Protein AF-A0A943N402-F1 (afdb_monomer_lite)

Foldseek 3Di:
DPQQFKEWEWFQQEQKIKIWIWGADPVVLATHTQFIDIHGARVHCLPCVLVVSVVRCVSSVHDLLSHLAYEYALDDHHLLRNLLGLLLRLLQCQQSVFFYYYFHFQQLLQQVCLVVVDFAKEWEWEPPPPQKTFIWIWGQDPVGTDTDDDTAIDRLQVVQVVLQPDPDAYEYAAPCCVPCVVVCVVSHHYDPPVSRGGMNNSRSVRLSVCSVVVCHDSNDCVSRPSLPDHHDDNDDDPLVVVLLVVLLDDPPCPVVVVVPPDDPPDPDPDDDDDDDDDDDDDPDPDPLDAPPQKDKAKAFDGLVCLQLQLVQLVVFVPPPRDHSVVVSVQSSDPQKTKMWIKIANDPPALDDDPPHIHTFWMWMWGADDQAIETDDTTGHPSNPPVCPSVVRLQVNLLVNVVVRHFKYKYWAFPPPPVVVVVVVVLVWDFPDKAALPDPVRTIITMTMDTRSHDDCDQSNFHKDWDCQLVPDDDQDDLQAKEWEFEFFFFKTKIFIAGPVRHTLTIMITGCPSVCSNSVDTDLSVSLSSNSSRNSVNRVVNQVSNCVSNVNPPDGLLSHAAYEYEQDDGRPSRRSSRSSSRVSNCSSNVHYYHYDHPQVVVVCVVCVVPVPDFDQDWDQDDDDQFTFIFGQHHPVDRPGPTDDDRPPPPDPDDDDDD

Structure (mmCIF, N/CA/C/O backbone):
data_AF-A0A943N402-F1
#
_entry.id   AF-A0A943N402-F1
#
loop_
_atom_site.group_PDB
_atom_site.id
_atom_site.type_symbol
_atom_site.label_atom_id
_atom_site.label_alt_id
_atom_site.label_comp_id
_atom_site.label_asym_id
_atom_site.label_entity_id
_atom_site.label_seq_id
_atom_site.pdbx_PDB_ins_code
_atom_site.Cartn_x
_atom_site.Cartn_y
_atom_site.Cartn_z
_atom_site.occupancy
_atom_site.B_iso_or_equiv
_atom_site.auth_seq_id
_atom_site.auth_comp_id
_atom_site.auth_asym_id
_atom_site.auth_atom_id
_atom_site.pdbx_PDB_model_num
ATOM 1 N N . MET A 1 1 ? -13.115 -27.835 8.163 1.00 51.44 1 MET A N 1
ATOM 2 C CA . MET A 1 1 ? -12.461 -26.798 8.991 1.00 51.44 1 MET A CA 1
ATOM 3 C C . MET A 1 1 ? -13.547 -26.002 9.694 1.00 51.44 1 MET A C 1
ATOM 5 O O . MET A 1 1 ? -14.605 -25.834 9.102 1.00 51.44 1 MET A O 1
ATOM 9 N N . SER A 1 2 ? -13.328 -25.581 10.943 1.00 60.47 2 SER A N 1
ATOM 10 C CA . SER A 1 2 ? -14.241 -24.649 11.623 1.00 60.47 2 SER A CA 1
ATOM 11 C C . SER A 1 2 ? -14.330 -23.351 10.818 1.00 60.47 2 SER A C 1
ATOM 13 O O . SER A 1 2 ? -13.309 -22.891 10.308 1.00 60.47 2 SER A O 1
ATOM 15 N N . GLN A 1 3 ? -15.528 -22.785 10.674 1.00 79.31 3 GLN A N 1
ATOM 16 C CA . GLN A 1 3 ? -15.713 -21.509 9.985 1.00 79.31 3 GLN A CA 1
ATOM 17 C C . GLN A 1 3 ? -15.002 -20.405 10.775 1.00 79.31 3 GLN A C 1
ATOM 19 O O . GLN A 1 3 ? -15.226 -20.259 11.979 1.00 79.31 3 GLN A O 1
ATOM 24 N N . LYS A 1 4 ? -14.113 -19.667 10.105 1.00 90.69 4 LYS A N 1
ATOM 25 C CA . LYS A 1 4 ? -13.430 -18.510 10.685 1.00 90.69 4 LYS A CA 1
ATOM 26 C C . LYS A 1 4 ? -14.413 -17.340 10.754 1.00 90.69 4 LYS A C 1
ATOM 28 O O . LYS A 1 4 ? -15.130 -17.078 9.784 1.00 90.69 4 LYS A O 1
ATOM 33 N N . ASN A 1 5 ? -14.455 -16.661 11.898 1.00 94.00 5 ASN A N 1
ATOM 34 C CA . ASN A 1 5 ? -15.543 -15.738 12.243 1.00 94.00 5 ASN A CA 1
ATOM 35 C C . ASN A 1 5 ? -15.063 -14.363 12.711 1.00 94.00 5 ASN A C 1
ATOM 37 O O . ASN A 1 5 ? -15.883 -13.578 13.180 1.00 94.00 5 ASN A O 1
ATOM 41 N N . TYR A 1 6 ? -13.769 -14.060 12.616 1.00 98.44 6 TYR A N 1
ATOM 42 C CA . TYR A 1 6 ? -13.235 -12.804 13.135 1.00 98.44 6 TYR A CA 1
ATOM 43 C C . TYR A 1 6 ? -12.547 -11.975 12.059 1.00 98.44 6 TYR A C 1
ATOM 45 O O . TYR A 1 6 ? -11.973 -12.510 11.115 1.00 98.44 6 TYR A O 1
ATOM 53 N N . ILE A 1 7 ? -12.605 -10.661 12.216 1.00 98.62 7 ILE A N 1
ATOM 54 C CA . ILE A 1 7 ? -11.929 -9.679 11.374 1.00 98.62 7 ILE A CA 1
ATOM 55 C C . ILE A 1 7 ? -10.929 -8.907 12.228 1.00 98.62 7 ILE A C 1
ATOM 57 O O . ILE A 1 7 ? -11.250 -8.483 13.340 1.00 98.62 7 ILE A O 1
ATOM 61 N N . LEU A 1 8 ? -9.730 -8.711 11.686 1.00 98.81 8 LEU A N 1
ATOM 62 C CA . LEU A 1 8 ? -8.736 -7.782 12.213 1.00 98.81 8 LEU A CA 1
ATOM 63 C C . LEU A 1 8 ? -8.776 -6.507 11.369 1.00 98.81 8 LEU A C 1
ATOM 65 O O . LEU A 1 8 ? -8.662 -6.588 10.150 1.00 98.81 8 LEU A O 1
ATOM 69 N N . ALA A 1 9 ? -8.915 -5.347 12.003 1.00 98.75 9 ALA A N 1
ATOM 70 C CA . ALA A 1 9 ? -8.856 -4.045 11.352 1.00 98.75 9 ALA A CA 1
ATOM 71 C C . ALA A 1 9 ? -7.760 -3.182 11.980 1.00 98.75 9 ALA A C 1
ATOM 73 O O . ALA A 1 9 ? -7.645 -3.154 13.202 1.00 98.75 9 ALA A O 1
ATOM 74 N N . PHE A 1 10 ? -6.965 -2.460 11.192 1.00 98.69 10 PHE A N 1
ATOM 75 C CA . PHE A 1 10 ? -6.022 -1.485 11.751 1.00 98.69 10 PHE A CA 1
ATOM 76 C C . PHE A 1 10 ? -5.705 -0.331 10.803 1.00 98.69 10 PHE A C 1
ATOM 78 O O . PHE A 1 10 ? -5.869 -0.441 9.591 1.00 98.69 10 PHE A O 1
ATOM 85 N N . ASP A 1 11 ? -5.254 0.785 11.365 1.00 98.19 11 ASP A N 1
ATOM 86 C CA . ASP A 1 11 ? -4.895 2.006 10.647 1.00 98.19 11 ASP A CA 1
ATOM 87 C C . ASP A 1 11 ? -3.647 2.624 11.288 1.00 98.19 11 ASP A C 1
ATOM 89 O O . ASP A 1 11 ? -3.502 2.646 12.514 1.00 98.19 11 ASP A O 1
ATOM 93 N N . THR A 1 12 ? -2.722 3.090 10.447 1.00 96.69 12 THR A N 1
ATOM 94 C CA . THR A 1 12 ? -1.535 3.845 10.874 1.00 96.69 12 THR A CA 1
ATOM 95 C C . THR A 1 12 ? -1.319 5.115 10.054 1.00 96.69 12 THR A C 1
ATOM 97 O O . THR A 1 12 ? -0.191 5.592 9.954 1.00 96.69 12 THR A O 1
ATOM 100 N N . ALA A 1 13 ? -2.366 5.636 9.416 1.00 91.62 13 ALA A N 1
ATOM 101 C CA . ALA A 1 13 ? -2.340 6.779 8.511 1.00 91.62 13 ALA A CA 1
ATOM 102 C C . ALA A 1 13 ? -2.017 8.104 9.220 1.00 91.62 13 ALA A C 1
ATOM 104 O O . ALA A 1 13 ? -1.597 9.051 8.562 1.00 91.62 13 ALA A O 1
ATOM 105 N N . ASN A 1 14 ? -2.137 8.176 10.545 1.00 88.94 14 ASN A N 1
ATOM 106 C CA . ASN A 1 14 ? -1.812 9.359 11.342 1.00 88.94 14 ASN A CA 1
ATOM 107 C C . ASN A 1 14 ? -0.911 9.014 12.542 1.00 88.94 14 ASN A C 1
ATOM 109 O O . ASN A 1 14 ? -0.197 8.010 12.548 1.00 88.94 14 ASN A O 1
ATOM 113 N N . GLU A 1 15 ? -0.869 9.898 13.539 1.00 89.75 15 GLU A N 1
ATOM 114 C CA . GLU A 1 15 ? -0.011 9.763 14.719 1.00 89.75 15 GLU A CA 1
ATOM 115 C C . GLU A 1 15 ? -0.527 8.732 15.736 1.00 89.75 15 GLU A C 1
ATOM 117 O O . GLU A 1 15 ? 0.168 8.441 16.713 1.00 89.75 15 GLU A O 1
ATOM 122 N N . ILE A 1 16 ? -1.699 8.140 15.495 1.00 94.12 16 ILE A N 1
ATOM 123 C CA . ILE A 1 16 ? -2.304 7.070 16.282 1.00 94.12 16 ILE A CA 1
ATOM 124 C C . ILE A 1 16 ? -2.301 5.769 15.469 1.00 94.12 16 ILE A C 1
ATOM 126 O O . ILE A 1 16 ? -2.651 5.736 14.293 1.00 94.12 16 ILE A O 1
ATOM 130 N N . ILE A 1 17 ? -1.914 4.670 16.118 1.00 97.75 17 ILE A N 1
ATOM 131 C CA . ILE A 1 17 ? -2.224 3.318 15.650 1.00 97.75 17 ILE A CA 1
ATOM 132 C C . ILE A 1 17 ? -3.600 2.968 16.192 1.00 97.75 17 ILE A C 1
ATOM 134 O O . ILE A 1 17 ? -3.762 2.893 17.412 1.00 97.75 17 ILE A O 1
ATOM 138 N N . ALA A 1 18 ? -4.549 2.715 15.304 1.00 98.25 18 ALA A N 1
ATOM 139 C CA . ALA A 1 18 ? -5.852 2.172 15.651 1.00 98.25 18 ALA A CA 1
ATOM 140 C C . ALA A 1 18 ? -5.881 0.681 15.307 1.00 98.25 18 ALA A C 1
ATOM 142 O O . ALA A 1 18 ? -5.490 0.306 14.204 1.00 98.25 18 ALA A O 1
ATOM 143 N N . VAL A 1 19 ? -6.334 -0.170 16.227 1.00 98.81 19 VAL A N 1
ATOM 144 C CA . VAL A 1 19 ? -6.535 -1.608 15.986 1.00 98.81 19 VAL A CA 1
ATOM 145 C C . VAL A 1 19 ? -7.896 -2.016 16.522 1.00 98.81 19 VAL A C 1
ATOM 147 O O . VAL A 1 19 ? -8.239 -1.683 17.652 1.00 98.81 19 VAL A O 1
ATOM 150 N N . GLY A 1 20 ? -8.667 -2.745 15.724 1.00 98.69 20 GLY A N 1
ATOM 151 C CA . GLY A 1 20 ? -9.954 -3.313 16.087 1.00 98.69 20 GLY A CA 1
ATOM 152 C C . GLY A 1 20 ? -10.014 -4.805 15.780 1.00 98.69 20 GLY A C 1
ATOM 153 O O . GLY A 1 20 ? -9.506 -5.263 14.758 1.00 98.69 20 GLY A O 1
ATOM 154 N N . VAL A 1 21 ? -10.684 -5.559 16.646 1.00 98.88 21 VAL A N 1
ATOM 155 C CA . VAL A 1 21 ? -11.035 -6.965 16.407 1.00 98.88 21 VAL A CA 1
ATOM 156 C C . VAL A 1 21 ? -12.549 -7.091 16.463 1.00 98.88 21 VAL A C 1
ATOM 158 O O . VAL A 1 21 ? -13.184 -6.636 17.418 1.00 98.88 21 VAL A O 1
ATOM 161 N N . GLY A 1 22 ? -13.141 -7.680 15.428 1.00 98.50 22 GLY A N 1
ATOM 162 C CA . GLY A 1 22 ? -14.587 -7.837 15.302 1.00 98.50 22 GLY A CA 1
ATOM 163 C C . GLY A 1 22 ? -15.003 -9.282 15.061 1.00 98.50 22 GLY A C 1
ATOM 164 O O . GLY A 1 22 ? -14.245 -10.069 14.503 1.00 98.50 22 GLY A O 1
ATOM 165 N N . LYS A 1 23 ? -16.230 -9.627 15.454 1.00 98.31 23 LYS A N 1
ATOM 166 C CA . LYS A 1 23 ? -16.899 -10.882 15.105 1.00 98.31 23 LYS A CA 1
ATOM 167 C C . LYS A 1 23 ? -17.835 -10.656 13.923 1.00 98.31 23 LYS A C 1
ATOM 169 O O . LYS A 1 23 ? -18.680 -9.766 13.972 1.00 98.31 23 LYS A O 1
ATOM 174 N N . LEU A 1 24 ? -17.691 -11.485 12.901 1.00 97.62 24 LEU A N 1
ATOM 175 C CA . LEU A 1 24 ? -18.540 -11.533 11.721 1.00 97.62 24 LEU A CA 1
ATOM 176 C C . LEU A 1 24 ? -19.806 -12.343 12.031 1.00 97.62 24 LEU A C 1
ATOM 178 O O . LEU A 1 24 ? -19.726 -13.475 12.511 1.00 97.62 24 LEU A O 1
ATOM 182 N N . GLU A 1 25 ? -20.967 -11.775 11.730 1.00 95.19 25 GLU A N 1
ATOM 183 C CA . GLU A 1 25 ? -22.276 -12.428 11.804 1.00 95.19 25 GLU A CA 1
ATOM 184 C C . GLU A 1 25 ? -22.859 -12.464 10.388 1.00 95.19 25 GLU A C 1
ATOM 186 O O . GLU A 1 25 ? -23.272 -11.449 9.830 1.00 95.19 25 GLU A O 1
ATOM 191 N N . ARG A 1 26 ? -22.806 -13.638 9.755 1.00 92.19 26 ARG A N 1
ATOM 192 C CA . ARG A 1 26 ? -22.991 -13.785 8.302 1.00 92.19 26 ARG A CA 1
ATOM 193 C C . ARG A 1 26 ? -24.449 -13.768 7.891 1.00 92.19 26 ARG A C 1
ATOM 195 O O . ARG A 1 26 ? -24.772 -13.288 6.814 1.00 92.19 26 ARG A O 1
ATOM 202 N N . GLU A 1 27 ? -25.314 -14.266 8.762 1.00 91.06 27 GLU A N 1
ATOM 203 C CA . GLU A 1 27 ? -26.760 -14.297 8.569 1.00 91.06 27 GLU A CA 1
ATOM 204 C C . GLU A 1 27 ? -27.341 -12.884 8.447 1.00 91.06 27 GLU A C 1
ATOM 206 O O . GLU A 1 27 ? -28.330 -12.675 7.749 1.00 91.06 27 GLU A O 1
ATOM 211 N N . THR A 1 28 ? -26.715 -11.921 9.120 1.00 92.62 28 THR A N 1
ATOM 212 C CA . THR A 1 28 ? -27.141 -10.520 9.189 1.00 92.62 28 THR A CA 1
ATOM 213 C C . THR A 1 28 ? -26.195 -9.565 8.466 1.00 92.62 28 THR A C 1
ATOM 215 O O . THR A 1 28 ? -26.512 -8.382 8.372 1.00 92.62 28 THR A O 1
ATOM 218 N N . ALA A 1 29 ? -25.059 -10.058 7.957 1.00 92.75 29 ALA A N 1
ATOM 219 C CA . ALA A 1 29 ? -23.968 -9.257 7.397 1.00 92.75 29 ALA A CA 1
ATOM 220 C C . ALA A 1 29 ? -23.503 -8.132 8.348 1.00 92.75 29 ALA A C 1
ATOM 222 O O . ALA A 1 29 ? -23.257 -6.999 7.934 1.00 92.75 29 ALA A O 1
ATOM 223 N N . THR A 1 30 ? -23.405 -8.446 9.644 1.00 95.12 30 THR A N 1
ATOM 224 C CA . THR A 1 30 ? -23.026 -7.498 10.702 1.00 95.12 30 THR A CA 1
ATOM 225 C C . THR A 1 30 ? -21.637 -7.800 11.257 1.00 95.12 30 THR A C 1
ATOM 227 O O . THR A 1 30 ? -21.177 -8.943 11.280 1.00 95.12 30 THR A O 1
ATOM 230 N N . ILE A 1 31 ? -20.958 -6.758 11.746 1.00 97.81 31 ILE A N 1
ATOM 231 C CA . ILE A 1 31 ? -19.688 -6.890 12.471 1.00 97.81 31 ILE A CA 1
ATOM 232 C C . ILE A 1 31 ? -19.872 -6.373 13.895 1.00 97.81 31 ILE A C 1
ATOM 234 O O . ILE A 1 31 ? -20.129 -5.186 14.116 1.00 97.81 31 ILE A O 1
ATOM 238 N N . LYS A 1 32 ? -19.715 -7.261 14.878 1.00 97.56 32 LYS A N 1
ATOM 239 C CA . LYS A 1 32 ? -19.715 -6.907 16.299 1.00 97.56 32 LYS A CA 1
ATOM 240 C C . LYS A 1 32 ? -18.293 -6.588 16.749 1.00 97.56 32 LYS A C 1
ATOM 242 O O . LYS A 1 32 ? -17.436 -7.464 16.724 1.00 97.56 32 LYS A O 1
ATOM 247 N N . VAL A 1 33 ? -18.051 -5.369 17.223 1.00 98.19 33 VAL A N 1
ATOM 248 C CA . VAL A 1 33 ? -16.757 -4.979 17.809 1.00 98.19 33 VAL A CA 1
ATOM 249 C C . VAL A 1 33 ? -16.512 -5.766 19.103 1.00 98.19 33 VAL A C 1
ATOM 251 O O . VAL A 1 33 ? -17.373 -5.782 19.984 1.00 98.19 33 VAL A O 1
ATOM 254 N N . LEU A 1 34 ? -15.357 -6.425 19.203 1.00 98.38 34 LEU A N 1
ATOM 255 C CA . LEU A 1 34 ? -14.908 -7.156 20.394 1.00 98.38 34 LEU A CA 1
ATOM 256 C C . LEU A 1 34 ? -13.841 -6.375 21.161 1.00 98.38 34 LEU A C 1
ATOM 258 O O . LEU A 1 34 ? -13.932 -6.265 22.378 1.00 98.38 34 LEU A O 1
ATOM 262 N N . ALA A 1 35 ? -12.877 -5.804 20.438 1.00 98.19 35 ALA A N 1
ATOM 263 C CA . ALA A 1 35 ? -11.823 -4.961 20.987 1.00 98.19 35 ALA A CA 1
ATOM 264 C C . ALA A 1 35 ? -11.546 -3.775 20.054 1.00 98.19 35 ALA A C 1
ATOM 266 O O . ALA A 1 35 ? -11.700 -3.884 18.835 1.00 98.19 35 ALA A O 1
ATOM 267 N N . SER A 1 36 ? -11.140 -2.649 20.639 1.00 97.81 36 SER A N 1
ATOM 268 C CA . SER A 1 36 ? -10.624 -1.463 19.950 1.00 97.81 36 SER A CA 1
ATOM 269 C C . SER A 1 36 ? -9.533 -0.860 20.820 1.00 97.81 36 SER A C 1
ATOM 271 O O . SER A 1 36 ? -9.733 -0.725 22.028 1.00 97.81 36 SER A O 1
ATOM 273 N N . CYS A 1 37 ? -8.395 -0.515 20.230 1.00 96.25 37 CYS A N 1
ATOM 274 C CA . CYS A 1 37 ? -7.327 0.168 20.938 1.00 96.25 37 CYS A CA 1
ATOM 275 C C . CYS A 1 37 ? -6.658 1.222 20.058 1.00 96.25 37 CYS A C 1
ATOM 277 O O . CYS A 1 37 ? -6.401 1.010 18.871 1.00 96.25 37 CYS A O 1
ATOM 279 N N . GLU A 1 38 ? -6.335 2.348 20.684 1.00 96.81 38 GLU A N 1
ATOM 280 C CA . GLU A 1 38 ? -5.731 3.506 20.045 1.00 96.81 38 GLU A CA 1
ATOM 281 C C . GLU A 1 38 ? -4.430 3.839 20.781 1.00 96.81 38 GLU A C 1
ATOM 283 O O . GLU A 1 38 ? -4.410 4.093 21.986 1.00 96.81 38 GLU A O 1
ATOM 288 N N . THR A 1 39 ? -3.304 3.785 20.070 1.00 96.12 39 THR A N 1
ATOM 289 C CA . THR A 1 39 ? -1.971 3.987 20.652 1.00 96.12 39 THR A CA 1
ATOM 290 C C . THR A 1 39 ? -1.228 5.118 19.947 1.00 96.12 39 THR A C 1
ATOM 292 O O . THR A 1 39 ? -0.946 4.996 18.756 1.00 96.12 39 THR A O 1
ATOM 295 N N . PRO A 1 40 ? -0.761 6.149 20.673 1.00 94.50 40 PRO A N 1
ATOM 296 C CA . PRO A 1 40 ? 0.132 7.155 20.109 1.00 94.50 40 PRO A CA 1
ATOM 297 C C . PRO A 1 40 ? 1.457 6.576 19.586 1.00 94.50 40 PRO A C 1
ATOM 299 O O . PRO A 1 40 ? 2.194 5.852 20.279 1.00 94.50 40 PRO A O 1
ATOM 302 N N . ALA A 1 41 ? 1.791 6.925 18.348 1.00 89.94 41 ALA A N 1
ATOM 303 C CA . ALA A 1 41 ? 2.869 6.327 17.572 1.00 89.94 41 ALA A CA 1
ATOM 304 C C . ALA A 1 41 ? 3.593 7.324 16.651 1.00 89.94 41 ALA A C 1
ATOM 306 O O . ALA A 1 41 ? 3.935 7.000 15.514 1.00 89.94 41 ALA A O 1
ATOM 307 N N . PHE A 1 42 ? 3.925 8.507 17.172 1.00 86.00 42 PHE A N 1
ATOM 308 C CA . PHE A 1 42 ? 4.759 9.513 16.501 1.00 86.00 42 PHE A CA 1
ATOM 309 C C . PHE A 1 42 ? 6.050 8.906 15.925 1.00 86.00 42 PHE A C 1
ATOM 311 O O . PHE A 1 42 ? 7.000 8.627 16.657 1.00 86.00 42 PHE A O 1
ATOM 318 N N . ARG A 1 43 ? 6.079 8.680 14.603 1.00 82.44 43 ARG A N 1
ATOM 319 C CA . ARG A 1 43 ? 7.198 8.037 13.879 1.00 82.44 43 ARG A CA 1
ATOM 320 C C . ARG A 1 43 ? 7.588 6.653 14.423 1.00 82.44 43 ARG A C 1
ATOM 322 O O . ARG A 1 43 ? 8.720 6.213 14.244 1.00 82.44 43 ARG A O 1
ATOM 329 N N . ALA A 1 44 ? 6.653 5.965 15.074 1.00 90.88 44 ALA A N 1
ATOM 330 C CA . ALA A 1 44 ? 6.880 4.680 15.732 1.00 90.88 44 ALA A CA 1
ATOM 331 C C . ALA A 1 44 ? 5.881 3.596 15.296 1.00 90.88 44 ALA A C 1
ATOM 333 O O . ALA A 1 44 ? 5.876 2.504 15.862 1.00 90.88 44 ALA A O 1
ATOM 334 N N . SER A 1 45 ? 5.044 3.855 14.287 1.00 92.75 45 SER A N 1
ATOM 335 C CA . SER A 1 45 ? 4.034 2.889 13.836 1.00 92.75 45 SER A CA 1
ATOM 336 C C . SER A 1 45 ? 4.658 1.557 13.416 1.00 92.75 45 SER A C 1
ATOM 338 O O . SER A 1 45 ? 4.245 0.508 13.899 1.00 92.75 45 SER A O 1
ATOM 340 N N . ASN A 1 46 ? 5.748 1.592 12.640 1.00 91.75 46 ASN A N 1
ATOM 341 C CA . ASN A 1 46 ? 6.435 0.380 12.183 1.00 91.75 46 ASN A CA 1
ATOM 342 C C . ASN A 1 46 ? 7.080 -0.433 13.330 1.00 91.75 46 ASN A C 1
ATOM 344 O O . ASN A 1 46 ? 7.386 -1.608 13.157 1.00 91.75 46 ASN A O 1
ATOM 348 N N . THR A 1 47 ? 7.338 0.160 14.500 1.00 92.75 47 THR A N 1
ATOM 349 C CA . THR A 1 47 ? 7.923 -0.564 15.647 1.00 92.75 47 THR A CA 1
ATOM 350 C C . THR A 1 47 ? 6.874 -1.056 16.636 1.00 92.75 47 THR A C 1
ATOM 352 O O . THR A 1 47 ? 7.130 -2.023 17.345 1.00 92.75 47 THR A O 1
ATOM 355 N N . LYS A 1 48 ? 5.698 -0.419 16.683 1.00 96.81 48 LYS A N 1
ATOM 356 C CA . LYS A 1 48 ? 4.646 -0.729 17.660 1.00 96.81 48 LYS A CA 1
ATOM 357 C C . LYS A 1 48 ? 3.489 -1.560 17.100 1.00 96.81 48 LYS A C 1
ATOM 359 O O . LYS A 1 48 ? 2.861 -2.262 17.884 1.00 96.81 48 LYS A O 1
ATOM 364 N N . LEU A 1 49 ? 3.193 -1.484 15.797 1.00 98.00 49 LEU A N 1
ATOM 365 C CA . LEU A 1 49 ? 1.954 -2.018 15.210 1.00 98.00 49 LEU A CA 1
ATOM 366 C C . LEU A 1 49 ? 1.709 -3.500 15.530 1.00 98.00 49 LEU A C 1
ATOM 368 O O . LEU A 1 49 ? 0.662 -3.819 16.079 1.00 98.00 49 LEU A O 1
ATOM 372 N N . ILE A 1 50 ? 2.674 -4.383 15.258 1.00 97.94 50 ILE A N 1
ATOM 373 C CA . ILE A 1 50 ? 2.517 -5.832 15.486 1.00 97.94 50 ILE A CA 1
ATOM 374 C C . ILE A 1 50 ? 2.184 -6.145 16.951 1.00 97.94 50 ILE A C 1
ATOM 376 O O . ILE A 1 50 ? 1.212 -6.838 17.227 1.00 97.94 50 ILE A O 1
ATOM 380 N N . ALA A 1 51 ? 2.905 -5.542 17.900 1.00 97.31 51 ALA A N 1
ATOM 381 C CA . ALA A 1 51 ? 2.635 -5.735 19.325 1.00 97.31 51 ALA A CA 1
ATOM 382 C C . ALA A 1 51 ? 1.243 -5.226 19.746 1.00 97.31 51 ALA A C 1
ATOM 384 O O . ALA A 1 51 ? 0.670 -5.711 20.719 1.00 97.31 51 ALA A O 1
ATOM 385 N N . LYS A 1 52 ? 0.693 -4.231 19.037 1.00 98.12 52 LYS A N 1
ATOM 386 C CA . LYS A 1 52 ? -0.673 -3.740 19.268 1.00 98.12 52 LYS A CA 1
ATOM 387 C C . LYS A 1 52 ? -1.740 -4.613 18.626 1.00 98.12 52 LYS A C 1
ATOM 389 O O . LYS A 1 52 ? -2.816 -4.731 19.199 1.00 98.12 52 LYS A O 1
ATOM 394 N N . ILE A 1 53 ? -1.428 -5.264 17.509 1.00 98.56 53 ILE A N 1
ATOM 395 C CA . ILE A 1 53 ? -2.276 -6.310 16.933 1.00 98.56 53 ILE A CA 1
ATOM 396 C C . ILE A 1 53 ? -2.386 -7.493 17.900 1.00 98.56 53 ILE A C 1
ATOM 398 O O . ILE A 1 53 ? -3.502 -7.906 18.202 1.00 98.56 53 ILE A O 1
ATOM 402 N N . ASP A 1 54 ? -1.264 -7.974 18.445 1.00 97.12 54 ASP A N 1
ATOM 403 C CA . ASP A 1 54 ? -1.267 -9.065 19.431 1.00 97.12 54 ASP A CA 1
ATOM 404 C C . ASP A 1 54 ? -2.099 -8.724 20.667 1.00 97.12 54 ASP A C 1
ATOM 406 O O . ASP A 1 54 ? -2.984 -9.490 21.042 1.00 97.12 54 ASP A O 1
ATOM 410 N N . ALA A 1 55 ? -1.876 -7.544 21.252 1.00 97.75 55 ALA A N 1
ATOM 411 C CA . ALA A 1 55 ? -2.632 -7.103 22.421 1.00 97.75 55 ALA A CA 1
ATOM 412 C C . ALA A 1 55 ? -4.144 -7.025 22.140 1.00 97.75 55 ALA A C 1
ATOM 414 O O . ALA A 1 55 ? -4.943 -7.472 22.955 1.00 97.75 55 ALA A O 1
ATOM 415 N N . ALA A 1 56 ? -4.552 -6.513 20.973 1.00 98.38 56 ALA A N 1
ATOM 416 C CA . ALA A 1 56 ? -5.968 -6.423 20.615 1.00 98.38 56 ALA A CA 1
ATOM 417 C C . ALA A 1 56 ? -6.618 -7.803 20.392 1.00 98.38 56 ALA A C 1
ATOM 419 O O . ALA A 1 56 ? -7.794 -7.988 20.711 1.00 98.38 56 ALA A O 1
ATOM 420 N N . LEU A 1 57 ? -5.873 -8.772 19.848 1.00 98.62 57 LEU A N 1
ATOM 421 C CA . LEU A 1 57 ? -6.329 -10.157 19.699 1.00 98.62 57 LEU A CA 1
ATOM 422 C C . LEU A 1 57 ? -6.456 -10.861 21.055 1.00 98.62 57 LEU A C 1
ATOM 424 O O . LEU A 1 57 ? -7.451 -11.551 21.287 1.00 98.62 57 LEU A O 1
ATOM 428 N N . GLU A 1 58 ? -5.495 -10.647 21.956 1.00 97.94 58 GLU A N 1
ATOM 429 C CA . GLU A 1 58 ? -5.529 -11.157 23.330 1.00 97.94 58 GLU A CA 1
ATOM 430 C C . GLU A 1 58 ? -6.723 -10.588 24.108 1.00 97.94 58 GLU A C 1
ATOM 432 O O . GLU A 1 58 ? -7.507 -11.357 24.667 1.00 97.94 58 GLU A O 1
ATOM 437 N N . ASP A 1 59 ? -6.934 -9.268 24.054 1.00 97.75 59 ASP A N 1
ATOM 438 C CA . ASP A 1 59 ? -8.072 -8.589 24.686 1.00 97.75 59 ASP A CA 1
ATOM 439 C C . ASP A 1 59 ? -9.423 -9.100 24.153 1.00 97.75 59 ASP A C 1
ATOM 441 O O . ASP A 1 59 ? -10.403 -9.199 24.897 1.00 97.75 59 ASP A O 1
ATOM 445 N N . ALA A 1 60 ? -9.487 -9.457 22.866 1.00 98.25 60 ALA A N 1
ATOM 446 C CA . ALA A 1 60 ? -10.673 -10.042 22.244 1.00 98.25 60 ALA A CA 1
ATOM 447 C C . ALA A 1 60 ? -10.841 -11.549 22.522 1.00 98.25 60 ALA A C 1
ATOM 449 O O . ALA A 1 60 ? -11.909 -12.098 22.234 1.00 98.25 60 ALA A O 1
ATOM 450 N N . GLY A 1 61 ? -9.814 -12.226 23.048 1.00 97.81 61 GLY A N 1
ATOM 451 C CA . GLY A 1 61 ? -9.786 -13.680 23.212 1.00 97.81 61 GLY A CA 1
ATOM 452 C C . GLY A 1 61 ? -9.832 -14.442 21.883 1.00 97.81 61 GLY A C 1
ATOM 453 O O . GLY A 1 61 ? -10.444 -15.507 21.819 1.00 97.81 61 GLY A O 1
ATOM 454 N N . VAL A 1 62 ? -9.237 -13.884 20.824 1.00 98.06 62 VAL A N 1
ATOM 455 C CA . VAL A 1 62 ? -9.265 -14.428 19.457 1.00 98.06 62 VAL A CA 1
ATOM 456 C C . VAL A 1 62 ? -7.866 -14.873 19.051 1.00 98.06 62 VAL A C 1
ATOM 458 O O . VAL A 1 62 ? -6.928 -14.080 19.057 1.00 98.06 62 VAL A O 1
ATOM 461 N N . ALA A 1 63 ? -7.713 -16.126 18.625 1.00 96.81 63 ALA A N 1
ATOM 462 C CA . ALA A 1 63 ? -6.460 -16.568 18.028 1.00 96.81 63 ALA A CA 1
ATOM 463 C C . ALA A 1 63 ? -6.348 -16.069 16.578 1.00 96.81 63 ALA A C 1
ATOM 465 O O . ALA A 1 63 ? -7.314 -16.100 15.815 1.00 96.81 63 ALA A O 1
ATOM 466 N N . LYS A 1 64 ? -5.138 -15.696 16.135 1.00 95.50 64 LYS A N 1
ATOM 467 C CA . LYS A 1 64 ? -4.899 -15.265 14.742 1.00 95.50 64 LYS A CA 1
ATOM 468 C C . LYS A 1 64 ? -5.327 -16.304 13.689 1.00 95.50 64 LYS A C 1
ATOM 470 O O . LYS A 1 64 ? -5.681 -15.944 12.572 1.00 95.50 64 LYS A O 1
ATOM 475 N N . SER A 1 65 ? -5.351 -17.594 14.039 1.00 94.75 65 SER A N 1
ATOM 476 C CA . SER A 1 65 ? -5.832 -18.679 13.170 1.00 94.75 65 SER A CA 1
ATOM 477 C C . SER A 1 65 ? -7.349 -18.660 12.927 1.00 94.75 65 SER A C 1
ATOM 479 O O . SER A 1 65 ? -7.812 -19.268 11.959 1.00 94.75 65 SER A O 1
ATOM 481 N N . GLU A 1 66 ? -8.114 -17.951 13.761 1.00 96.75 66 GLU A N 1
ATOM 482 C CA . GLU A 1 66 ? -9.571 -17.801 13.666 1.00 96.75 66 GLU A CA 1
ATOM 483 C C . GLU A 1 66 ? -10.003 -16.574 12.842 1.00 96.75 66 GLU A C 1
ATOM 485 O O . GLU A 1 66 ? -11.200 -16.379 12.600 1.00 96.75 66 GLU A O 1
ATOM 490 N N . LEU A 1 67 ? -9.042 -15.759 12.390 1.00 97.94 67 LEU A N 1
ATOM 491 C CA . LEU A 1 67 ? -9.281 -14.613 11.515 1.00 97.94 67 LEU A CA 1
ATOM 492 C C . LEU A 1 67 ? -9.728 -15.074 10.125 1.00 97.94 67 LEU A C 1
ATOM 494 O O . LEU A 1 67 ? -9.047 -15.866 9.477 1.00 97.94 67 LEU A O 1
ATOM 498 N N . ALA A 1 68 ? -10.866 -14.564 9.666 1.00 97.56 68 ALA A N 1
ATOM 499 C CA . ALA A 1 68 ? -11.434 -14.814 8.346 1.00 97.56 68 ALA A CA 1
ATOM 500 C C . ALA A 1 68 ? -10.911 -13.836 7.289 1.00 97.56 68 ALA A C 1
ATOM 502 O O . ALA A 1 68 ? -10.737 -14.228 6.144 1.00 97.56 68 ALA A O 1
ATOM 503 N N . CYS A 1 69 ? -10.646 -12.587 7.674 1.00 98.00 69 CYS A N 1
ATOM 504 C CA . CYS A 1 69 ? -10.185 -11.530 6.779 1.00 98.00 69 CYS A CA 1
ATOM 505 C C . CYS A 1 69 ? -9.469 -10.418 7.558 1.00 98.00 69 CYS A C 1
ATOM 507 O O . CYS A 1 69 ? -9.605 -10.301 8.783 1.00 98.00 69 CYS A O 1
ATOM 509 N N . VAL A 1 70 ? -8.749 -9.568 6.830 1.00 98.50 70 VAL A N 1
ATOM 510 C CA . VAL A 1 70 ? -8.108 -8.357 7.355 1.00 98.50 70 VAL A CA 1
ATOM 511 C C . VAL A 1 70 ? -8.709 -7.134 6.664 1.00 98.50 70 VAL A C 1
ATOM 513 O O . VAL A 1 70 ? -8.958 -7.154 5.462 1.00 98.50 70 VAL A O 1
ATOM 516 N N . ALA A 1 71 ? -8.933 -6.060 7.411 1.00 98.19 71 ALA A N 1
ATOM 517 C CA . ALA A 1 71 ? -9.216 -4.738 6.869 1.00 98.19 71 ALA A CA 1
ATOM 518 C C . ALA A 1 71 ? -8.108 -3.768 7.285 1.00 98.19 71 ALA A C 1
ATOM 520 O O . ALA A 1 71 ? -7.574 -3.858 8.390 1.00 98.19 71 ALA A O 1
ATOM 521 N N . CYS A 1 72 ? -7.758 -2.816 6.430 1.00 97.06 72 CYS A N 1
ATOM 522 C CA . CYS A 1 72 ? -6.801 -1.791 6.808 1.00 97.06 72 CYS A CA 1
ATOM 523 C C . CYS A 1 72 ? -7.197 -0.399 6.325 1.00 97.06 72 CYS A C 1
ATOM 525 O O . CYS A 1 72 ? -7.818 -0.235 5.273 1.00 97.06 72 CYS A O 1
ATOM 527 N N . GLY A 1 73 ? -6.798 0.607 7.094 1.00 96.19 73 GLY A N 1
ATOM 528 C CA . GLY A 1 73 ? -6.904 2.005 6.714 1.00 96.19 73 GLY A CA 1
ATOM 529 C C . GLY A 1 73 ? -6.042 2.306 5.496 1.00 96.19 73 GLY A C 1
ATOM 530 O O . GLY A 1 73 ? -4.815 2.358 5.591 1.00 96.19 73 GLY A O 1
ATOM 531 N N . ARG A 1 74 ? -6.677 2.502 4.337 1.00 91.31 74 ARG A N 1
ATOM 532 C CA . ARG A 1 74 ? -5.973 2.816 3.083 1.00 91.31 74 ARG A CA 1
ATOM 533 C C . ARG A 1 74 ? -5.717 4.314 2.897 1.00 91.31 74 ARG A C 1
ATOM 535 O O . ARG A 1 74 ? -5.232 4.712 1.843 1.00 91.31 74 ARG A O 1
ATOM 542 N N . GLY A 1 75 ? -6.010 5.137 3.904 1.00 90.44 75 GLY A N 1
ATOM 543 C CA . GLY A 1 75 ? -5.874 6.590 3.861 1.00 90.44 75 GLY A CA 1
ATOM 544 C C . GLY A 1 75 ? -7.179 7.320 3.509 1.00 90.44 75 GLY A C 1
ATOM 545 O O . GLY A 1 75 ? -8.251 6.704 3.527 1.00 90.44 75 GLY A O 1
ATOM 546 N N . PRO A 1 76 ? -7.094 8.627 3.195 1.00 89.19 76 PRO A N 1
ATOM 547 C CA . PRO A 1 76 ? -5.866 9.432 3.108 1.00 89.19 76 PRO A CA 1
ATOM 548 C C . PRO A 1 76 ? -5.198 9.697 4.474 1.00 89.19 76 PRO A C 1
ATOM 550 O O . PRO A 1 76 ? -5.793 9.489 5.527 1.00 89.19 76 PRO A O 1
ATOM 553 N N . GLY A 1 77 ? -3.935 10.136 4.453 1.00 88.69 77 GLY A N 1
ATOM 554 C CA . GLY A 1 77 ? -3.151 10.467 5.649 1.00 88.69 77 GLY A CA 1
ATOM 555 C C . GLY A 1 77 ? -1.658 10.639 5.347 1.00 88.69 77 GLY A C 1
ATOM 556 O O . GLY A 1 77 ? -1.259 10.885 4.205 1.00 88.69 77 GLY A O 1
ATOM 557 N N . SER A 1 78 ? -0.811 10.476 6.363 1.00 88.00 78 SER A N 1
ATOM 558 C CA . SER A 1 78 ? 0.647 10.423 6.227 1.00 88.00 78 SER A CA 1
ATOM 559 C C . SER A 1 78 ? 1.067 9.284 5.301 1.00 88.00 78 SER A C 1
ATOM 561 O O . SER A 1 78 ? 0.778 8.116 5.562 1.00 88.00 78 SER A O 1
ATOM 563 N N . PHE A 1 79 ? 1.827 9.597 4.250 1.00 86.38 79 PHE A N 1
ATOM 564 C CA . PHE A 1 79 ? 2.264 8.605 3.261 1.00 86.38 79 PHE A CA 1
ATOM 565 C C . PHE A 1 79 ? 3.047 7.448 3.876 1.00 86.38 79 PHE A C 1
ATOM 567 O O . PHE A 1 79 ? 2.805 6.291 3.540 1.00 86.38 79 PHE A O 1
ATOM 574 N N . THR A 1 80 ? 3.959 7.740 4.806 1.00 89.06 80 THR A N 1
ATOM 575 C CA . THR A 1 80 ? 4.692 6.699 5.538 1.00 89.06 80 THR A CA 1
ATOM 576 C C . THR A 1 80 ? 3.736 5.839 6.359 1.00 89.06 80 THR A C 1
ATOM 578 O O . THR A 1 80 ? 3.868 4.620 6.376 1.00 89.06 80 THR A O 1
ATOM 581 N N . GLY A 1 81 ? 2.753 6.470 7.002 1.00 92.38 81 GLY A N 1
ATOM 582 C CA . GLY A 1 81 ? 1.745 5.800 7.811 1.00 92.38 81 GLY A CA 1
ATOM 583 C C . GLY A 1 81 ? 0.880 4.832 7.008 1.00 92.38 81 GLY A C 1
ATOM 584 O O . GLY A 1 81 ? 0.803 3.653 7.340 1.00 92.38 81 GLY A O 1
ATOM 585 N N . VAL A 1 82 ? 0.294 5.290 5.902 1.00 92.56 82 VAL A N 1
ATOM 586 C CA . VAL A 1 82 ? -0.567 4.452 5.050 1.00 92.56 82 VAL A CA 1
ATOM 587 C C . VAL A 1 82 ? 0.221 3.299 4.409 1.00 92.56 82 VAL A C 1
ATOM 589 O O . VAL A 1 82 ? -0.293 2.185 4.289 1.00 92.56 82 VAL A O 1
ATOM 592 N N . ARG A 1 83 ? 1.496 3.520 4.052 1.00 93.94 83 ARG A N 1
ATOM 593 C CA . ARG A 1 83 ? 2.382 2.463 3.529 1.00 93.94 83 ARG A CA 1
ATOM 594 C C . ARG A 1 83 ? 2.690 1.396 4.574 1.00 93.94 83 ARG A C 1
ATOM 596 O O . ARG A 1 83 ? 2.590 0.220 4.248 1.00 93.94 83 ARG A O 1
ATOM 603 N N . ILE A 1 84 ? 3.006 1.784 5.815 1.00 96.56 84 ILE A N 1
ATOM 604 C CA . ILE A 1 84 ? 3.197 0.829 6.923 1.00 96.56 84 ILE A CA 1
ATOM 605 C C . ILE A 1 84 ? 1.942 -0.025 7.093 1.00 96.56 84 ILE A C 1
ATOM 607 O O . ILE A 1 84 ? 2.047 -1.249 7.162 1.00 96.56 84 ILE A O 1
ATOM 611 N N . CYS A 1 85 ? 0.773 0.618 7.117 1.00 97.75 85 CYS A N 1
ATOM 612 C CA . CYS A 1 85 ? -0.510 -0.050 7.283 1.00 97.75 85 CYS A CA 1
ATOM 613 C C . CYS A 1 85 ? -0.735 -1.091 6.180 1.00 97.75 85 CYS A C 1
ATOM 615 O O . CYS A 1 85 ? -0.889 -2.280 6.454 1.00 97.75 85 CYS A O 1
ATOM 617 N N . THR A 1 86 ? -0.675 -0.648 4.925 1.00 97.00 86 THR A N 1
ATOM 618 C CA . THR A 1 86 ? -0.988 -1.486 3.763 1.00 97.00 86 THR A CA 1
ATOM 619 C C . THR A 1 86 ? 0.045 -2.600 3.579 1.00 97.00 86 THR A C 1
ATOM 621 O O . THR A 1 86 ? -0.333 -3.748 3.367 1.00 97.00 86 THR A O 1
ATOM 624 N N . ALA A 1 87 ? 1.345 -2.310 3.722 1.00 98.12 87 ALA A N 1
ATOM 625 C CA . ALA A 1 87 ? 2.406 -3.313 3.601 1.00 98.12 87 ALA A CA 1
ATOM 626 C C . ALA A 1 87 ? 2.281 -4.400 4.676 1.00 98.12 87 ALA A C 1
ATOM 628 O O . ALA A 1 87 ? 2.312 -5.587 4.356 1.00 98.12 87 ALA A O 1
ATOM 629 N N . THR A 1 88 ? 2.071 -4.003 5.939 1.00 98.69 88 THR A N 1
ATOM 630 C CA . THR A 1 88 ? 1.861 -4.956 7.040 1.00 98.69 88 THR A CA 1
ATOM 631 C C . THR A 1 88 ? 0.622 -5.809 6.786 1.00 98.69 88 THR A C 1
ATOM 633 O O . THR A 1 88 ? 0.672 -7.024 6.958 1.00 98.69 88 THR A O 1
ATOM 636 N N . ALA A 1 89 ? -0.478 -5.198 6.331 1.00 98.62 89 ALA A N 1
ATOM 637 C CA . ALA A 1 89 ? -1.716 -5.911 6.037 1.00 98.62 89 ALA A CA 1
ATOM 638 C C . ALA A 1 89 ? -1.546 -6.926 4.901 1.00 98.62 89 ALA A C 1
ATOM 640 O O . ALA A 1 89 ? -2.002 -8.058 5.043 1.00 98.62 89 ALA A O 1
ATOM 641 N N . LYS A 1 90 ? -0.824 -6.566 3.828 1.00 98.25 90 LYS A N 1
ATOM 642 C CA . LYS A 1 90 ? -0.453 -7.491 2.745 1.00 98.25 90 LYS A CA 1
ATOM 643 C C . LYS A 1 90 ? 0.365 -8.672 3.275 1.00 98.25 90 LYS A C 1
ATOM 645 O O . LYS A 1 90 ? 0.029 -9.813 2.976 1.00 98.25 90 LYS A O 1
ATOM 650 N N . GLY A 1 91 ? 1.372 -8.422 4.116 1.00 98.38 91 GLY A N 1
ATOM 651 C CA . GLY A 1 91 ? 2.175 -9.485 4.733 1.00 98.38 91 GLY A CA 1
ATOM 652 C C . GLY A 1 91 ? 1.347 -10.440 5.603 1.00 98.38 91 GLY A C 1
ATOM 653 O O . GLY A 1 91 ? 1.472 -11.656 5.475 1.00 98.38 91 GLY A O 1
ATOM 654 N N . ILE A 1 92 ? 0.453 -9.905 6.445 1.00 98.69 92 ILE A N 1
ATOM 655 C CA . ILE A 1 92 ? -0.455 -10.713 7.282 1.00 98.69 92 ILE A CA 1
ATOM 656 C C . ILE A 1 92 ? -1.418 -11.533 6.416 1.00 98.69 92 ILE A C 1
ATOM 658 O O . ILE A 1 92 ? -1.617 -12.721 6.673 1.00 98.69 92 ILE A O 1
ATOM 662 N N . ALA A 1 93 ? -2.023 -10.901 5.407 1.00 97.19 93 ALA A N 1
ATOM 663 C CA . ALA A 1 93 ? -2.989 -11.533 4.520 1.00 97.19 93 ALA A CA 1
ATOM 664 C C . ALA A 1 93 ? -2.367 -12.699 3.744 1.00 97.19 93 ALA A C 1
ATOM 666 O O . ALA A 1 93 ? -2.956 -13.774 3.703 1.00 97.19 93 ALA A O 1
ATOM 667 N N . LEU A 1 94 ? -1.155 -12.529 3.206 1.00 95.88 94 LEU A N 1
ATOM 668 C CA . LEU A 1 94 ? -0.441 -13.601 2.509 1.00 95.88 94 LEU A CA 1
ATOM 669 C C . LEU A 1 94 ? -0.082 -14.755 3.456 1.00 95.88 94 LEU A C 1
ATOM 671 O O . LEU A 1 94 ? -0.389 -15.905 3.149 1.00 95.88 94 LEU A O 1
ATOM 675 N N . GLY A 1 95 ? 0.504 -14.475 4.624 1.00 96.38 95 GLY A N 1
ATOM 676 C CA . GLY A 1 95 ? 0.948 -15.535 5.539 1.00 96.38 95 GLY A CA 1
ATOM 677 C C . GLY A 1 95 ? -0.184 -16.317 6.217 1.00 96.38 95 GLY A C 1
ATOM 678 O O . GLY A 1 95 ? -0.053 -17.516 6.469 1.00 96.38 95 GLY A O 1
ATOM 679 N N . 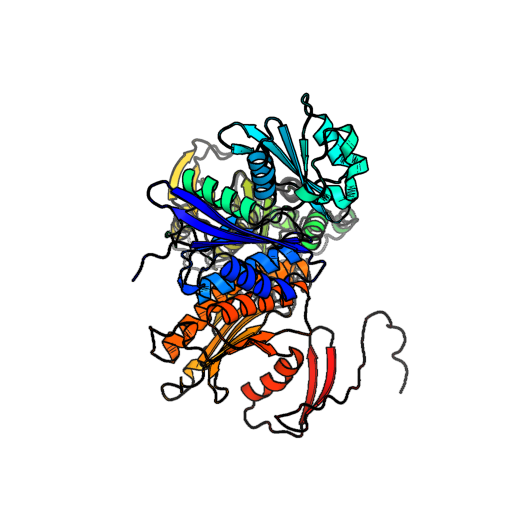LEU A 1 96 ? -1.327 -15.673 6.483 1.00 96.19 96 LEU A N 1
ATOM 680 C CA . LEU A 1 96 ? -2.533 -16.349 6.989 1.00 96.19 96 LEU A CA 1
ATOM 681 C C . LEU A 1 96 ? -3.459 -16.870 5.878 1.00 96.19 96 LEU A C 1
ATOM 683 O O . LEU A 1 96 ? -4.455 -17.527 6.201 1.00 96.19 96 LEU A O 1
ATOM 687 N N . ASP A 1 97 ? -3.135 -16.582 4.614 1.00 92.25 97 ASP A N 1
ATOM 688 C CA . ASP A 1 97 ? -3.956 -16.853 3.434 1.00 92.25 97 ASP A CA 1
ATOM 689 C C . ASP A 1 97 ? -5.389 -16.294 3.579 1.00 92.25 97 ASP A C 1
ATOM 691 O O . ASP A 1 97 ? -6.385 -17.018 3.498 1.00 92.25 97 ASP A O 1
ATOM 695 N N . LEU A 1 98 ? -5.509 -14.987 3.826 1.00 95.31 98 LEU A N 1
ATOM 696 C CA . LEU A 1 98 ? -6.774 -14.285 4.079 1.00 95.31 98 LEU A CA 1
ATOM 697 C C . LEU A 1 98 ? -7.083 -13.221 3.013 1.00 95.31 98 LEU A C 1
ATOM 699 O O . LEU A 1 98 ? -6.163 -12.553 2.544 1.00 95.31 98 LEU A O 1
ATOM 703 N N . PRO A 1 99 ? -8.372 -12.980 2.703 1.00 93.62 99 PRO A N 1
ATOM 704 C CA . PRO A 1 99 ? -8.807 -11.770 2.016 1.00 93.62 99 PRO A CA 1
ATOM 705 C C . PRO A 1 99 ? -8.410 -10.496 2.780 1.00 93.62 99 PRO A C 1
ATOM 707 O O . PRO A 1 99 ? -8.456 -10.452 4.018 1.00 93.62 99 PRO A O 1
ATOM 710 N N . LEU A 1 100 ? -8.069 -9.449 2.031 1.00 95.00 100 LEU A N 1
ATOM 711 C CA . LEU A 1 100 ? -7.646 -8.143 2.522 1.00 95.00 100 LEU A CA 1
ATOM 712 C C . LEU A 1 100 ? -8.488 -7.020 1.905 1.00 95.00 100 LEU A C 1
ATOM 714 O O . LEU A 1 100 ? -8.593 -6.911 0.687 1.00 95.00 100 LEU A O 1
ATOM 718 N N . PHE A 1 101 ? -9.021 -6.143 2.752 1.00 94.44 101 PHE A N 1
ATOM 719 C CA . PHE A 1 101 ? -9.885 -5.036 2.345 1.00 94.44 101 PHE A CA 1
ATOM 720 C C . PHE A 1 101 ? -9.343 -3.681 2.798 1.00 94.44 101 PHE A C 1
ATOM 722 O O . PHE A 1 101 ? -8.759 -3.551 3.872 1.00 94.44 101 PHE A O 1
ATOM 729 N N . GLY A 1 102 ? -9.580 -2.648 1.993 1.00 91.56 102 GLY A N 1
ATOM 730 C CA . GLY A 1 102 ? -9.262 -1.267 2.344 1.00 91.56 102 GLY A CA 1
ATOM 731 C C . GLY A 1 102 ? -10.486 -0.513 2.845 1.00 91.56 102 GLY A C 1
ATOM 732 O O . GLY A 1 102 ? -11.530 -0.541 2.200 1.00 91.56 102 GLY A O 1
ATOM 733 N N . VAL A 1 103 ? -10.347 0.225 3.943 1.00 94.31 103 VAL A N 1
ATOM 734 C CA . VAL A 1 103 ? -11.360 1.178 4.425 1.00 94.31 103 VAL A CA 1
ATOM 735 C C . VAL A 1 103 ? -10.785 2.593 4.466 1.00 94.31 103 VAL A C 1
ATOM 737 O O . VAL A 1 103 ? -9.582 2.774 4.653 1.00 94.31 103 VAL A O 1
ATOM 740 N N . SER A 1 104 ? -11.636 3.598 4.256 1.00 94.25 104 SER A N 1
ATOM 741 C CA . SER A 1 104 ? -11.238 5.008 4.351 1.00 94.25 104 SER A CA 1
ATOM 742 C C . SER A 1 104 ? -10.960 5.383 5.807 1.00 94.25 104 SER A C 1
ATOM 744 O O . SER A 1 104 ? -11.781 5.131 6.696 1.00 94.25 104 SER A O 1
ATOM 746 N N . THR A 1 105 ? -9.805 6.009 6.037 1.00 95.06 105 THR A N 1
ATOM 747 C CA . THR A 1 105 ? -9.409 6.535 7.351 1.00 95.06 105 THR A CA 1
ATOM 748 C C . THR A 1 105 ? -10.381 7.624 7.812 1.00 95.06 105 THR A C 1
ATOM 750 O O . THR A 1 105 ? -10.773 7.655 8.977 1.00 95.06 105 THR A O 1
ATOM 753 N N . LEU A 1 106 ? -10.827 8.489 6.894 1.00 95.44 106 LEU A N 1
ATOM 754 C CA . LEU A 1 106 ? -11.737 9.594 7.211 1.00 95.44 106 LEU A CA 1
ATOM 755 C C . LEU A 1 106 ? -13.166 9.100 7.467 1.00 95.44 106 LEU A C 1
ATOM 757 O O . LEU A 1 106 ? -13.849 9.618 8.353 1.00 95.44 106 LEU A O 1
ATOM 761 N N . ASP A 1 107 ? -13.607 8.071 6.741 1.00 96.38 107 ASP A N 1
ATOM 762 C CA . ASP A 1 107 ? -14.932 7.474 6.931 1.00 96.38 107 ASP A CA 1
ATOM 763 C C . ASP A 1 107 ? -15.018 6.817 8.316 1.00 96.38 107 ASP A C 1
ATOM 765 O O . ASP A 1 107 ? -16.050 6.911 8.980 1.00 96.38 107 ASP A O 1
ATOM 769 N N . ALA A 1 108 ? -13.922 6.210 8.795 1.00 97.12 108 ALA A N 1
ATOM 770 C CA . ALA A 1 108 ? -13.866 5.595 10.122 1.00 97.12 108 ALA A CA 1
ATOM 771 C C . ALA A 1 108 ? -14.156 6.620 11.227 1.00 97.12 108 ALA A C 1
ATOM 773 O O . ALA A 1 108 ? -14.919 6.345 12.153 1.00 97.12 108 ALA A O 1
ATOM 774 N N . GLN A 1 109 ? -13.629 7.837 11.083 1.00 96.81 109 GLN A N 1
ATOM 775 C CA . GLN A 1 109 ? -13.892 8.933 12.016 1.00 96.81 109 GLN A CA 1
ATOM 776 C C . GLN A 1 109 ? -15.341 9.424 11.943 1.00 96.81 109 GLN A C 1
ATOM 778 O O . GLN A 1 109 ? -15.941 9.729 12.976 1.00 96.81 109 GLN A O 1
ATOM 783 N N . ALA A 1 110 ? -15.933 9.472 10.746 1.00 97.94 110 ALA A N 1
ATOM 784 C CA . ALA A 1 110 ? -17.346 9.809 10.588 1.00 97.94 110 ALA A CA 1
ATOM 785 C C . ALA A 1 110 ? -18.255 8.756 11.250 1.00 97.94 110 ALA A C 1
ATOM 787 O O . ALA A 1 110 ? -19.211 9.108 11.948 1.00 97.94 110 ALA A O 1
ATOM 788 N N . TRP A 1 111 ? -17.929 7.469 11.107 1.00 97.56 111 TRP A N 1
ATOM 789 C CA . TRP A 1 111 ? -18.631 6.377 11.786 1.00 97.56 111 TRP A CA 1
ATOM 790 C C . TRP A 1 111 ? -18.498 6.431 13.310 1.00 97.56 111 TRP A C 1
ATOM 792 O O . TRP A 1 111 ? -19.456 6.100 14.015 1.00 97.56 111 TRP A O 1
ATOM 802 N N . ASP A 1 112 ? -17.364 6.898 13.833 1.00 95.75 112 ASP A N 1
ATOM 803 C CA . ASP A 1 112 ? -17.187 7.117 15.270 1.00 95.75 112 ASP A CA 1
ATOM 804 C C . ASP A 1 112 ? -18.065 8.253 15.799 1.00 95.75 112 ASP A C 1
ATOM 806 O O . ASP A 1 112 ? -18.690 8.107 16.853 1.00 95.75 112 ASP A O 1
ATOM 810 N N . GLN A 1 113 ? -18.185 9.358 15.056 1.00 97.44 113 GLN A N 1
ATOM 811 C CA . GLN A 1 113 ? -19.132 10.429 15.393 1.00 97.44 113 GLN A CA 1
ATOM 812 C C . GLN A 1 113 ? -20.577 9.912 15.377 1.00 97.44 113 GLN A C 1
ATOM 814 O O . GLN A 1 113 ? -21.346 10.154 16.312 1.00 97.44 113 GLN A O 1
ATOM 819 N N . TRP A 1 114 ? -20.940 9.129 14.358 1.00 97.81 114 TRP A N 1
ATOM 820 C CA . TRP A 1 114 ? -22.269 8.526 14.252 1.00 97.81 114 TRP A CA 1
ATOM 821 C C . TRP A 1 114 ? -22.591 7.607 15.437 1.00 97.81 114 TRP A C 1
ATOM 823 O O . TRP A 1 114 ? -23.689 7.686 15.998 1.00 97.81 114 TRP A O 1
ATOM 833 N N . ALA A 1 115 ? -21.624 6.787 15.862 1.00 96.19 115 ALA A N 1
ATOM 834 C CA . ALA A 1 115 ? -21.760 5.881 17.001 1.00 96.19 115 ALA A CA 1
ATOM 835 C C . ALA A 1 115 ? -21.922 6.619 18.341 1.00 96.19 115 ALA A C 1
ATOM 837 O O . ALA A 1 115 ? -22.531 6.084 19.266 1.00 96.19 115 ALA A O 1
ATOM 838 N N . LYS A 1 116 ? -21.423 7.857 18.433 1.00 95.62 116 LYS A N 1
ATOM 839 C CA . LYS A 1 116 ? -21.599 8.759 19.584 1.00 95.62 116 LYS A CA 1
ATOM 840 C C . LYS A 1 116 ? -22.924 9.531 19.554 1.00 95.62 116 LYS A C 1
ATOM 842 O O . LYS A 1 116 ? -23.187 10.327 20.449 1.00 95.62 116 LYS A O 1
ATOM 847 N N . GLY A 1 117 ? -23.770 9.283 18.553 1.00 96.44 117 GLY A N 1
ATOM 848 C CA . GLY A 1 117 ? -25.085 9.908 18.414 1.00 96.44 117 GLY A CA 1
ATOM 849 C C . GLY A 1 117 ? -25.074 11.246 17.674 1.00 96.44 117 GLY A C 1
ATOM 850 O O . GLY A 1 117 ? -26.101 11.920 17.648 1.00 96.44 117 GLY A O 1
ATOM 851 N N . VAL A 1 118 ? -23.953 11.636 17.054 1.00 96.25 118 VAL A N 1
ATOM 852 C CA . VAL A 1 118 ? -23.901 12.840 16.211 1.00 96.25 118 VAL A CA 1
ATOM 853 C C . VAL A 1 118 ? -24.742 12.616 14.952 1.00 96.25 118 VAL A C 1
ATOM 855 O O . VAL A 1 118 ? -24.705 11.542 14.346 1.00 96.25 118 VAL A O 1
ATOM 858 N N . ARG A 1 119 ? -25.527 13.627 14.576 1.00 95.75 119 ARG A N 1
ATOM 859 C CA . ARG A 1 119 ? -26.401 13.654 13.394 1.00 95.75 119 ARG A CA 1
ATOM 860 C C . ARG A 1 119 ? -26.326 15.028 12.727 1.00 95.75 119 ARG A C 1
ATOM 862 O O . ARG A 1 119 ? -25.993 16.007 13.393 1.00 95.75 119 ARG A O 1
ATOM 869 N N . GLY A 1 120 ? -26.672 15.096 11.444 1.00 95.31 120 GLY A N 1
ATOM 870 C CA . GLY A 1 120 ? -26.562 16.308 10.625 1.00 95.31 120 GLY A CA 1
ATOM 871 C C . GLY A 1 120 ? -25.200 16.436 9.940 1.00 95.31 120 GLY A C 1
ATOM 872 O O . GLY A 1 120 ? -24.514 15.432 9.734 1.00 95.31 120 GLY A O 1
ATOM 873 N N . GLU A 1 121 ? -24.817 17.656 9.558 1.00 96.00 121 GLU A N 1
ATOM 874 C CA . GLU A 1 121 ? -23.550 17.892 8.861 1.00 96.00 121 GLU A CA 1
ATOM 875 C C . GLU A 1 121 ? -22.324 17.695 9.766 1.00 96.00 121 GLU A C 1
ATOM 877 O O . GLU A 1 121 ? -22.166 18.342 10.809 1.00 96.00 121 GLU A O 1
ATOM 882 N N . VAL A 1 122 ? -21.409 16.838 9.311 1.00 97.44 122 VAL A N 1
ATOM 883 C CA . VAL A 1 122 ? -20.094 16.619 9.918 1.00 97.44 122 VAL A CA 1
ATOM 884 C C . VAL A 1 122 ? -19.009 16.803 8.872 1.00 97.44 122 VAL A C 1
ATOM 886 O O . VAL A 1 122 ? -19.124 16.314 7.752 1.00 97.44 122 VAL A O 1
ATOM 889 N N . VAL A 1 123 ? -17.926 17.471 9.248 1.00 97.88 123 VAL A N 1
ATOM 890 C CA . VAL A 1 123 ? -16.701 17.529 8.455 1.00 97.88 123 VAL A CA 1
ATOM 891 C C . VAL A 1 123 ? -15.589 16.807 9.197 1.00 97.88 123 VAL A C 1
ATOM 893 O O . VAL A 1 123 ? -15.324 17.091 10.365 1.00 97.88 123 VAL A O 1
ATOM 896 N N . VAL A 1 124 ? -14.925 15.888 8.502 1.00 98.06 124 VAL A N 1
ATOM 897 C CA . VAL A 1 124 ? -13.670 15.284 8.951 1.00 98.06 124 VAL A CA 1
ATOM 898 C C . VAL A 1 124 ? -12.529 15.992 8.226 1.00 98.06 124 VAL A C 1
ATOM 900 O O . VAL A 1 124 ? -12.532 16.074 6.998 1.00 98.06 124 VAL A O 1
ATOM 903 N N . LEU A 1 125 ? -11.575 16.526 8.984 1.00 97.31 125 LEU A N 1
ATOM 904 C CA . LEU A 1 125 ? -10.377 17.198 8.491 1.00 97.31 125 LEU A CA 1
ATOM 905 C C . LEU A 1 125 ? -9.150 16.328 8.781 1.00 97.31 125 LEU A C 1
ATOM 907 O O . LEU A 1 125 ? -8.619 16.354 9.890 1.00 97.31 125 LEU A O 1
ATOM 911 N N . GLY A 1 126 ? -8.701 15.572 7.781 1.00 95.06 126 GLY A N 1
ATOM 912 C CA . GLY A 1 126 ? -7.457 14.806 7.862 1.00 95.06 126 GLY A CA 1
ATOM 913 C C . GLY A 1 126 ? -6.220 15.701 7.738 1.00 95.06 126 GLY A C 1
ATOM 914 O O . GLY A 1 126 ? -6.230 16.645 6.948 1.00 95.06 126 GLY A O 1
ATOM 915 N N . ASP A 1 127 ? -5.139 15.433 8.467 1.00 92.50 127 ASP A N 1
ATOM 916 C CA . ASP A 1 127 ? -3.870 16.152 8.299 1.00 92.50 127 ASP A CA 1
ATOM 917 C C . ASP A 1 127 ? -3.136 15.696 7.027 1.00 92.50 127 ASP A C 1
ATOM 919 O O . ASP A 1 127 ? -2.661 14.562 6.919 1.00 92.50 127 ASP A O 1
ATOM 923 N N . ALA A 1 128 ? -3.000 16.605 6.059 1.00 88.06 128 ALA A N 1
ATOM 924 C CA . ALA A 1 128 ? -2.285 16.347 4.809 1.00 88.06 128 ALA A CA 1
ATOM 925 C C . ALA A 1 128 ? -0.810 16.779 4.856 1.00 88.06 128 ALA A C 1
ATOM 927 O O . ALA A 1 128 ? -0.096 16.680 3.855 1.00 88.06 128 ALA A O 1
ATOM 928 N N . MET A 1 129 ? -0.321 17.222 6.021 1.00 86.00 129 MET A N 1
ATOM 929 C CA . MET A 1 129 ? 0.985 17.861 6.198 1.00 86.00 129 MET A CA 1
ATOM 930 C C . MET A 1 129 ? 1.083 19.166 5.390 1.00 86.00 129 MET A C 1
ATOM 932 O O . MET A 1 129 ? 0.095 19.679 4.893 1.00 86.00 129 MET A O 1
ATOM 936 N N . ARG A 1 130 ? 2.260 19.809 5.325 1.00 85.50 130 ARG A N 1
ATOM 937 C CA . ARG A 1 130 ? 2.517 20.997 4.463 1.00 85.50 130 ARG A CA 1
ATOM 938 C C . ARG A 1 130 ? 1.495 22.152 4.567 1.00 85.50 130 ARG A C 1
ATOM 940 O O . ARG A 1 130 ? 1.340 22.935 3.626 1.00 85.50 130 ARG A O 1
ATOM 947 N N . LYS A 1 131 ? 0.878 22.313 5.746 1.00 91.62 13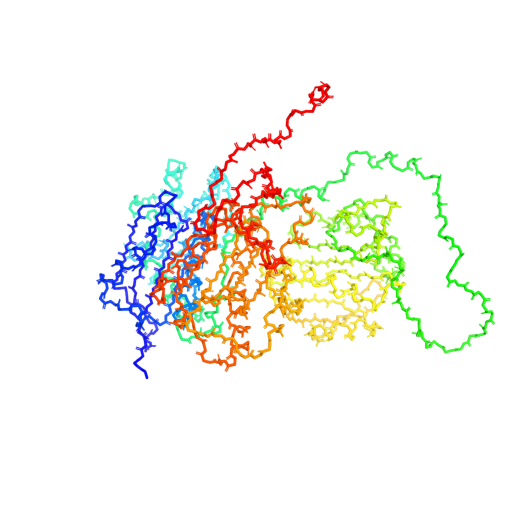1 LYS A N 1
ATOM 948 C CA . LYS A 1 131 ? -0.207 23.278 6.011 1.00 91.62 131 LYS A CA 1
ATOM 949 C C . LYS A 1 131 ? -1.457 23.037 5.152 1.00 91.62 131 LYS A C 1
ATOM 951 O O . LYS A 1 131 ? -2.128 23.984 4.745 1.00 91.62 131 LYS A O 1
ATOM 956 N N . GLU A 1 132 ? -1.739 21.779 4.860 1.00 91.88 132 GLU A N 1
ATOM 957 C CA . GLU A 1 132 ? -2.874 21.294 4.083 1.00 91.88 132 GLU A CA 1
ATOM 958 C C . GLU A 1 132 ? -3.729 20.351 4.923 1.00 91.88 132 GLU A C 1
ATOM 960 O O . GLU A 1 132 ? -3.284 19.817 5.941 1.00 91.88 132 GLU A O 1
ATOM 965 N N . VAL A 1 133 ? -4.962 20.153 4.473 1.00 95.12 133 VAL A N 1
ATOM 966 C CA . VAL A 1 133 ? -5.924 19.225 5.061 1.00 95.12 133 VAL A CA 1
ATOM 967 C C . VAL A 1 133 ? -6.588 18.385 3.972 1.00 95.12 133 VAL A C 1
ATOM 969 O O . VAL A 1 133 ? -6.664 18.813 2.817 1.00 95.12 133 VAL A O 1
ATOM 972 N N . TYR A 1 134 ? -7.086 17.213 4.363 1.00 91.62 134 TYR A N 1
ATOM 973 C CA . TYR A 1 134 ? -7.998 16.363 3.600 1.00 91.62 134 TYR A CA 1
ATOM 974 C C . TYR A 1 134 ? -9.424 16.547 4.142 1.00 91.62 134 TYR A C 1
ATOM 976 O O . TYR A 1 134 ? -9.799 15.875 5.107 1.00 91.62 134 TYR A O 1
ATOM 984 N N . PRO A 1 135 ? -10.216 17.493 3.610 1.00 95.25 135 PRO A N 1
ATOM 985 C CA . PRO A 1 135 ? -11.555 17.742 4.112 1.00 95.25 135 PRO A CA 1
ATOM 986 C C . PRO A 1 135 ? -12.581 16.835 3.425 1.00 95.25 135 PRO A C 1
ATOM 988 O O . PRO A 1 135 ? -12.687 16.783 2.197 1.00 95.25 135 PRO A O 1
ATOM 991 N N . VAL A 1 136 ? -13.408 16.164 4.222 1.00 94.75 136 VAL A N 1
ATOM 992 C CA . VAL A 1 136 ? -14.566 15.421 3.716 1.00 94.75 136 VAL A CA 1
ATOM 993 C C . VAL A 1 136 ? -15.806 15.794 4.506 1.00 94.75 136 VAL A C 1
ATOM 995 O O . VAL A 1 136 ? -15.810 15.768 5.737 1.00 94.75 136 VAL A O 1
ATOM 998 N N . ARG A 1 137 ? -16.866 16.148 3.780 1.00 96.12 137 ARG A N 1
ATOM 999 C CA . ARG A 1 137 ? -18.185 16.442 4.327 1.00 96.12 137 ARG A CA 1
ATOM 1000 C C . ARG A 1 137 ? -19.044 15.185 4.322 1.00 96.12 137 ARG A C 1
ATOM 1002 O O . ARG A 1 137 ? -19.082 14.434 3.347 1.00 96.12 137 ARG A O 1
ATOM 1009 N N . TYR A 1 138 ? -19.778 15.007 5.407 1.00 97.44 138 TYR A N 1
ATOM 1010 C CA . TYR A 1 138 ? -20.728 13.932 5.618 1.00 97.44 138 TYR A CA 1
ATOM 1011 C C . TYR A 1 138 ? -22.051 14.503 6.116 1.00 97.44 138 TYR A C 1
ATOM 1013 O O . TYR A 1 138 ? -22.083 15.499 6.840 1.00 97.44 138 TYR A O 1
ATOM 1021 N N . VAL A 1 139 ? -23.138 13.817 5.783 1.00 96.94 139 VAL A N 1
ATOM 1022 C CA . VAL A 1 139 ? -24.432 13.974 6.449 1.00 96.94 139 VAL A CA 1
ATOM 1023 C C . VAL A 1 139 ? -24.680 12.707 7.254 1.00 96.94 139 VAL A C 1
ATOM 1025 O O . VAL A 1 139 ? -24.812 11.628 6.684 1.00 96.94 139 VAL A O 1
ATOM 1028 N N . LEU A 1 140 ? -24.711 12.814 8.579 1.00 97.12 140 LEU A N 1
ATOM 1029 C CA . LEU A 1 140 ? -24.956 11.678 9.467 1.00 97.12 140 LEU A CA 1
ATOM 1030 C C . LEU A 1 140 ? -26.456 11.562 9.735 1.00 97.12 140 LEU A C 1
ATOM 1032 O O . LEU A 1 140 ? -27.040 12.424 10.395 1.00 97.12 140 LEU A O 1
ATOM 1036 N N . ASN A 1 141 ? -27.070 10.486 9.248 1.00 96.19 141 ASN A N 1
ATOM 1037 C CA . ASN A 1 141 ? -28.478 10.158 9.483 1.00 96.19 141 ASN A CA 1
ATOM 1038 C C . ASN A 1 141 ? -28.603 8.919 10.392 1.00 96.19 141 ASN A C 1
ATOM 1040 O O . ASN A 1 141 ? -27.615 8.456 10.956 1.00 96.19 141 ASN A O 1
ATOM 1044 N N . ASP A 1 142 ? -29.809 8.384 10.580 1.00 94.88 142 ASP A N 1
ATOM 1045 C CA . ASP A 1 142 ? -30.021 7.221 11.453 1.00 94.88 142 ASP A CA 1
ATOM 1046 C C . ASP A 1 142 ? -29.496 5.896 10.888 1.00 94.88 142 ASP A C 1
ATOM 1048 O O . ASP A 1 142 ? -29.293 4.955 11.651 1.00 94.88 142 ASP A O 1
ATOM 1052 N N . GLU A 1 143 ? -29.224 5.826 9.587 1.00 91.88 143 GLU A N 1
ATOM 1053 C CA . GLU A 1 143 ? -28.662 4.650 8.919 1.00 91.88 143 GLU A CA 1
ATOM 1054 C C . GLU A 1 143 ? -27.127 4.669 8.904 1.00 91.88 143 GLU A C 1
ATOM 1056 O O . GLU A 1 143 ? -26.506 3.607 8.967 1.00 91.88 143 GLU A O 1
ATOM 1061 N N . GLY A 1 144 ? -26.514 5.856 8.865 1.00 95.94 144 GLY A N 1
ATOM 1062 C CA . GLY A 1 144 ? -25.063 6.026 8.853 1.00 95.94 144 GLY A CA 1
ATOM 1063 C C . GLY A 1 144 ? -24.592 7.392 8.336 1.00 95.94 144 GLY A C 1
ATOM 1064 O O . GLY A 1 144 ? -25.402 8.272 8.029 1.00 95.94 144 GLY A O 1
ATOM 1065 N N . PRO A 1 145 ? -23.268 7.602 8.240 1.00 97.06 145 PRO A N 1
ATOM 1066 C CA . PRO A 1 145 ? -22.672 8.711 7.504 1.00 97.06 145 PRO A CA 1
ATOM 1067 C C . PRO A 1 145 ? -22.883 8.560 5.991 1.00 97.06 145 PRO A C 1
ATOM 1069 O O . PRO A 1 145 ? -22.525 7.541 5.407 1.00 97.06 145 PRO A O 1
ATOM 1072 N N . VAL A 1 146 ? -23.385 9.610 5.342 1.00 95.25 146 VAL A N 1
ATOM 1073 C CA . VAL A 1 146 ? -23.462 9.732 3.880 1.00 95.25 146 VAL A CA 1
ATOM 1074 C C . VAL A 1 146 ? -22.417 10.738 3.414 1.00 95.25 146 VAL A C 1
ATOM 1076 O O . VAL A 1 146 ? -22.533 11.940 3.674 1.00 95.25 146 VAL A O 1
ATOM 1079 N N . ARG A 1 147 ? -21.388 10.246 2.729 1.00 93.88 147 ARG A N 1
ATOM 1080 C CA . ARG A 1 147 ? -20.268 11.042 2.214 1.00 93.88 147 ARG A CA 1
ATOM 1081 C C . ARG A 1 147 ? -20.707 11.959 1.064 1.00 93.88 147 ARG A C 1
ATOM 1083 O O . ARG A 1 147 ? -21.450 11.524 0.193 1.00 93.88 147 ARG A O 1
ATOM 1090 N N . GLN A 1 148 ? -20.254 13.217 1.060 1.00 91.94 148 GLN A N 1
ATOM 1091 C CA . GLN A 1 148 ? -20.717 14.257 0.120 1.00 91.94 148 GLN A CA 1
ATOM 1092 C C . GLN A 1 148 ? -19.688 14.650 -0.950 1.00 91.94 148 GLN A C 1
ATOM 1094 O O . GLN A 1 148 ? -20.042 15.298 -1.931 1.00 91.94 148 GLN A O 1
ATOM 1099 N N . ASN A 1 149 ? -18.414 14.297 -0.775 1.00 84.94 149 ASN A N 1
ATOM 1100 C CA . ASN A 1 149 ? -17.357 14.614 -1.733 1.00 84.94 149 ASN A CA 1
ATOM 1101 C C . ASN A 1 149 ? -16.286 13.521 -1.779 1.00 84.94 149 ASN A C 1
ATOM 1103 O O . ASN A 1 149 ? -16.124 12.770 -0.819 1.00 84.94 149 ASN A O 1
ATOM 1107 N N . ALA A 1 150 ? -15.555 13.460 -2.895 1.00 81.44 150 ALA A N 1
ATOM 1108 C CA . ALA A 1 150 ? -14.361 12.631 -3.047 1.00 81.44 150 ALA A CA 1
ATOM 1109 C C . ALA A 1 150 ? -13.195 13.151 -2.188 1.00 81.44 150 ALA A C 1
ATOM 1111 O O . ALA A 1 150 ? -13.234 14.291 -1.715 1.00 81.44 150 ALA A O 1
ATOM 1112 N N . ASP A 1 151 ? -12.155 12.333 -2.000 1.00 81.38 151 ASP A N 1
ATOM 1113 C CA . ASP A 1 151 ? -10.945 12.774 -1.304 1.00 81.38 151 ASP A CA 1
ATOM 1114 C C . ASP A 1 151 ? -10.218 13.816 -2.151 1.00 81.38 151 ASP A C 1
ATOM 1116 O O . ASP A 1 151 ? -9.980 13.615 -3.340 1.00 81.38 151 ASP A O 1
ATOM 1120 N N . PHE A 1 152 ? -9.838 14.925 -1.530 1.00 81.25 152 PHE A N 1
ATOM 1121 C CA . PHE A 1 152 ? -8.979 15.930 -2.141 1.00 81.25 152 PHE A CA 1
ATOM 1122 C C . PHE A 1 152 ? -8.133 16.606 -1.065 1.00 81.25 152 PHE A C 1
ATOM 1124 O O . PHE A 1 152 ? -8.400 16.470 0.129 1.00 81.25 152 PHE A O 1
ATOM 1131 N N . VAL A 1 153 ? -7.103 17.333 -1.491 1.00 84.44 153 VAL A N 1
ATOM 1132 C CA . VAL A 1 153 ? -6.219 18.095 -0.607 1.00 84.44 153 VAL A CA 1
ATOM 1133 C C . VAL A 1 153 ? -6.373 19.588 -0.864 1.00 84.44 153 VAL A C 1
ATOM 1135 O O . VAL A 1 153 ? -6.497 20.023 -2.008 1.00 84.44 153 VAL A O 1
ATOM 1138 N N . ILE A 1 154 ? -6.367 20.385 0.201 1.00 87.25 154 ILE A N 1
ATOM 1139 C CA . ILE A 1 154 ? -6.442 21.846 0.114 1.00 87.25 154 ILE A CA 1
ATOM 1140 C C . ILE A 1 154 ? -5.585 22.492 1.202 1.00 87.25 154 ILE A C 1
ATOM 1142 O O . ILE A 1 154 ? -5.437 21.957 2.301 1.00 87.25 154 ILE A O 1
ATOM 1146 N N . LYS A 1 155 ? -5.029 23.678 0.926 1.00 93.00 155 LYS A N 1
ATOM 1147 C CA . LYS A 1 155 ? -4.364 24.499 1.951 1.00 93.00 155 LYS A CA 1
ATOM 1148 C C . LYS A 1 155 ? -5.336 24.785 3.094 1.00 93.00 155 LYS A C 1
ATOM 1150 O O . LYS A 1 155 ? -6.463 25.203 2.847 1.00 93.00 155 LYS A O 1
ATOM 1155 N N . ALA A 1 156 ? -4.878 24.645 4.337 1.00 95.75 156 ALA A N 1
ATOM 1156 C CA . ALA A 1 156 ? -5.707 24.857 5.525 1.00 95.75 156 ALA A CA 1
ATOM 1157 C C . ALA A 1 156 ? -6.359 26.254 5.536 1.00 95.75 156 ALA A C 1
ATOM 1159 O O . ALA A 1 156 ? -7.525 26.398 5.888 1.00 95.75 156 ALA A O 1
ATOM 1160 N N . GLU A 1 157 ? -5.644 27.278 5.061 1.00 95.44 157 GLU A N 1
ATOM 1161 C CA . GLU A 1 157 ? -6.191 28.633 4.914 1.00 95.44 157 GLU A CA 1
ATOM 1162 C C . GLU A 1 157 ? -7.328 28.716 3.885 1.00 95.44 157 GLU A C 1
ATOM 1164 O O . GLU A 1 157 ? -8.335 29.372 4.139 1.00 95.44 157 GLU A O 1
ATOM 1169 N N . ALA A 1 158 ? -7.209 28.029 2.747 1.00 93.00 158 ALA A N 1
ATOM 1170 C CA . ALA A 1 158 ? -8.259 28.002 1.728 1.00 93.00 158 ALA A CA 1
ATOM 1171 C C . ALA A 1 158 ? -9.450 27.117 2.149 1.00 93.00 158 ALA A C 1
ATOM 1173 O O . ALA A 1 158 ? -10.587 27.377 1.761 1.00 93.00 158 ALA A O 1
ATOM 1174 N N . ALA A 1 159 ? -9.226 26.124 3.018 1.00 94.62 159 ALA A N 1
ATOM 1175 C CA . ALA A 1 159 ? -10.290 25.288 3.574 1.00 94.62 159 ALA A CA 1
ATOM 1176 C C . ALA A 1 159 ? -11.335 26.090 4.375 1.00 94.62 159 ALA A C 1
ATOM 1178 O O . ALA A 1 159 ? -12.475 25.648 4.495 1.00 94.62 159 ALA A O 1
ATOM 1179 N N . LYS A 1 160 ? -10.992 27.288 4.876 1.00 92.94 160 LYS A N 1
ATOM 1180 C CA . LYS A 1 160 ? -11.950 28.203 5.524 1.00 92.94 160 LYS A CA 1
ATOM 1181 C C . LYS A 1 160 ? -13.112 28.570 4.605 1.00 92.94 160 LYS A C 1
ATOM 1183 O O . LYS A 1 160 ? -14.265 28.527 5.020 1.00 92.94 160 LYS A O 1
ATOM 1188 N N . GLU A 1 161 ? -12.802 28.924 3.360 1.00 91.69 161 GLU A N 1
ATOM 1189 C CA . GLU A 1 161 ? -13.807 29.312 2.366 1.00 91.69 161 GLU A CA 1
ATOM 1190 C C . GLU A 1 161 ? -14.685 28.116 1.997 1.00 91.69 161 GLU A C 1
ATOM 1192 O O . GLU A 1 161 ? -15.904 28.239 1.902 1.00 91.69 161 GLU A O 1
ATOM 1197 N N . TRP A 1 162 ? -14.077 26.933 1.895 1.00 92.62 162 TRP A N 1
ATOM 1198 C CA . TRP A 1 162 ? -14.794 25.685 1.653 1.00 92.62 162 TRP A CA 1
ATOM 1199 C C . TRP A 1 162 ? -15.742 25.305 2.806 1.00 92.62 162 TRP A C 1
ATOM 1201 O O . TRP A 1 162 ? -16.868 24.871 2.565 1.00 92.62 162 TRP A O 1
ATOM 1211 N N . LEU A 1 163 ? -15.332 25.505 4.065 1.00 91.75 163 LEU A N 1
ATOM 1212 C CA . LEU A 1 163 ? -16.190 25.281 5.237 1.00 91.75 163 LEU A CA 1
ATOM 1213 C C . LEU A 1 163 ? -17.348 26.285 5.303 1.00 91.75 163 LEU A C 1
ATOM 1215 O O . LEU A 1 163 ? -18.477 25.891 5.608 1.00 91.75 163 LEU A O 1
ATOM 1219 N N . ALA A 1 164 ? -17.070 27.554 4.986 1.00 88.69 164 ALA A N 1
ATOM 1220 C CA . ALA A 1 164 ? -18.039 28.649 4.984 1.00 88.69 164 ALA A CA 1
ATOM 1221 C C . ALA A 1 164 ? -19.118 28.523 3.897 1.00 88.69 164 ALA A C 1
ATOM 1223 O O . ALA A 1 164 ? -20.149 29.185 3.988 1.00 88.69 164 ALA A O 1
ATOM 1224 N N . ALA A 1 165 ? -18.892 27.695 2.874 1.00 84.81 165 ALA A N 1
ATOM 1225 C CA . ALA A 1 165 ? -19.835 27.495 1.777 1.00 84.81 165 ALA A CA 1
ATOM 1226 C C . ALA A 1 165 ? -21.119 26.746 2.186 1.00 84.81 165 ALA A C 1
ATOM 1228 O O . ALA A 1 165 ? -22.099 26.778 1.444 1.00 84.81 165 ALA A O 1
ATOM 1229 N N . SER A 1 166 ? -21.142 26.081 3.346 1.00 80.31 166 SER A N 1
ATOM 1230 C CA . SER A 1 166 ? -22.375 25.476 3.863 1.00 80.31 166 SER A CA 1
ATOM 1231 C C . SER A 1 166 ? -23.209 26.483 4.648 1.00 80.31 166 SER A C 1
ATOM 1233 O O . SER A 1 166 ? -22.688 27.294 5.413 1.00 80.31 166 SER A O 1
ATOM 1235 N N . ALA A 1 167 ? -24.527 26.374 4.499 1.00 69.00 167 ALA A N 1
ATOM 1236 C CA . ALA A 1 167 ? -25.492 27.156 5.260 1.00 69.00 167 ALA A CA 1
ATOM 1237 C C . ALA A 1 167 ? -25.763 26.585 6.667 1.00 69.00 167 ALA A C 1
ATOM 1239 O O . ALA A 1 167 ? -26.333 27.289 7.504 1.00 69.00 167 ALA A O 1
ATOM 1240 N N . GLU A 1 168 ? -25.378 25.333 6.941 1.00 77.38 168 GLU A N 1
ATOM 1241 C CA . GLU A 1 168 ? -25.645 24.656 8.213 1.00 77.38 168 GLU A CA 1
ATOM 1242 C C . GLU A 1 168 ? -24.449 24.709 9.173 1.00 77.38 168 GLU A C 1
ATOM 1244 O O . GLU A 1 168 ? -23.280 24.730 8.778 1.00 77.38 168 GLU A O 1
ATOM 1249 N N . ARG A 1 169 ? -24.744 24.711 10.480 1.00 79.75 169 ARG A N 1
ATOM 1250 C CA . ARG A 1 169 ? -23.710 24.625 11.516 1.00 79.75 169 ARG A CA 1
ATOM 1251 C C . ARG A 1 169 ? -23.206 23.185 11.601 1.00 79.75 169 ARG A C 1
ATOM 1253 O O . ARG A 1 169 ? -23.947 22.298 12.009 1.00 79.75 169 ARG A O 1
ATOM 1260 N N . GLN A 1 170 ? -21.936 22.986 11.273 1.00 91.62 170 GLN A N 1
ATOM 1261 C CA . GLN A 1 170 ? -21.309 21.666 11.186 1.00 91.62 170 GLN A CA 1
ATOM 1262 C C . GLN A 1 170 ? -20.678 21.243 12.509 1.00 91.62 170 GLN A C 1
ATOM 1264 O O . GLN A 1 170 ? -20.206 22.085 13.278 1.00 91.62 170 GLN A O 1
ATOM 1269 N N . THR A 1 171 ? -20.583 19.934 12.733 1.00 96.50 171 THR A N 1
ATOM 1270 C CA . THR A 1 171 ? -19.589 19.379 13.662 1.00 96.50 171 THR A CA 1
ATOM 1271 C C . THR A 1 171 ? -18.290 19.122 12.907 1.00 96.50 171 THR A C 1
ATOM 1273 O O . THR A 1 171 ? -18.317 18.584 11.806 1.00 96.50 171 THR A O 1
ATOM 1276 N N . ILE A 1 172 ? -17.151 19.505 13.473 1.00 97.75 172 ILE A N 1
ATOM 1277 C CA . ILE A 1 172 ? -15.841 19.368 12.830 1.00 97.75 172 ILE A CA 1
ATOM 1278 C C . ILE A 1 172 ? -14.980 18.441 13.685 1.00 97.75 172 ILE A C 1
ATOM 1280 O O . ILE A 1 172 ? -14.795 18.688 14.874 1.00 97.75 172 ILE A O 1
ATOM 1284 N N . THR A 1 173 ? -14.449 17.383 13.085 1.00 98.00 173 THR A N 1
ATOM 1285 C CA . THR A 1 173 ? -13.497 16.456 13.711 1.00 98.00 173 THR A CA 1
ATOM 1286 C C . THR A 1 173 ? -12.310 16.208 12.775 1.00 98.00 173 THR A C 1
ATOM 1288 O O . THR A 1 173 ? -12.260 16.773 11.684 1.00 98.00 173 THR A O 1
ATOM 1291 N N . GLY A 1 174 ? -11.362 15.367 13.178 1.00 96.81 174 GLY A N 1
ATOM 1292 C CA . GLY A 1 174 ? -10.187 15.005 12.385 1.00 96.81 174 GLY A CA 1
ATOM 1293 C C . GLY A 1 174 ? -8.871 15.446 13.018 1.00 96.81 174 GLY A C 1
ATOM 1294 O O . GLY A 1 174 ? -8.827 16.379 13.822 1.00 96.81 174 GLY A O 1
ATOM 1295 N N . ASP A 1 175 ? -7.790 14.766 12.655 1.00 95.06 175 ASP A N 1
ATOM 1296 C CA . ASP A 1 175 ? -6.474 14.893 13.289 1.00 95.06 175 ASP A CA 1
ATOM 1297 C C . ASP A 1 175 ? -5.783 16.212 12.917 1.00 95.06 175 ASP A C 1
ATOM 1299 O O . ASP A 1 175 ? -4.974 16.740 13.685 1.00 95.06 175 ASP A O 1
ATOM 1303 N N . ALA A 1 176 ? -6.196 16.842 11.811 1.00 96.00 176 ALA A N 1
ATOM 1304 C CA . ALA A 1 176 ? -5.772 18.191 11.449 1.00 96.00 176 ALA A CA 1
ATOM 1305 C C . ALA A 1 176 ? -6.108 19.238 12.524 1.00 96.00 176 ALA A C 1
ATOM 1307 O O . ALA A 1 176 ? -5.427 20.265 12.620 1.00 96.00 176 ALA A O 1
ATOM 1308 N N . LEU A 1 177 ? -7.131 19.002 13.356 1.00 96.75 177 LEU A N 1
ATOM 1309 C CA . LEU A 1 177 ? -7.497 19.916 14.441 1.00 96.75 177 LEU A CA 1
ATOM 1310 C C . LEU A 1 177 ? -6.380 20.065 15.479 1.00 96.75 177 LEU A C 1
ATOM 1312 O O . LEU A 1 177 ? -6.234 21.153 16.033 1.00 96.75 177 LEU A O 1
ATOM 1316 N N . GLY A 1 178 ? -5.502 19.067 15.635 1.00 94.31 178 GLY A N 1
ATOM 1317 C CA . GLY A 1 178 ? -4.301 19.185 16.469 1.00 94.31 178 GLY A CA 1
ATOM 1318 C C . GLY A 1 178 ? -3.392 20.357 16.077 1.00 94.31 178 GLY A C 1
ATOM 1319 O O . GLY A 1 178 ? -2.671 20.894 16.915 1.00 94.31 178 GLY A O 1
ATOM 1320 N N . LYS A 1 179 ? -3.449 20.797 14.812 1.00 94.88 179 LYS A N 1
ATOM 1321 C CA . LYS A 1 179 ? -2.673 21.931 14.278 1.00 94.88 179 LYS A CA 1
ATOM 1322 C C . LYS A 1 179 ? -3.530 23.155 13.965 1.00 94.88 179 LYS A C 1
ATOM 1324 O O . LYS A 1 179 ? -3.020 24.273 14.000 1.00 94.88 179 LYS A O 1
ATOM 1329 N N . PHE A 1 180 ? -4.802 22.953 13.623 1.00 97.00 180 PHE A N 1
ATOM 1330 C CA . PHE A 1 180 ? -5.656 23.980 13.020 1.00 97.00 180 PHE A CA 1
ATOM 1331 C C . PHE A 1 180 ? -6.984 24.213 13.759 1.00 97.00 180 PHE A C 1
ATOM 1333 O O . PHE A 1 180 ? -7.874 24.854 13.205 1.00 97.00 180 PHE A O 1
ATOM 1340 N N . ALA A 1 181 ? -7.142 23.745 15.003 1.00 97.12 181 ALA A N 1
ATOM 1341 C CA . ALA A 1 181 ? -8.373 23.949 15.775 1.00 97.12 181 ALA A CA 1
ATOM 1342 C C . ALA A 1 181 ? -8.807 25.424 15.836 1.00 97.12 181 ALA A C 1
ATOM 1344 O O . ALA A 1 181 ? -9.958 25.735 15.535 1.00 97.12 181 ALA A O 1
ATOM 1345 N N . GLU A 1 182 ? -7.892 26.347 16.152 1.00 96.88 182 GLU A N 1
ATOM 1346 C CA . GLU A 1 182 ? -8.203 27.785 16.210 1.00 96.88 182 GLU A CA 1
ATOM 1347 C C . GLU A 1 182 ? -8.657 28.347 14.856 1.00 96.88 182 GLU A C 1
ATOM 1349 O O . GLU A 1 182 ? -9.541 29.202 14.802 1.00 96.88 182 GLU A O 1
ATOM 1354 N N . LEU A 1 183 ? -8.086 27.836 13.761 1.00 96.12 183 LEU A N 1
ATOM 1355 C CA . LEU A 1 183 ? -8.414 28.255 12.401 1.00 96.12 183 LEU A CA 1
ATOM 1356 C C . LEU A 1 183 ? -9.844 27.858 12.017 1.00 96.12 183 LEU A C 1
ATOM 1358 O O . LEU A 1 183 ? -10.524 28.614 11.324 1.00 96.12 183 LEU A O 1
ATOM 1362 N N . PHE A 1 184 ? -10.296 26.682 12.464 1.00 95.81 184 PHE A N 1
ATOM 1363 C CA . PHE A 1 184 ? -11.569 26.091 12.048 1.00 95.81 184 PHE A CA 1
ATOM 1364 C C . PHE A 1 184 ? -12.715 26.259 13.053 1.00 95.81 184 PHE A C 1
ATOM 1366 O O . PHE A 1 184 ? -13.879 26.165 12.662 1.00 95.81 184 PHE A O 1
ATOM 1373 N N . ALA A 1 185 ? -12.421 26.592 14.313 1.00 94.69 185 ALA A N 1
ATOM 1374 C CA . ALA A 1 185 ? -13.422 26.860 15.349 1.00 94.69 185 ALA A CA 1
ATOM 1375 C C . ALA A 1 185 ? -14.534 27.860 14.945 1.00 94.69 185 ALA A C 1
ATOM 1377 O O . ALA A 1 185 ? -15.676 27.651 15.353 1.00 94.69 185 ALA A O 1
ATOM 1378 N N . PRO A 1 186 ? -14.283 28.916 14.139 1.00 94.19 186 PRO A N 1
ATOM 1379 C CA . PRO A 1 186 ? -15.345 29.835 13.720 1.00 94.19 186 PRO A CA 1
ATOM 1380 C C . PRO A 1 186 ? -16.414 29.229 12.795 1.00 94.19 186 PRO A C 1
ATOM 1382 O O . PRO A 1 186 ? -17.486 29.818 12.663 1.00 94.19 186 PRO A O 1
ATOM 1385 N N . PHE A 1 187 ? -16.149 28.085 12.153 1.00 92.50 187 PHE A N 1
ATOM 1386 C CA . PHE A 1 187 ? -17.006 27.518 11.099 1.00 92.50 187 PHE A CA 1
ATOM 1387 C C . PHE A 1 187 ? -17.904 26.366 11.574 1.00 92.50 187 PHE A C 1
ATOM 1389 O O . PHE A 1 187 ? -18.707 25.847 10.802 1.00 92.50 187 PHE A O 1
ATOM 1396 N N . GLY A 1 188 ? -17.805 25.961 12.841 1.00 92.62 188 GLY A N 1
ATOM 1397 C CA . GLY A 1 188 ? -18.584 24.846 13.367 1.00 92.62 188 GLY A CA 1
ATOM 1398 C C . GLY A 1 188 ? -18.350 24.591 14.850 1.00 92.62 188 GLY A C 1
ATOM 1399 O O . GLY A 1 188 ? -17.744 25.388 15.562 1.00 92.62 188 GLY A O 1
ATOM 1400 N N . THR A 1 189 ? -18.868 23.472 15.336 1.00 95.56 189 THR A N 1
ATOM 1401 C CA . THR A 1 189 ? -18.582 22.964 16.678 1.00 95.56 189 THR A CA 1
ATOM 1402 C C . THR A 1 189 ? -17.487 21.912 16.564 1.00 95.56 189 THR A C 1
ATOM 1404 O O . THR A 1 189 ? -17.690 20.886 15.920 1.00 95.56 189 THR A O 1
ATOM 1407 N N . LEU A 1 190 ? -16.326 22.152 17.174 1.00 97.44 190 LEU A N 1
ATOM 1408 C CA . LEU A 1 190 ? -15.256 21.156 17.193 1.00 97.44 190 LEU A CA 1
ATOM 1409 C C . LEU A 1 190 ? -15.655 19.973 18.086 1.00 97.44 190 LEU A C 1
ATOM 1411 O O . LEU A 1 190 ? -16.144 20.173 19.201 1.00 97.44 190 LEU A O 1
ATOM 1415 N N . ALA A 1 191 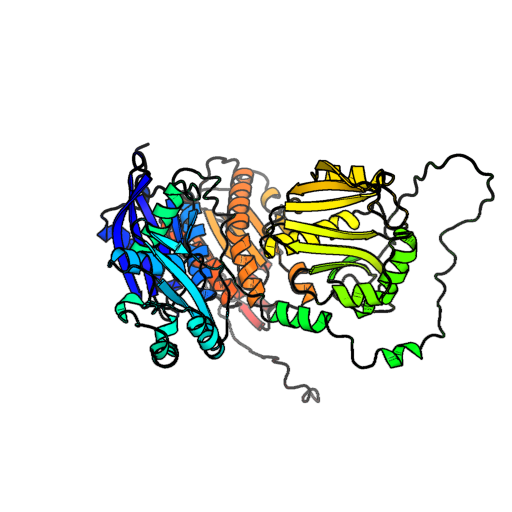? -15.431 18.754 17.604 1.00 96.81 191 ALA A N 1
ATOM 1416 C CA . ALA A 1 191 ? -15.545 17.546 18.407 1.00 96.81 191 ALA A CA 1
ATOM 1417 C C . ALA A 1 191 ? -14.502 17.557 19.546 1.00 96.81 191 ALA A C 1
ATOM 1419 O O . ALA A 1 191 ? -13.482 18.248 19.435 1.00 96.81 191 ALA A O 1
ATOM 1420 N N . PRO A 1 192 ? -14.718 16.798 20.636 1.00 95.62 192 PRO A N 1
ATOM 1421 C CA . PRO A 1 192 ? -13.716 16.634 21.687 1.00 95.62 192 PRO A CA 1
ATOM 1422 C C . PRO A 1 192 ? -12.385 16.113 21.130 1.00 95.62 192 PRO A C 1
ATOM 1424 O O . PRO A 1 192 ? -12.378 15.304 20.208 1.00 95.62 192 PRO A O 1
ATOM 1427 N N . GLU A 1 193 ? -11.260 16.513 21.722 1.00 94.44 193 GLU A N 1
ATOM 1428 C CA . GLU A 1 193 ? -9.918 16.104 21.268 1.00 94.44 193 GLU A CA 1
ATOM 1429 C C . GLU A 1 193 ? -9.717 14.577 21.245 1.00 94.44 193 GLU A C 1
ATOM 1431 O O . GLU A 1 193 ? -9.038 14.044 20.368 1.00 94.44 193 GLU A O 1
ATOM 1436 N N . SER A 1 194 ? -10.391 13.849 22.143 1.00 92.38 194 SER A N 1
ATOM 1437 C CA . SER A 1 194 ? -10.419 12.378 22.161 1.00 92.38 194 SER A CA 1
ATOM 1438 C C . SER A 1 194 ? -10.979 11.745 20.884 1.00 92.38 194 SER A C 1
ATOM 1440 O O . SER A 1 194 ? -10.835 10.543 20.683 1.00 92.38 194 SER A O 1
ATOM 1442 N N . ASP A 1 195 ? -11.635 12.536 20.038 1.00 94.12 195 ASP A N 1
ATOM 1443 C CA . ASP A 1 195 ? -12.396 12.079 18.883 1.00 94.12 195 ASP A CA 1
ATOM 1444 C C . ASP A 1 195 ? -11.749 12.478 17.553 1.00 94.12 195 ASP A C 1
ATOM 1446 O O . ASP A 1 195 ? -12.296 12.197 16.484 1.00 94.12 195 ASP A O 1
ATOM 1450 N N . TRP A 1 196 ? -10.599 13.151 17.613 1.00 95.62 196 TRP A N 1
ATOM 1451 C CA . TRP A 1 196 ? -9.897 13.673 16.443 1.00 95.62 196 TRP A CA 1
ATOM 1452 C C . TRP A 1 196 ? -9.148 12.602 15.655 1.00 95.62 196 TRP A C 1
ATOM 1454 O O . TRP A 1 196 ? -8.661 12.888 14.572 1.00 95.62 196 TRP A O 1
ATOM 1464 N N . HIS A 1 197 ? -9.078 11.366 16.140 1.00 95.06 197 HIS A N 1
ATOM 1465 C CA . HIS A 1 197 ? -8.331 10.285 15.500 1.00 95.06 197 HIS A CA 1
ATOM 1466 C C . HIS A 1 197 ? -9.259 9.111 15.157 1.00 95.06 197 HIS A C 1
ATOM 1468 O O . HIS A 1 197 ? -10.281 8.936 15.825 1.00 95.06 197 HIS A O 1
ATOM 1474 N N . PRO A 1 198 ? -8.948 8.314 14.119 1.00 94.56 198 PRO A N 1
ATOM 1475 C CA . PRO A 1 198 ? -9.681 7.090 13.817 1.00 94.56 198 PRO A CA 1
ATOM 1476 C C . PRO A 1 198 ? -9.504 6.066 14.937 1.00 94.56 198 PRO A C 1
ATOM 1478 O O . PRO A 1 198 ? -8.451 5.995 15.574 1.00 94.56 198 PRO A O 1
ATOM 1481 N N . THR A 1 199 ? -10.528 5.242 15.139 1.00 97.62 199 THR A N 1
ATOM 1482 C CA . THR A 1 199 ? -10.503 4.139 16.104 1.00 97.62 199 THR A CA 1
ATOM 1483 C C . THR A 1 199 ? -10.611 2.786 15.410 1.00 97.62 199 THR A C 1
ATOM 1485 O O . THR A 1 199 ? -11.098 2.675 14.279 1.00 97.62 199 THR A O 1
ATOM 1488 N N . GLY A 1 200 ? -10.195 1.725 16.105 1.00 98.06 200 GLY A N 1
ATOM 1489 C CA . GLY A 1 200 ? -10.390 0.352 15.632 1.00 98.06 200 GLY A CA 1
ATOM 1490 C C . GLY A 1 200 ? -11.869 0.026 15.400 1.00 98.06 200 GLY A C 1
ATOM 1491 O O . GLY A 1 200 ? -12.234 -0.603 14.406 1.00 98.06 200 GLY A O 1
ATOM 1492 N N . ALA A 1 201 ? -12.739 0.513 16.286 1.00 98.31 201 ALA A N 1
ATOM 1493 C CA . ALA A 1 201 ? -14.186 0.391 16.170 1.00 98.31 201 ALA A CA 1
ATOM 1494 C C . ALA A 1 201 ? -14.737 1.117 14.930 1.00 98.31 201 ALA A C 1
ATOM 1496 O O . ALA A 1 201 ? -15.591 0.558 14.239 1.00 98.31 201 ALA A O 1
ATOM 1497 N N . GLY A 1 202 ? -14.237 2.316 14.624 1.00 98.00 202 GLY A N 1
ATOM 1498 C CA . GLY A 1 202 ? -14.591 3.076 13.426 1.00 98.00 202 GLY A CA 1
ATOM 1499 C C . GLY A 1 202 ? -14.251 2.317 12.144 1.00 98.00 202 GLY A C 1
ATOM 1500 O O . GLY A 1 202 ? -15.101 2.180 11.264 1.00 98.00 202 GLY A O 1
ATOM 1501 N N . LEU A 1 203 ? -13.057 1.716 12.073 1.00 98.50 203 LEU A N 1
ATOM 1502 C CA . LEU A 1 203 ? -12.643 0.881 10.934 1.00 98.50 203 LEU A CA 1
ATOM 1503 C C . LEU A 1 203 ? -13.569 -0.330 10.741 1.00 98.50 203 LEU A C 1
ATOM 1505 O O . LEU A 1 203 ? -13.973 -0.638 9.619 1.00 98.50 203 LEU A O 1
ATOM 1509 N N . LEU A 1 204 ? -13.948 -1.002 11.833 1.00 98.62 204 LEU A N 1
ATOM 1510 C CA . LEU A 1 204 ? -14.878 -2.136 11.790 1.00 98.62 204 LEU A CA 1
ATOM 1511 C C . LEU A 1 204 ? -16.285 -1.714 11.340 1.00 98.62 204 LEU A C 1
ATOM 1513 O O . LEU A 1 204 ? -16.957 -2.478 10.647 1.00 98.62 204 LEU A O 1
ATOM 1517 N N . ARG A 1 205 ? -16.737 -0.503 11.692 1.00 98.00 205 ARG A N 1
ATOM 1518 C CA . ARG A 1 205 ? -18.012 0.052 11.206 1.00 98.00 205 ARG A CA 1
ATOM 1519 C C . ARG A 1 205 ? -17.961 0.387 9.719 1.00 98.00 205 ARG A C 1
ATOM 1521 O O . ARG A 1 205 ? -18.926 0.076 9.027 1.00 98.00 205 ARG A O 1
ATOM 1528 N N . CYS A 1 206 ? -16.843 0.916 9.218 1.00 96.44 206 CYS A N 1
ATOM 1529 C CA . CYS A 1 206 ? -16.632 1.071 7.776 1.00 96.44 206 CYS A CA 1
ATOM 1530 C C . CYS A 1 206 ? -16.735 -0.270 7.048 1.00 96.44 206 CYS A C 1
ATOM 1532 O O . CYS A 1 206 ? -17.467 -0.378 6.070 1.00 96.44 206 CYS A O 1
ATOM 1534 N N . ALA A 1 207 ? -16.043 -1.301 7.543 1.00 97.12 207 ALA A N 1
ATOM 1535 C CA . ALA A 1 207 ? -16.096 -2.634 6.946 1.00 97.12 207 ALA A CA 1
ATOM 1536 C C . ALA A 1 207 ? -17.517 -3.227 6.986 1.00 97.12 207 ALA A C 1
ATOM 1538 O O . ALA A 1 207 ? -17.967 -3.823 6.013 1.00 97.12 207 ALA A O 1
ATOM 1539 N N . HIS A 1 208 ? -18.256 -3.016 8.080 1.00 96.88 208 HIS A N 1
ATOM 1540 C CA . HIS A 1 208 ? -19.657 -3.427 8.192 1.00 96.88 208 HIS A CA 1
ATOM 1541 C C . HIS A 1 208 ? -20.540 -2.713 7.156 1.00 96.88 208 HIS A C 1
ATOM 1543 O O . HIS A 1 208 ? -21.312 -3.369 6.462 1.00 96.88 208 HIS A O 1
ATOM 1549 N N . ALA A 1 209 ? -20.413 -1.394 7.006 1.00 94.69 209 ALA A N 1
ATOM 1550 C CA . ALA A 1 209 ? -21.156 -0.649 5.991 1.00 94.69 209 ALA A CA 1
ATOM 1551 C C . ALA A 1 209 ? -20.839 -1.154 4.575 1.00 94.69 209 ALA A C 1
ATOM 1553 O O . ALA A 1 209 ? -21.749 -1.506 3.829 1.00 94.69 209 ALA A O 1
ATOM 1554 N N . ALA A 1 210 ? -19.552 -1.324 4.260 1.00 92.25 210 ALA A N 1
ATOM 1555 C CA . ALA A 1 210 ? -19.109 -1.884 2.987 1.00 92.25 210 ALA A CA 1
ATOM 1556 C C . ALA A 1 210 ? -19.655 -3.302 2.740 1.00 92.25 210 ALA A C 1
ATOM 1558 O O . ALA A 1 210 ? -19.904 -3.665 1.591 1.00 92.25 210 ALA A O 1
ATOM 1559 N N . TRP A 1 211 ? -19.873 -4.101 3.793 1.00 95.31 211 TRP A N 1
ATOM 1560 C CA . TRP A 1 211 ? -20.460 -5.435 3.654 1.00 95.31 211 TRP A CA 1
ATOM 1561 C C . TRP A 1 211 ? -21.920 -5.366 3.210 1.00 95.31 211 TRP A C 1
ATOM 1563 O O . TRP A 1 211 ? -22.339 -6.104 2.319 1.00 95.31 211 TRP A O 1
ATOM 1573 N N . ARG A 1 212 ? -22.688 -4.436 3.780 1.00 91.12 212 ARG A N 1
ATOM 1574 C CA . ARG A 1 212 ? -24.092 -4.226 3.403 1.00 91.12 212 ARG A CA 1
ATOM 1575 C C . ARG A 1 212 ? -24.242 -3.754 1.958 1.00 91.12 212 ARG A C 1
ATOM 1577 O O . ARG A 1 212 ? -25.190 -4.167 1.295 1.00 91.12 212 ARG A O 1
ATOM 1584 N N . ASP A 1 213 ? -23.292 -2.958 1.482 1.00 88.06 213 ASP A N 1
ATOM 1585 C CA . ASP A 1 213 ? -23.306 -2.388 0.132 1.00 88.06 213 ASP A CA 1
ATOM 1586 C C . ASP A 1 213 ? -22.631 -3.298 -0.915 1.00 88.06 213 ASP A C 1
ATOM 1588 O O . ASP A 1 213 ? -22.599 -2.971 -2.100 1.00 88.06 213 ASP A O 1
ATOM 1592 N N . GLY A 1 214 ? -22.092 -4.453 -0.499 1.00 85.44 214 GLY A N 1
ATOM 1593 C CA . GLY A 1 214 ? -21.443 -5.434 -1.378 1.00 85.44 214 GLY A CA 1
ATOM 1594 C C . GLY A 1 214 ? -19.995 -5.110 -1.767 1.00 85.44 214 GLY A C 1
ATOM 1595 O O . GLY A 1 214 ? -19.381 -5.878 -2.503 1.00 85.44 214 GLY A O 1
ATOM 1596 N N . ALA A 1 215 ? -19.423 -4.018 -1.254 1.00 77.06 215 ALA A N 1
ATOM 1597 C CA . ALA A 1 215 ? -18.021 -3.632 -1.462 1.00 77.06 215 ALA A CA 1
ATOM 1598 C C . ALA A 1 215 ? -17.035 -4.398 -0.555 1.00 77.06 215 ALA A C 1
ATOM 1600 O O . ALA A 1 215 ? -15.819 -4.303 -0.719 1.00 77.06 215 ALA A O 1
ATOM 1601 N N . PHE A 1 216 ? -17.551 -5.161 0.408 1.00 90.25 216 PHE A N 1
ATOM 1602 C CA . PHE A 1 216 ? -16.797 -6.056 1.276 1.00 90.25 216 PHE A CA 1
ATOM 1603 C C . PHE A 1 216 ? -17.530 -7.394 1.376 1.00 90.25 216 PHE A C 1
ATOM 1605 O O . PHE A 1 216 ? -18.742 -7.441 1.574 1.00 90.25 216 PHE A O 1
ATOM 1612 N N . ALA A 1 217 ? -16.793 -8.496 1.291 1.00 89.81 217 ALA A N 1
ATOM 1613 C CA . ALA A 1 217 ? -17.335 -9.826 1.522 1.00 89.81 217 ALA A CA 1
ATOM 1614 C C . ALA A 1 217 ? -16.240 -10.687 2.159 1.00 89.81 217 ALA A C 1
ATOM 1616 O O . ALA A 1 217 ? -15.272 -11.026 1.487 1.00 89.81 217 ALA A O 1
ATOM 1617 N N . PRO A 1 218 ? -16.356 -11.066 3.441 1.00 91.38 218 PRO A N 1
ATOM 1618 C CA . PRO A 1 218 ? -15.220 -11.578 4.212 1.00 91.38 218 PRO A CA 1
ATOM 1619 C C . PRO A 1 218 ? -14.655 -12.920 3.716 1.00 91.38 218 PRO A C 1
ATOM 1621 O O . PRO A 1 218 ? -13.543 -13.268 4.095 1.00 91.38 218 PRO A O 1
ATOM 1624 N N . ASP A 1 219 ? -15.392 -13.660 2.880 1.00 88.06 219 ASP A N 1
ATOM 1625 C CA . ASP A 1 219 ? -14.924 -14.909 2.254 1.00 88.06 219 ASP A CA 1
ATOM 1626 C C . ASP A 1 219 ? -14.519 -14.748 0.783 1.00 88.06 219 ASP A C 1
ATOM 1628 O O . ASP A 1 219 ? -14.017 -15.697 0.178 1.00 88.06 219 ASP A O 1
ATOM 1632 N N . ASP A 1 220 ? -14.767 -13.584 0.183 1.00 84.94 220 ASP A N 1
ATOM 1633 C CA . ASP A 1 220 ? -14.499 -13.356 -1.230 1.00 84.94 220 ASP A CA 1
ATOM 1634 C C . ASP A 1 220 ? -13.043 -12.924 -1.424 1.00 84.94 220 ASP A C 1
ATOM 1636 O O . ASP A 1 220 ? -12.657 -11.779 -1.179 1.00 84.94 220 ASP A O 1
ATOM 1640 N N . ARG A 1 221 ? -12.219 -13.873 -1.871 1.00 79.44 221 ARG A N 1
ATOM 1641 C CA . ARG A 1 221 ? -10.797 -13.649 -2.158 1.00 79.44 221 ARG A CA 1
ATOM 1642 C C . ARG A 1 221 ? -10.557 -12.799 -3.399 1.00 79.44 221 ARG A C 1
ATOM 1644 O O . ARG A 1 221 ? -9.515 -12.158 -3.480 1.00 79.44 221 ARG A O 1
ATOM 1651 N N . ALA A 1 222 ? -11.473 -12.823 -4.367 1.00 73.19 222 ALA A N 1
ATOM 1652 C CA . ALA A 1 222 ? -11.328 -12.020 -5.573 1.00 73.19 222 ALA A CA 1
ATOM 1653 C C . ALA A 1 222 ? -11.581 -10.546 -5.241 1.00 73.19 222 ALA A C 1
ATOM 1655 O O . ALA A 1 222 ? -10.795 -9.686 -5.633 1.00 73.19 222 ALA A O 1
ATOM 1656 N N . LEU A 1 223 ? -12.625 -10.277 -4.450 1.00 75.88 223 LEU A N 1
ATOM 1657 C CA . LEU A 1 223 ? -12.928 -8.934 -3.961 1.00 75.88 223 LEU A CA 1
ATOM 1658 C C . LEU A 1 223 ? -11.870 -8.437 -2.964 1.00 75.88 223 LEU A C 1
ATOM 1660 O O . LEU A 1 223 ? -11.421 -7.298 -3.050 1.00 75.88 223 LEU A O 1
ATOM 1664 N N . GLY A 1 224 ? -11.445 -9.294 -2.034 1.00 80.25 224 GLY A N 1
ATOM 1665 C CA . GLY A 1 224 ? -10.406 -8.996 -1.049 1.00 80.25 224 GLY A CA 1
ATOM 1666 C C . GLY A 1 224 ? -8.997 -9.360 -1.512 1.00 80.25 224 GLY A C 1
ATOM 1667 O O . GLY A 1 224 ? -8.237 -9.923 -0.725 1.00 80.25 224 GLY A O 1
ATOM 1668 N N . ASN A 1 225 ? -8.648 -9.119 -2.778 1.00 81.62 225 ASN A N 1
ATOM 1669 C CA . ASN A 1 225 ? -7.341 -9.496 -3.316 1.00 81.62 225 ASN A CA 1
ATOM 1670 C C . ASN A 1 225 ? -6.220 -8.588 -2.755 1.00 81.62 225 ASN A C 1
ATOM 1672 O O . ASN A 1 225 ? -6.190 -7.394 -3.076 1.00 81.62 225 ASN A O 1
ATOM 1676 N N . PRO A 1 226 ? -5.235 -9.123 -2.000 1.00 84.19 226 PRO A N 1
ATOM 1677 C CA . PRO A 1 226 ? -4.136 -8.323 -1.452 1.00 84.19 226 PRO A CA 1
ATOM 1678 C C . PRO A 1 226 ? -3.268 -7.626 -2.511 1.00 84.19 226 PRO A C 1
ATOM 1680 O O . PRO A 1 226 ? -2.641 -6.610 -2.206 1.00 84.19 226 PRO A O 1
ATOM 1683 N N . LEU A 1 227 ? -3.225 -8.145 -3.745 1.00 79.75 227 LEU A N 1
ATOM 1684 C CA . LEU A 1 227 ? -2.494 -7.532 -4.859 1.00 79.75 227 LEU A CA 1
ATOM 1685 C C . LEU A 1 227 ? -3.151 -6.235 -5.335 1.00 79.75 227 LEU A C 1
ATOM 1687 O O . LEU A 1 227 ? -2.453 -5.277 -5.652 1.00 79.75 227 LEU A O 1
ATOM 1691 N N . ALA A 1 228 ? -4.484 -6.192 -5.337 1.00 75.06 228 ALA A N 1
ATOM 1692 C CA . ALA A 1 228 ? -5.256 -5.067 -5.853 1.00 75.06 228 ALA A CA 1
ATOM 1693 C C . ALA A 1 228 ? -5.360 -3.900 -4.858 1.00 75.06 228 ALA A C 1
ATOM 1695 O O . ALA A 1 228 ? -5.646 -2.770 -5.252 1.00 75.06 228 ALA A O 1
ATOM 1696 N N . LEU A 1 229 ? -5.141 -4.147 -3.561 1.00 79.69 229 LEU A N 1
ATOM 1697 C CA . LEU A 1 229 ? -5.262 -3.098 -2.555 1.00 79.69 229 LEU A CA 1
ATOM 1698 C C . LEU A 1 229 ? -4.089 -2.111 -2.624 1.00 79.69 229 LEU A C 1
ATOM 1700 O O . LEU A 1 229 ? -2.939 -2.467 -2.343 1.00 79.69 229 LEU A O 1
ATOM 1704 N N . LEU A 1 230 ? -4.416 -0.844 -2.889 1.00 81.19 230 LEU A N 1
ATOM 1705 C CA . LEU A 1 230 ? -3.478 0.273 -2.916 1.00 81.19 230 LEU A CA 1
ATOM 1706 C C . LEU A 1 230 ? -3.859 1.382 -1.917 1.00 81.19 230 LEU A C 1
ATOM 1708 O O . LEU A 1 230 ? -5.048 1.600 -1.647 1.00 81.19 230 LEU A O 1
ATOM 1712 N N . PRO A 1 231 ? -2.863 2.108 -1.374 1.00 84.56 231 PRO A N 1
ATOM 1713 C CA . PRO A 1 231 ? -3.080 3.364 -0.661 1.00 84.56 231 PRO A CA 1
ATOM 1714 C C . PRO A 1 231 ? -3.831 4.408 -1.496 1.00 84.56 231 PRO A C 1
ATOM 1716 O O . PRO A 1 231 ? -3.615 4.526 -2.698 1.00 84.56 231 PRO A O 1
ATOM 1719 N N . VAL A 1 232 ? -4.636 5.242 -0.840 1.00 78.12 232 VAL A N 1
ATOM 1720 C CA . VAL A 1 232 ? -5.233 6.438 -1.444 1.00 78.12 232 VAL A CA 1
ATOM 1721 C C . VAL A 1 232 ? -4.232 7.589 -1.362 1.00 78.12 232 VAL A C 1
ATOM 1723 O O . VAL A 1 232 ? -3.999 8.157 -0.292 1.00 78.12 232 VAL A O 1
ATOM 1726 N N . TYR A 1 233 ? -3.652 7.948 -2.507 1.00 75.00 233 TYR A N 1
ATOM 1727 C CA . TYR A 1 233 ? -2.853 9.160 -2.674 1.00 75.00 233 TYR A CA 1
ATOM 1728 C C . TYR A 1 233 ? -3.678 10.211 -3.420 1.00 75.00 233 TYR A C 1
ATOM 1730 O O . TYR A 1 233 ? -4.010 10.027 -4.583 1.00 75.00 233 TYR A O 1
ATOM 1738 N N . THR A 1 234 ? -3.990 11.338 -2.781 1.00 68.38 234 THR A N 1
ATOM 1739 C CA . THR A 1 234 ? -4.785 12.416 -3.408 1.00 68.38 234 THR A CA 1
ATOM 1740 C C . THR A 1 234 ? -3.926 13.431 -4.172 1.00 68.38 234 THR A C 1
ATOM 1742 O O . THR A 1 234 ? -4.422 14.487 -4.561 1.00 68.38 234 THR A O 1
ATOM 1745 N N . ARG A 1 235 ? -2.618 13.173 -4.311 1.00 66.00 235 ARG A N 1
ATOM 1746 C CA . ARG A 1 235 ? -1.679 14.013 -5.061 1.00 66.00 235 ARG A CA 1
ATOM 1747 C C . ARG A 1 235 ? -0.616 13.174 -5.764 1.00 66.00 235 ARG A C 1
ATOM 1749 O O . ARG A 1 235 ? -0.135 12.167 -5.223 1.00 66.00 235 ARG A O 1
ATOM 1756 N N . LEU A 1 236 ? -0.212 13.648 -6.939 1.00 59.66 236 LEU A N 1
ATOM 1757 C CA . LEU A 1 236 ? 1.035 13.239 -7.579 1.00 59.66 236 LEU A CA 1
ATOM 1758 C C . LEU A 1 236 ? 2.214 13.524 -6.635 1.00 59.66 236 LEU A C 1
ATOM 1760 O O . LEU A 1 236 ? 2.114 14.350 -5.720 1.00 59.66 236 LEU A O 1
ATOM 1764 N N . SER A 1 237 ? 3.312 12.799 -6.807 1.00 64.69 237 SER A N 1
ATOM 1765 C CA . SER A 1 237 ? 4.562 13.142 -6.133 1.00 64.69 237 SER A CA 1
ATOM 1766 C C . SER A 1 237 ? 5.042 14.525 -6.568 1.00 64.69 237 SER A C 1
ATOM 1768 O O . SER A 1 237 ? 4.717 14.999 -7.657 1.00 64.69 237 SER A O 1
ATOM 1770 N N . ASP A 1 238 ? 5.868 15.167 -5.741 1.00 64.19 238 ASP A N 1
ATOM 1771 C CA . ASP A 1 238 ? 6.435 16.476 -6.100 1.00 64.19 238 ASP A CA 1
ATOM 1772 C C . ASP A 1 238 ? 7.237 16.406 -7.414 1.00 64.19 238 ASP A C 1
ATOM 1774 O O . ASP A 1 238 ? 7.319 17.388 -8.145 1.00 64.19 238 ASP A O 1
ATOM 1778 N N . ALA A 1 239 ? 7.841 15.249 -7.709 1.00 58.00 239 ALA A N 1
ATOM 1779 C CA . ALA A 1 239 ? 8.589 15.026 -8.940 1.00 58.00 239 ALA A CA 1
ATOM 1780 C C . ALA A 1 239 ? 7.668 14.912 -10.155 1.00 58.00 239 ALA A C 1
ATOM 1782 O O . ALA A 1 239 ? 7.940 15.558 -11.156 1.00 58.00 239 ALA A O 1
ATOM 1783 N N . GLU A 1 240 ? 6.572 14.160 -10.053 1.00 62.19 240 GLU A N 1
ATOM 1784 C CA . GLU A 1 240 ? 5.554 14.071 -11.109 1.00 62.19 240 GLU A CA 1
ATOM 1785 C C . GLU A 1 240 ? 4.881 15.430 -11.340 1.00 62.19 240 GLU A C 1
ATOM 1787 O O . GLU A 1 240 ? 4.659 15.829 -12.479 1.00 62.19 240 GLU A O 1
ATOM 1792 N N . GLU A 1 241 ? 4.609 16.194 -10.278 1.00 62.06 241 GLU A N 1
ATOM 1793 C CA . GLU A 1 241 ? 4.055 17.545 -10.396 1.00 62.06 241 GLU A CA 1
ATOM 1794 C C . GLU A 1 241 ? 5.061 18.516 -11.034 1.00 62.06 241 GLU A C 1
ATOM 1796 O O . GLU A 1 241 ? 4.708 19.270 -11.942 1.00 62.06 241 GLU A O 1
ATOM 1801 N N . HIS A 1 242 ? 6.332 18.475 -10.619 1.00 63.41 242 HIS A N 1
ATOM 1802 C CA . HIS A 1 242 ? 7.389 19.285 -11.223 1.00 63.41 242 HIS A CA 1
ATOM 1803 C C . HIS A 1 242 ? 7.613 18.908 -12.685 1.00 63.41 242 HIS A C 1
ATOM 1805 O O . HIS A 1 242 ? 7.705 19.796 -13.527 1.00 63.41 242 HIS A O 1
ATOM 1811 N N . GLU A 1 243 ? 7.714 17.617 -12.994 1.00 63.12 243 GLU A N 1
ATOM 1812 C CA . GLU A 1 243 ? 7.911 17.116 -14.350 1.00 63.12 243 GLU A CA 1
ATOM 1813 C C . GLU A 1 243 ? 6.741 17.532 -15.235 1.00 63.12 243 GLU A C 1
ATOM 1815 O O . GLU A 1 243 ? 6.962 18.116 -16.290 1.00 63.12 243 GLU A O 1
ATOM 1820 N N . ARG A 1 244 ? 5.504 17.393 -14.756 1.00 62.94 244 ARG A N 1
ATOM 1821 C CA . ARG A 1 244 ? 4.322 17.885 -15.461 1.00 62.94 244 ARG A CA 1
ATOM 1822 C C . ARG A 1 244 ? 4.366 19.397 -15.706 1.00 62.94 244 ARG A C 1
ATOM 1824 O O . ARG A 1 244 ? 4.077 19.844 -16.811 1.00 62.94 244 ARG A O 1
ATOM 1831 N N . ILE A 1 245 ? 4.769 20.198 -14.716 1.00 62.91 245 ILE A N 1
ATOM 1832 C CA . ILE A 1 245 ? 4.950 21.655 -14.877 1.00 62.91 245 ILE A CA 1
ATOM 1833 C C . ILE A 1 245 ? 6.093 21.977 -15.854 1.00 62.91 245 ILE A C 1
ATOM 1835 O O . ILE A 1 245 ? 6.010 22.960 -16.588 1.00 62.91 245 ILE A O 1
ATOM 1839 N N . LYS A 1 246 ? 7.171 21.189 -15.848 1.00 63.34 246 LYS A N 1
ATOM 1840 C CA . LYS A 1 246 ? 8.332 21.348 -16.730 1.00 63.34 246 LYS A CA 1
ATOM 1841 C C . LYS A 1 246 ? 7.955 21.025 -18.175 1.00 63.34 246 LYS A C 1
ATOM 1843 O O . LYS A 1 246 ? 8.217 21.853 -19.037 1.00 63.34 246 LYS A O 1
ATOM 1848 N N . LEU A 1 247 ? 7.299 19.890 -18.411 1.00 56.12 247 LEU A N 1
ATOM 1849 C CA . LEU A 1 247 ? 6.782 19.470 -19.718 1.00 56.12 247 LEU A CA 1
ATOM 1850 C C . LEU A 1 247 ? 5.748 20.469 -20.264 1.00 56.12 247 LEU A C 1
ATOM 1852 O O . LEU A 1 247 ? 5.680 20.700 -21.467 1.00 56.12 247 LEU A O 1
ATOM 1856 N N . ALA A 1 248 ? 4.989 21.121 -19.377 1.00 54.59 248 ALA A N 1
ATOM 1857 C CA . ALA A 1 248 ? 4.044 22.181 -19.725 1.00 54.59 248 ALA A CA 1
ATOM 1858 C C . ALA A 1 248 ? 4.699 23.529 -20.100 1.00 54.59 248 ALA A C 1
ATOM 1860 O O . ALA A 1 248 ? 4.001 24.432 -20.564 1.00 54.59 248 ALA A O 1
ATOM 1861 N N . LYS A 1 249 ? 6.009 23.719 -19.885 1.00 52.44 249 LYS A N 1
ATOM 1862 C CA . LYS A 1 249 ? 6.709 24.980 -20.179 1.00 52.44 249 LYS A CA 1
ATOM 1863 C C . LYS A 1 249 ? 7.553 24.856 -21.444 1.00 52.44 249 LYS A C 1
ATOM 1865 O O . LYS A 1 249 ? 8.507 24.089 -21.486 1.00 52.44 249 LYS A O 1
ATOM 1870 N N . MET A 1 250 ? 7.283 25.708 -22.435 1.00 41.81 250 MET A N 1
ATOM 1871 C CA . MET A 1 250 ? 8.249 25.959 -23.509 1.00 41.81 250 MET A CA 1
ATOM 1872 C C . MET A 1 250 ? 9.558 26.510 -22.916 1.00 41.81 250 MET A C 1
ATOM 1874 O O . MET A 1 250 ? 9.500 27.385 -22.044 1.00 41.81 250 MET A O 1
ATOM 1878 N N . PRO A 1 251 ? 10.739 26.069 -23.387 1.00 45.91 251 PRO A N 1
ATOM 1879 C CA . PRO A 1 251 ? 11.994 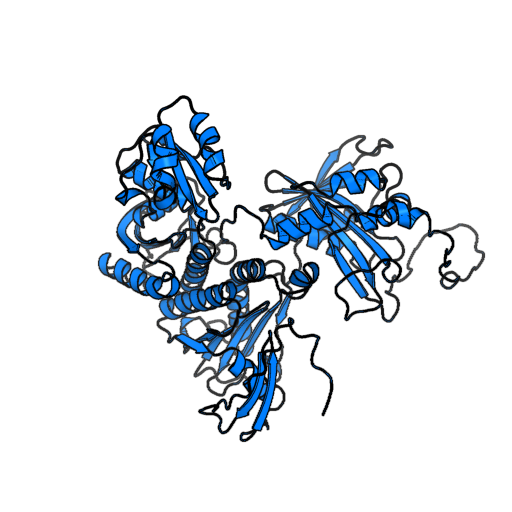26.702 -23.007 1.00 45.91 251 PRO A CA 1
ATOM 1880 C C . PRO A 1 251 ? 11.979 28.186 -23.395 1.00 45.91 251 PRO A C 1
ATOM 1882 O O . PRO A 1 251 ? 11.645 28.537 -24.532 1.00 45.91 251 PRO A O 1
ATOM 1885 N N . GLU A 1 252 ? 12.381 29.066 -22.476 1.00 38.50 252 GLU A N 1
ATOM 1886 C CA . GLU A 1 252 ? 12.659 30.463 -22.816 1.00 38.50 252 GLU A CA 1
ATOM 1887 C C . GLU A 1 252 ? 13.756 30.504 -23.894 1.00 38.50 252 GLU A C 1
ATOM 1889 O O . GLU A 1 252 ? 14.897 30.109 -23.653 1.00 38.50 252 GLU A O 1
ATOM 1894 N N . GLY A 1 253 ? 13.402 30.961 -25.100 1.00 43.53 253 GLY A N 1
ATOM 1895 C CA . GLY A 1 253 ? 14.328 31.070 -26.233 1.00 43.53 253 GLY A CA 1
ATOM 1896 C C . GLY A 1 253 ? 13.985 30.239 -27.474 1.00 43.53 253 GLY A C 1
ATOM 1897 O O . GLY A 1 253 ? 14.757 30.281 -28.430 1.00 43.53 253 GLY A O 1
ATOM 1898 N N . ALA A 1 254 ? 12.840 29.547 -27.522 1.00 41.44 254 ALA A N 1
ATOM 1899 C CA . ALA A 1 254 ? 12.396 28.824 -28.724 1.00 41.44 254 ALA A CA 1
ATOM 1900 C C . ALA A 1 254 ? 12.244 29.724 -29.977 1.00 41.44 254 ALA A C 1
ATOM 1902 O O . ALA A 1 254 ? 12.457 29.256 -31.094 1.00 41.44 254 ALA A O 1
ATOM 1903 N N . GLU A 1 255 ? 12.004 31.032 -29.812 1.00 35.78 255 GLU A N 1
ATOM 1904 C CA . GLU A 1 255 ? 12.021 32.005 -30.921 1.00 35.78 255 GLU A CA 1
ATOM 1905 C C . GLU A 1 255 ? 13.412 32.154 -31.572 1.00 35.78 255 GLU A C 1
ATOM 1907 O O . GLU A 1 255 ? 13.511 32.430 -32.765 1.00 35.78 255 GLU A O 1
ATOM 1912 N N . ARG A 1 256 ? 14.509 31.904 -30.838 1.00 31.98 256 ARG A N 1
ATOM 1913 C CA . ARG A 1 256 ? 15.881 31.973 -31.380 1.00 31.98 256 ARG A CA 1
ATOM 1914 C C . ARG A 1 256 ? 16.306 30.720 -32.145 1.00 31.98 256 ARG A C 1
ATOM 1916 O O . ARG A 1 256 ? 17.215 30.801 -32.966 1.00 31.98 256 ARG A O 1
ATOM 1923 N N . ALA A 1 257 ? 15.661 29.576 -31.915 1.00 34.22 257 ALA A N 1
ATOM 1924 C CA . ALA A 1 257 ? 15.937 28.349 -32.669 1.00 34.22 257 ALA A CA 1
ATOM 1925 C C . ALA A 1 257 ? 15.342 28.392 -34.090 1.00 34.22 257 ALA A C 1
ATOM 1927 O O . ALA A 1 257 ? 15.812 27.686 -34.981 1.00 34.22 257 ALA A O 1
ATOM 1928 N N . GLN A 1 258 ? 14.364 29.273 -34.331 1.00 33.47 258 GLN A N 1
ATOM 1929 C CA . GLN A 1 258 ? 13.784 29.494 -35.657 1.00 33.47 258 GLN A CA 1
ATOM 1930 C C . GLN A 1 258 ? 14.770 30.159 -36.639 1.00 33.47 258 GLN A C 1
ATOM 1932 O O . GLN A 1 258 ? 14.639 29.970 -37.847 1.00 33.47 258 GLN A O 1
ATOM 1937 N N . GLU A 1 259 ? 15.803 30.857 -36.145 1.00 30.00 259 GLU A N 1
ATOM 1938 C CA . GLU A 1 259 ? 16.855 31.474 -36.976 1.00 30.00 259 GLU A CA 1
ATOM 1939 C C . GLU A 1 259 ? 18.009 30.516 -37.342 1.00 30.00 259 GLU A C 1
ATOM 1941 O O . GLU A 1 259 ? 18.824 30.834 -38.206 1.00 30.00 259 GLU A O 1
ATOM 1946 N N . LEU A 1 260 ? 18.060 29.309 -36.765 1.00 31.39 260 LEU A N 1
ATOM 1947 C CA . LEU A 1 260 ? 19.056 28.272 -37.076 1.00 31.39 260 LEU A CA 1
ATOM 1948 C C . LEU A 1 260 ? 18.446 27.129 -37.907 1.00 31.39 260 LEU A C 1
ATOM 1950 O O . LEU A 1 260 ? 18.653 25.952 -37.636 1.00 31.39 260 LEU A O 1
ATOM 1954 N N . ARG A 1 261 ? 17.716 27.469 -38.976 1.00 35.84 261 ARG A N 1
ATOM 1955 C CA . ARG A 1 261 ? 17.407 26.536 -40.075 1.00 35.84 261 ARG A CA 1
ATOM 1956 C C . ARG A 1 261 ? 18.084 26.983 -41.366 1.00 35.84 261 ARG A C 1
ATOM 1958 O O . ARG A 1 261 ? 17.449 27.586 -42.220 1.00 35.84 261 ARG A O 1
ATOM 1965 N N . VAL A 1 262 ? 19.352 26.609 -41.539 1.00 30.23 262 VAL A N 1
ATOM 1966 C CA . VAL A 1 262 ? 19.917 26.297 -42.865 1.00 30.23 262 VAL A CA 1
ATOM 1967 C C . VAL A 1 262 ? 20.909 25.150 -42.687 1.00 30.23 262 VAL A C 1
ATOM 1969 O O . VAL A 1 262 ? 22.095 25.350 -42.451 1.00 30.23 262 VAL A O 1
ATOM 1972 N N . GLY A 1 263 ? 20.392 23.929 -42.736 1.00 25.67 263 GLY A N 1
ATOM 1973 C CA . GLY A 1 263 ? 21.185 22.717 -42.575 1.00 25.67 263 GLY A CA 1
ATOM 1974 C C . GLY A 1 263 ? 20.302 21.482 -42.601 1.00 25.67 263 GLY A C 1
ATOM 1975 O O . GLY A 1 263 ? 20.327 20.694 -41.668 1.00 25.67 263 GLY A O 1
ATOM 1976 N N . VAL A 1 264 ? 19.474 21.351 -43.640 1.00 27.77 264 VAL A N 1
ATOM 1977 C CA . VAL A 1 264 ? 18.818 20.078 -43.950 1.00 27.77 264 VAL A CA 1
ATOM 1978 C C . VAL A 1 264 ? 19.937 19.101 -44.301 1.00 27.77 264 VAL A C 1
ATOM 1980 O O . VAL A 1 264 ? 20.523 19.187 -45.378 1.00 27.77 264 VAL A O 1
ATOM 1983 N N . ALA A 1 265 ? 20.292 18.219 -43.371 1.00 26.03 265 ALA A N 1
ATOM 1984 C CA . ALA A 1 265 ? 20.939 16.978 -43.746 1.00 26.03 265 ALA A CA 1
ATOM 1985 C C . ALA A 1 265 ? 19.826 16.084 -44.293 1.00 26.03 265 ALA A C 1
ATOM 1987 O O . ALA A 1 265 ? 19.055 15.512 -43.525 1.00 26.03 265 ALA A O 1
ATOM 1988 N N . ASP A 1 266 ? 19.713 16.031 -45.620 1.00 26.62 266 ASP A N 1
ATOM 1989 C CA . ASP A 1 266 ? 18.940 14.992 -46.291 1.00 26.62 266 ASP A CA 1
ATOM 1990 C C . ASP A 1 266 ? 19.367 13.632 -45.716 1.00 26.62 266 ASP A C 1
ATOM 1992 O O . ASP A 1 266 ? 20.574 13.339 -45.677 1.00 26.62 266 ASP A O 1
ATOM 1996 N N . PRO A 1 267 ? 18.429 12.782 -45.263 1.00 33.06 267 PRO A N 1
ATOM 1997 C CA . PRO A 1 267 ? 18.753 11.395 -45.004 1.00 33.06 267 PRO A CA 1
ATOM 1998 C C . PRO A 1 267 ? 19.237 10.816 -46.331 1.00 33.06 267 PRO A C 1
ATOM 2000 O O . PRO A 1 267 ? 18.506 10.794 -47.321 1.00 33.06 267 PRO A O 1
ATOM 2003 N N . LYS A 1 268 ? 20.515 10.425 -46.357 1.00 28.92 268 LYS A N 1
ATOM 2004 C CA . LYS A 1 268 ? 21.176 9.829 -47.516 1.00 28.92 268 LYS A CA 1
ATOM 2005 C C . LYS A 1 268 ? 20.240 8.841 -48.204 1.00 28.92 268 LYS A C 1
ATOM 2007 O O . LYS A 1 268 ? 19.789 7.875 -47.591 1.00 28.92 268 LYS A O 1
ATOM 2012 N N . GLU A 1 269 ? 20.018 9.088 -49.491 1.00 29.95 269 GLU A N 1
ATOM 2013 C CA . GLU A 1 269 ? 19.532 8.116 -50.460 1.00 29.95 269 GLU A CA 1
ATOM 2014 C C . GLU A 1 269 ? 20.239 6.774 -50.224 1.00 29.95 269 GLU A C 1
ATOM 2016 O O . GLU A 1 269 ? 21.446 6.639 -50.436 1.00 29.95 269 GLU A O 1
ATOM 2021 N N . GLY A 1 270 ? 19.501 5.793 -49.708 1.00 29.41 270 GLY A N 1
ATOM 2022 C CA . GLY A 1 270 ? 20.099 4.517 -49.330 1.00 29.41 270 GLY A CA 1
ATOM 2023 C C . GLY A 1 270 ? 19.142 3.397 -48.939 1.00 29.41 270 GLY A C 1
ATOM 2024 O O . GLY A 1 270 ? 19.631 2.375 -48.479 1.00 29.41 270 GLY A O 1
ATOM 2025 N N . CYS A 1 271 ? 17.822 3.539 -49.124 1.00 30.81 271 CYS A N 1
ATOM 2026 C CA . CYS A 1 271 ? 16.872 2.446 -48.844 1.00 30.81 271 CYS A CA 1
ATOM 2027 C C . CYS A 1 271 ? 15.895 2.114 -49.980 1.00 30.81 271 CYS A C 1
ATOM 2029 O O . CYS A 1 271 ? 15.134 1.162 -49.851 1.00 30.81 271 CYS A O 1
ATOM 2031 N N . CYS A 1 272 ? 15.937 2.809 -51.119 1.00 28.27 272 CYS A N 1
ATOM 2032 C CA . CYS A 1 272 ? 15.041 2.514 -52.238 1.00 28.27 272 CYS A CA 1
ATOM 2033 C C . CYS A 1 272 ? 15.860 2.348 -53.518 1.00 28.27 272 CYS A C 1
ATOM 2035 O O . CYS A 1 272 ? 16.132 3.317 -54.225 1.00 28.27 272 CYS A O 1
ATOM 2037 N N . ALA A 1 273 ? 16.280 1.117 -53.817 1.00 27.73 273 ALA A N 1
ATOM 2038 C CA . ALA A 1 273 ? 16.760 0.788 -55.152 1.00 27.73 273 ALA A CA 1
ATOM 2039 C C . ALA A 1 273 ? 15.582 0.929 -56.128 1.00 27.73 273 ALA A C 1
ATOM 2041 O O . ALA A 1 273 ? 14.603 0.187 -56.062 1.00 27.73 273 ALA A O 1
ATOM 2042 N N . SER A 1 274 ? 15.669 1.920 -57.009 1.00 29.12 274 SER A N 1
ATOM 2043 C CA . SER A 1 274 ? 14.710 2.180 -58.072 1.00 29.12 274 SER A CA 1
ATOM 2044 C C . SER A 1 274 ? 14.766 1.069 -59.124 1.00 29.12 274 SER A C 1
ATOM 2046 O O . SER A 1 274 ? 15.676 0.997 -59.947 1.00 29.12 274 SER A O 1
ATOM 2048 N N . GLY A 1 275 ? 13.761 0.197 -59.107 1.00 25.05 275 GLY A N 1
ATOM 2049 C CA . GLY A 1 275 ? 13.397 -0.657 -60.232 1.00 25.05 275 GLY A CA 1
ATOM 2050 C C . GLY A 1 275 ? 12.046 -0.203 -60.769 1.00 25.05 275 GLY A C 1
ATOM 2051 O O . GLY A 1 275 ? 11.036 -0.320 -60.085 1.00 25.05 275 GLY A O 1
ATOM 2052 N N . SER A 1 276 ? 12.024 0.347 -61.979 1.00 32.94 276 SER A N 1
ATOM 2053 C CA . SER A 1 276 ? 10.799 0.676 -62.710 1.00 32.94 276 SER A CA 1
ATOM 2054 C C . SER A 1 276 ? 9.906 -0.562 -62.874 1.00 32.94 276 SER A C 1
ATOM 2056 O O . SER A 1 276 ? 10.311 -1.503 -63.560 1.00 32.94 276 SER A O 1
ATOM 2058 N N . ALA A 1 277 ? 8.696 -0.549 -62.312 1.00 26.94 277 ALA A N 1
ATOM 2059 C CA . ALA A 1 277 ? 7.660 -1.540 -62.593 1.00 26.94 277 ALA A CA 1
ATOM 2060 C C . ALA A 1 277 ? 6.269 -0.884 -62.618 1.00 26.94 277 ALA A C 1
ATOM 2062 O O . ALA A 1 277 ? 5.946 -0.033 -61.792 1.00 26.94 277 ALA A O 1
ATOM 2063 N N . GLU A 1 278 ? 5.491 -1.258 -63.632 1.00 25.92 278 GLU A N 1
ATOM 2064 C CA . GLU A 1 278 ? 4.110 -0.846 -63.904 1.00 25.92 278 GLU A CA 1
ATOM 2065 C C . GLU A 1 278 ? 3.120 -1.252 -62.788 1.00 25.92 278 GLU A C 1
ATOM 2067 O O . GLU A 1 278 ? 3.422 -2.145 -61.996 1.00 25.92 278 GLU A O 1
ATOM 2072 N N . PRO A 1 279 ? 1.930 -0.618 -62.705 1.00 29.58 279 PRO A N 1
ATOM 2073 C CA . PRO A 1 279 ? 1.054 -0.741 -61.544 1.00 29.58 279 PRO A CA 1
ATOM 2074 C C . PRO A 1 279 ? 0.283 -2.068 -61.534 1.00 29.58 279 PRO A C 1
ATOM 2076 O O . PRO A 1 279 ? -0.517 -2.342 -62.430 1.00 29.58 279 PRO A O 1
ATOM 2079 N N . GLY A 1 280 ? 0.462 -2.861 -60.476 1.00 27.38 280 GLY A N 1
ATOM 2080 C CA . GLY A 1 280 ? -0.367 -4.033 -60.203 1.00 27.38 280 GLY A CA 1
ATOM 2081 C C . GLY A 1 280 ? 0.042 -4.791 -58.938 1.00 27.38 280 GLY A C 1
ATOM 2082 O O . GLY A 1 280 ? 1.150 -5.306 -58.873 1.00 27.38 280 GLY A O 1
ATOM 2083 N N . HIS A 1 281 ? -0.909 -4.905 -58.003 1.00 27.48 281 HIS A N 1
ATOM 2084 C CA . HIS A 1 281 ? -0.923 -5.723 -56.777 1.00 27.48 281 HIS A CA 1
ATOM 2085 C C . HIS A 1 281 ? 0.037 -5.335 -55.631 1.00 27.48 281 HIS A C 1
ATOM 2087 O O . HIS A 1 281 ? 1.202 -5.712 -55.606 1.00 27.48 281 HIS A O 1
ATOM 2093 N N . GLU A 1 282 ? -0.517 -4.643 -54.627 1.00 29.67 282 GLU A N 1
ATOM 2094 C CA . GLU A 1 282 ? 0.081 -4.454 -53.299 1.00 29.67 282 GLU A CA 1
ATOM 2095 C C . GLU A 1 282 ? -0.047 -5.741 -52.464 1.00 29.67 282 GLU A C 1
ATOM 2097 O O . GLU A 1 282 ? -1.085 -5.997 -51.858 1.00 29.67 282 GLU A O 1
ATOM 2102 N N . ASP A 1 283 ? 1.023 -6.532 -52.425 1.00 27.56 283 ASP A N 1
ATOM 2103 C CA . ASP A 1 283 ? 1.363 -7.394 -51.289 1.00 27.56 283 ASP A CA 1
ATOM 2104 C C . ASP A 1 283 ? 2.648 -6.816 -50.669 1.00 27.56 283 ASP A C 1
ATOM 2106 O O . ASP A 1 283 ? 3.760 -7.097 -51.118 1.00 27.56 283 ASP A O 1
ATOM 2110 N N . ASP A 1 284 ? 2.502 -5.941 -49.669 1.00 33.69 284 ASP A N 1
ATOM 2111 C CA . ASP A 1 284 ? 3.623 -5.300 -48.971 1.00 33.69 284 ASP A CA 1
ATOM 2112 C C . ASP A 1 284 ? 4.136 -6.213 -47.841 1.00 33.69 284 ASP A C 1
ATOM 2114 O O . ASP A 1 284 ? 3.655 -6.189 -46.707 1.00 33.69 284 ASP A O 1
ATOM 2118 N N . GLN A 1 285 ? 5.094 -7.079 -48.183 1.00 30.64 285 GLN A N 1
ATOM 2119 C CA . GLN A 1 285 ? 5.924 -7.838 -47.239 1.00 30.64 285 GLN A CA 1
ATOM 2120 C C . GLN A 1 285 ? 7.329 -7.220 -47.124 1.00 30.64 285 GLN A C 1
ATOM 2122 O O . GLN A 1 285 ? 8.335 -7.915 -47.283 1.00 30.64 285 GLN A O 1
ATOM 2127 N N . SER A 1 286 ? 7.440 -5.918 -46.844 1.00 39.00 286 SER A N 1
ATOM 2128 C CA . SER A 1 286 ? 8.706 -5.377 -46.337 1.00 39.00 286 SER A CA 1
ATOM 2129 C C . SER A 1 286 ? 8.849 -5.728 -44.850 1.00 39.00 286 SER A C 1
ATOM 2131 O O . SER A 1 286 ? 8.040 -5.343 -44.007 1.00 39.00 286 SER A O 1
ATOM 2133 N N . SER A 1 287 ? 9.861 -6.528 -44.500 1.00 37.09 287 SER A N 1
ATOM 2134 C CA . SER A 1 287 ? 10.196 -6.781 -43.099 1.00 37.09 287 SER A CA 1
ATOM 2135 C C . SER A 1 287 ? 10.763 -5.493 -42.499 1.00 37.09 287 SER A C 1
ATOM 2137 O O . SER A 1 287 ? 11.930 -5.164 -42.715 1.00 37.09 287 SER A O 1
ATOM 2139 N N . SER A 1 288 ? 9.940 -4.748 -41.770 1.00 54.28 288 SER A N 1
ATOM 2140 C CA . SER A 1 288 ? 10.368 -3.620 -40.946 1.00 54.28 288 SER A CA 1
ATOM 2141 C C . SER A 1 288 ? 11.266 -4.157 -39.831 1.00 54.28 288 SER A C 1
ATOM 2143 O O . SER A 1 288 ? 10.776 -4.765 -38.883 1.00 54.28 288 SER A O 1
ATOM 2145 N N . VAL A 1 289 ? 12.582 -4.002 -39.978 1.00 55.47 289 VAL A N 1
ATOM 2146 C CA . VAL A 1 289 ? 13.598 -4.361 -38.977 1.00 55.47 289 VAL A CA 1
ATOM 2147 C C . VAL A 1 289 ? 14.271 -3.069 -38.532 1.00 55.47 289 VAL A C 1
ATOM 2149 O O . VAL A 1 289 ? 14.571 -2.213 -39.367 1.00 55.47 289 VAL A O 1
ATOM 2152 N N . LEU A 1 290 ? 14.495 -2.913 -37.225 1.00 66.12 290 LEU A N 1
ATOM 2153 C CA . LEU A 1 290 ? 15.224 -1.759 -36.701 1.00 66.12 290 LEU A CA 1
ATOM 2154 C C . LEU A 1 290 ? 16.639 -1.701 -37.304 1.00 66.12 290 LEU A C 1
ATOM 2156 O O . LEU A 1 290 ? 17.272 -2.748 -37.478 1.00 66.12 290 LEU A O 1
ATOM 2160 N N . PRO A 1 291 ? 17.168 -0.504 -37.609 1.00 71.06 291 PRO A N 1
ATOM 2161 C CA . PRO A 1 291 ? 18.557 -0.366 -38.021 1.00 71.06 291 PRO A CA 1
ATOM 2162 C C . PRO A 1 291 ? 19.508 -0.958 -36.970 1.00 71.06 291 PRO A C 1
ATOM 2164 O O . PRO A 1 291 ? 19.311 -0.785 -35.768 1.00 71.06 291 PRO A O 1
ATOM 2167 N N . ALA A 1 292 ? 20.558 -1.652 -37.414 1.00 61.22 292 ALA A N 1
ATOM 2168 C CA . ALA A 1 292 ? 21.532 -2.251 -36.504 1.00 61.22 292 ALA A CA 1
ATOM 2169 C C . ALA A 1 292 ? 22.196 -1.179 -35.619 1.00 61.22 292 ALA A C 1
ATOM 2171 O O . ALA A 1 292 ? 22.708 -0.183 -36.132 1.00 61.22 292 ALA A O 1
ATOM 2172 N N . GLY A 1 293 ? 22.205 -1.407 -34.301 1.00 63.47 293 GLY A N 1
ATOM 2173 C CA . GLY A 1 293 ? 22.749 -0.466 -33.314 1.00 63.47 293 GLY A CA 1
ATOM 2174 C C . GLY A 1 293 ? 21.781 0.636 -32.874 1.00 63.47 293 GLY A C 1
ATOM 2175 O O . GLY A 1 293 ? 22.216 1.557 -32.191 1.00 63.47 293 GLY A O 1
ATOM 2176 N N . PHE A 1 294 ? 20.503 0.551 -33.256 1.00 73.75 294 PHE A N 1
ATOM 2177 C CA . PHE A 1 294 ? 19.457 1.450 -32.782 1.00 73.75 294 PHE A CA 1
ATOM 2178 C C . PHE A 1 294 ? 18.415 0.714 -31.936 1.00 73.75 294 PHE A C 1
ATOM 2180 O O . PHE A 1 294 ? 18.072 -0.437 -32.211 1.00 73.75 294 PHE A O 1
ATOM 2187 N N . GLU A 1 295 ? 17.875 1.417 -30.947 1.00 77.12 295 GLU A N 1
ATOM 2188 C CA . GLU A 1 295 ? 16.818 0.955 -30.047 1.00 77.12 295 GLU A CA 1
ATOM 2189 C C . GLU A 1 295 ? 15.623 1.913 -30.081 1.00 77.12 295 GLU A C 1
ATOM 2191 O O . GLU A 1 295 ? 15.742 3.070 -30.497 1.00 77.12 295 GLU A O 1
ATOM 2196 N N . VAL A 1 296 ? 14.456 1.427 -29.651 1.00 79.31 296 VAL A N 1
ATOM 2197 C CA . VAL A 1 296 ? 13.259 2.259 -29.487 1.00 79.31 296 VAL A CA 1
ATOM 2198 C C . VAL A 1 296 ? 13.128 2.654 -28.025 1.00 79.31 296 VAL A C 1
ATOM 2200 O O . VAL A 1 296 ? 13.018 1.796 -27.154 1.00 79.31 296 VAL A O 1
ATOM 2203 N N . ARG A 1 297 ? 13.100 3.959 -27.764 1.00 81.25 297 ARG A N 1
ATOM 2204 C CA . ARG A 1 297 ? 12.935 4.536 -26.432 1.00 81.25 297 ARG A CA 1
ATOM 2205 C C . ARG A 1 297 ? 11.569 5.199 -26.313 1.00 81.25 297 ARG A C 1
ATOM 2207 O O . ARG A 1 297 ? 11.228 6.051 -27.128 1.00 81.25 297 ARG A O 1
ATOM 2214 N N . PHE A 1 298 ? 10.813 4.841 -25.283 1.00 82.38 298 PHE A N 1
ATOM 2215 C CA . PHE A 1 298 ? 9.518 5.447 -24.977 1.00 82.38 298 PHE A CA 1
ATOM 2216 C C . PHE A 1 298 ? 9.687 6.460 -23.844 1.00 82.38 298 PHE A C 1
ATOM 2218 O O . PHE A 1 298 ? 10.238 6.126 -22.798 1.00 82.38 298 PHE A O 1
ATOM 2225 N N . VAL A 1 299 ? 9.247 7.699 -24.051 1.00 79.31 299 VAL A N 1
ATOM 2226 C CA . VAL A 1 299 ? 9.302 8.776 -23.046 1.00 79.31 299 VAL A CA 1
ATOM 2227 C C . VAL A 1 299 ? 8.022 9.615 -23.093 1.00 79.31 299 VAL A C 1
ATOM 2229 O O . VAL A 1 299 ? 7.363 9.638 -24.138 1.00 79.31 299 VAL A O 1
ATOM 2232 N N . PRO A 1 300 ? 7.659 10.329 -22.011 1.00 84.19 300 PRO A N 1
ATOM 2233 C CA . PRO A 1 300 ? 6.587 11.317 -22.064 1.00 84.19 300 PRO A CA 1
ATOM 2234 C C . PRO A 1 300 ? 6.825 12.334 -23.187 1.00 84.19 300 PRO A C 1
ATOM 2236 O O . PRO A 1 300 ? 7.957 12.769 -23.415 1.00 84.19 300 PRO A O 1
ATOM 2239 N N . LEU A 1 301 ? 5.764 12.704 -23.905 1.00 87.62 301 LEU A N 1
ATOM 2240 C CA . LEU A 1 301 ? 5.875 13.661 -25.003 1.00 87.62 301 LEU A CA 1
ATOM 2241 C C . LEU A 1 301 ? 6.111 15.073 -24.448 1.00 87.62 301 LEU A C 1
ATOM 2243 O O . LEU A 1 301 ? 5.274 15.632 -23.744 1.00 87.62 301 LEU A O 1
ATOM 2247 N N . ASP A 1 302 ? 7.249 15.658 -24.805 1.00 81.94 302 ASP A N 1
ATOM 2248 C CA . ASP A 1 302 ? 7.622 17.026 -24.443 1.00 81.94 302 ASP A CA 1
ATOM 2249 C C . ASP A 1 302 ? 7.211 18.021 -25.548 1.00 81.94 302 ASP A C 1
ATOM 2251 O O . ASP A 1 302 ? 7.319 17.730 -26.743 1.00 81.94 302 ASP A O 1
ATOM 2255 N N . ALA A 1 303 ? 6.754 19.217 -25.153 1.00 85.31 303 ALA A N 1
ATOM 2256 C CA . ALA A 1 303 ? 6.260 20.251 -26.068 1.00 85.31 303 ALA A CA 1
ATOM 2257 C C . ALA A 1 303 ? 7.297 20.721 -27.107 1.00 85.31 303 ALA A C 1
ATOM 2259 O O . ALA A 1 303 ? 6.922 21.204 -28.176 1.00 85.31 303 ALA A O 1
ATOM 2260 N N . SER A 1 304 ? 8.597 20.567 -26.832 1.00 85.94 304 SER A N 1
ATOM 2261 C CA . SER A 1 304 ? 9.672 20.858 -27.787 1.00 85.94 304 SER A CA 1
ATOM 2262 C C . SER A 1 304 ? 9.645 19.962 -29.028 1.00 85.94 304 SER A C 1
ATOM 2264 O O . SER A 1 304 ? 10.193 20.365 -30.049 1.00 85.94 304 SER A O 1
ATOM 2266 N N . TRP A 1 305 ? 8.979 18.803 -28.972 1.00 91.00 305 TRP A N 1
ATOM 2267 C CA . TRP A 1 305 ? 8.812 17.872 -30.097 1.00 91.00 305 TRP A CA 1
ATOM 2268 C C . TRP A 1 305 ? 7.498 18.066 -30.868 1.00 91.00 305 TRP A C 1
ATOM 2270 O O . TRP A 1 305 ? 7.162 17.273 -31.750 1.00 91.00 305 TRP A O 1
ATOM 2280 N N . ALA A 1 306 ? 6.717 19.106 -30.552 1.00 90.31 306 ALA A N 1
ATOM 2281 C CA . ALA A 1 306 ? 5.423 19.340 -31.192 1.00 90.31 306 ALA A CA 1
ATOM 2282 C C . ALA A 1 306 ? 5.529 19.519 -32.720 1.00 90.31 306 ALA A C 1
ATOM 2284 O O . ALA A 1 306 ? 4.609 19.140 -33.443 1.00 90.31 306 ALA A O 1
ATOM 2285 N N . GLY A 1 307 ? 6.651 20.053 -33.221 1.00 90.75 307 GLY A N 1
ATOM 2286 C CA . GLY A 1 307 ? 6.894 20.192 -34.660 1.00 90.75 307 GLY A CA 1
ATOM 2287 C C . GLY A 1 307 ? 7.104 18.846 -35.361 1.00 90.75 307 GLY A C 1
ATOM 2288 O O . GLY A 1 307 ? 6.596 18.623 -36.459 1.00 90.75 307 GLY A O 1
ATOM 2289 N N . GLU A 1 308 ? 7.816 17.919 -34.725 1.00 95.12 308 GLU A N 1
ATOM 2290 C CA . GLU A 1 308 ? 8.026 16.557 -35.213 1.00 95.12 308 GLU A CA 1
ATOM 2291 C C . GLU A 1 308 ? 6.734 15.733 -35.148 1.00 95.12 308 GLU A C 1
ATOM 2293 O O . GLU A 1 308 ? 6.452 14.964 -36.071 1.00 95.12 308 GLU A O 1
ATOM 2298 N N . VAL A 1 309 ? 5.914 15.938 -34.110 1.00 94.81 309 VAL A N 1
ATOM 2299 C CA . VAL A 1 309 ? 4.570 15.347 -34.010 1.00 94.81 309 VAL A CA 1
ATOM 2300 C C . VAL A 1 309 ? 3.664 15.860 -35.126 1.00 94.81 309 VAL A C 1
ATOM 2302 O O . VAL A 1 309 ? 3.043 15.045 -35.801 1.00 94.81 309 VAL A O 1
ATOM 2305 N N . GLU A 1 310 ? 3.630 17.171 -35.386 1.00 95.31 310 GLU A N 1
ATOM 2306 C CA . GLU A 1 310 ? 2.888 17.750 -36.517 1.00 95.31 310 GLU A CA 1
ATOM 2307 C C . GLU A 1 310 ? 3.343 17.146 -37.852 1.00 95.31 310 GLU A C 1
ATOM 2309 O O . GLU A 1 310 ? 2.520 16.754 -38.682 1.00 95.31 310 GLU A O 1
ATOM 2314 N N . ALA A 1 311 ? 4.657 17.009 -38.053 1.00 92.94 311 ALA A N 1
ATOM 2315 C CA . ALA A 1 311 ? 5.192 16.399 -39.262 1.00 92.94 311 ALA A CA 1
ATOM 2316 C C . ALA A 1 311 ? 4.753 14.932 -39.411 1.00 92.94 311 ALA A C 1
ATOM 2318 O O . ALA A 1 311 ? 4.483 14.491 -40.532 1.00 92.94 311 ALA A O 1
ATOM 2319 N N . LEU A 1 312 ? 4.700 14.164 -38.317 1.00 94.38 312 LEU A N 1
ATOM 2320 C CA . LEU A 1 312 ? 4.215 12.783 -38.320 1.00 94.38 312 LEU A CA 1
ATOM 2321 C C . LEU A 1 312 ? 2.697 12.711 -38.554 1.00 94.38 312 LEU A C 1
ATOM 2323 O O . LEU A 1 312 ? 2.264 11.958 -39.425 1.00 94.38 312 LEU A O 1
ATOM 2327 N N . GLU A 1 313 ? 1.903 13.515 -37.843 1.00 93.50 313 GLU A N 1
ATOM 2328 C CA . GLU A 1 313 ? 0.448 13.653 -38.017 1.00 93.50 313 GLU A CA 1
ATOM 2329 C C . GLU A 1 313 ? 0.102 13.945 -39.482 1.00 93.50 313 GLU A C 1
ATOM 2331 O O . GLU A 1 313 ? -0.701 13.228 -40.081 1.00 93.50 313 GLU A O 1
ATOM 2336 N N . ALA A 1 314 ? 0.780 14.913 -40.107 1.00 91.50 314 ALA A N 1
ATOM 2337 C CA . ALA A 1 314 ? 0.565 15.274 -41.507 1.00 91.50 314 ALA A CA 1
ATOM 2338 C C . ALA A 1 314 ? 0.784 14.101 -42.485 1.00 91.50 314 ALA A C 1
ATOM 2340 O O . ALA A 1 314 ? 0.165 14.062 -43.548 1.00 91.50 314 ALA A O 1
ATOM 2341 N N . ARG A 1 315 ? 1.641 13.128 -42.136 1.00 90.56 315 ARG A N 1
ATOM 2342 C CA . ARG A 1 315 ? 1.884 11.927 -42.954 1.00 90.56 315 ARG A CA 1
ATOM 2343 C C . ARG A 1 315 ? 0.849 10.827 -42.734 1.00 90.56 315 ARG A C 1
ATOM 2345 O O . ARG A 1 315 ? 0.595 10.061 -43.660 1.00 90.56 315 ARG A O 1
ATOM 2352 N N . VAL A 1 316 ? 0.303 10.693 -41.523 1.00 88.69 316 VAL A N 1
ATOM 2353 C CA . VAL A 1 316 ? -0.421 9.471 -41.113 1.00 88.69 316 VAL A CA 1
ATOM 2354 C C . VAL A 1 316 ? -1.874 9.681 -40.692 1.00 88.69 316 VAL A C 1
ATOM 2356 O O . VAL A 1 316 ? -2.597 8.693 -40.599 1.00 88.69 316 VAL A O 1
ATOM 2359 N N . MET A 1 317 ? -2.314 10.923 -40.466 1.00 86.50 317 MET A N 1
ATOM 2360 C CA . MET A 1 317 ? -3.632 11.238 -39.885 1.00 86.50 317 MET A CA 1
ATOM 2361 C C . MET A 1 317 ? -4.602 11.942 -40.842 1.00 86.50 317 MET A C 1
ATOM 2363 O O . MET A 1 317 ? -5.746 12.212 -40.474 1.00 86.50 317 MET A O 1
ATOM 2367 N N . GLY A 1 318 ? -4.186 12.202 -42.085 1.00 85.25 318 GLY A N 1
ATOM 2368 C CA . GLY A 1 318 ? -5.064 12.734 -43.128 1.00 85.25 318 GLY A CA 1
ATOM 2369 C C . GLY A 1 318 ? -5.749 14.041 -42.717 1.00 85.25 318 GLY A C 1
ATOM 2370 O O . GLY A 1 318 ? -5.088 14.990 -42.303 1.00 85.25 318 GLY A O 1
ATOM 2371 N N . SER A 1 319 ? -7.078 14.099 -42.843 1.00 85.06 319 SER A N 1
ATOM 2372 C CA . SER A 1 319 ? -7.863 15.313 -42.575 1.00 85.06 319 SER A CA 1
ATOM 2373 C C . SER A 1 319 ? -7.955 15.701 -41.095 1.00 85.06 319 SER A C 1
ATOM 2375 O O . SER A 1 319 ? -8.301 16.841 -40.800 1.00 85.06 319 SER A O 1
ATOM 2377 N N . ASP A 1 320 ? -7.627 14.793 -40.171 1.00 86.75 320 ASP A N 1
ATOM 2378 C CA . ASP A 1 320 ? -7.667 15.043 -38.723 1.00 86.75 320 ASP A CA 1
ATOM 2379 C C . ASP A 1 320 ? -6.274 15.264 -38.124 1.00 86.75 320 ASP A C 1
ATOM 2381 O O . ASP A 1 320 ? -6.115 15.206 -36.901 1.00 86.75 320 ASP A O 1
ATOM 2385 N N . ALA A 1 321 ? -5.269 15.509 -38.971 1.00 90.50 321 ALA A N 1
ATOM 2386 C CA . ALA A 1 321 ? -3.913 15.816 -38.542 1.00 90.50 321 ALA A CA 1
ATOM 2387 C C . ALA A 1 321 ? -3.886 17.040 -37.610 1.00 90.50 321 ALA A C 1
ATOM 2389 O O . ALA A 1 321 ? -4.382 18.113 -37.963 1.00 90.50 321 ALA A O 1
ATOM 2390 N N . TRP A 1 322 ? -3.310 16.886 -36.418 1.00 91.44 322 TRP A N 1
ATOM 2391 C CA . TRP A 1 322 ? -3.063 18.010 -35.514 1.00 91.44 322 TRP A CA 1
ATOM 2392 C C . TRP A 1 322 ? -1.842 18.814 -35.954 1.00 91.44 322 TRP A C 1
ATOM 2394 O O . TRP A 1 322 ? -0.828 18.257 -36.373 1.00 91.44 322 TRP A O 1
ATOM 2404 N N . ASN A 1 323 ? -1.937 20.135 -35.804 1.00 92.44 323 ASN A N 1
ATOM 2405 C CA . ASN A 1 323 ? -0.778 21.020 -35.895 1.00 92.44 323 ASN A CA 1
ATOM 2406 C C . ASN A 1 323 ? -0.065 21.154 -34.537 1.00 92.44 323 ASN A C 1
ATOM 2408 O O . ASN A 1 323 ? -0.621 20.809 -33.489 1.00 92.44 323 ASN A O 1
ATOM 2412 N N . ALA A 1 324 ? 1.149 21.712 -34.541 1.00 89.38 324 ALA A N 1
ATOM 2413 C CA . ALA A 1 324 ? 1.956 21.844 -33.329 1.00 89.38 324 ALA A CA 1
ATOM 2414 C C . ALA A 1 324 ? 1.256 22.654 -32.220 1.00 89.38 324 ALA A C 1
ATOM 2416 O O . ALA A 1 324 ? 1.392 22.331 -31.043 1.00 89.38 324 ALA A O 1
ATOM 2417 N N . ALA A 1 325 ? 0.464 23.674 -32.571 1.00 87.62 325 ALA A N 1
ATOM 2418 C CA . ALA A 1 325 ? -0.244 24.491 -31.584 1.00 87.62 325 ALA A CA 1
ATOM 2419 C C . ALA A 1 325 ? -1.323 23.694 -30.831 1.00 87.62 325 ALA A C 1
ATOM 2421 O O . ALA A 1 325 ? -1.490 23.887 -29.631 1.00 87.62 325 ALA A O 1
ATOM 2422 N N . GLN A 1 326 ? -2.020 22.775 -31.507 1.00 91.56 326 GLN A N 1
ATOM 2423 C CA . GLN A 1 326 ? -3.002 21.891 -30.869 1.00 91.56 326 GLN A CA 1
ATOM 2424 C C . GLN A 1 326 ? -2.338 20.883 -29.927 1.00 91.56 326 GLN A C 1
ATOM 2426 O O . GLN A 1 326 ? -2.849 20.649 -28.836 1.00 91.56 326 GLN A O 1
ATOM 2431 N N . VAL A 1 327 ? -1.181 20.334 -30.317 1.00 88.69 327 VAL A N 1
ATOM 2432 C CA . VAL A 1 327 ? -0.383 19.452 -29.448 1.00 88.69 327 VAL A CA 1
ATOM 2433 C C . VAL A 1 327 ? 0.047 20.203 -28.182 1.00 88.69 327 VAL A C 1
ATOM 2435 O O . VAL A 1 327 ? -0.146 19.709 -27.075 1.00 88.69 327 VAL A O 1
ATOM 2438 N N . ILE A 1 328 ? 0.571 21.424 -28.334 1.00 85.56 328 ILE A N 1
ATOM 2439 C CA . ILE A 1 328 ? 1.024 22.265 -27.213 1.00 85.56 328 ILE A CA 1
ATOM 2440 C C . ILE A 1 328 ? -0.129 22.645 -26.271 1.00 85.56 328 ILE A C 1
ATOM 2442 O O . ILE A 1 328 ? 0.078 22.684 -25.061 1.00 85.56 328 ILE A O 1
ATOM 2446 N N . ASP A 1 329 ? -1.326 22.923 -26.794 1.00 85.06 329 ASP A N 1
ATOM 2447 C CA . ASP A 1 329 ? -2.495 23.274 -25.972 1.00 85.06 329 ASP A CA 1
ATOM 2448 C C . ASP A 1 329 ? -3.016 22.093 -25.136 1.00 85.06 329 ASP A C 1
ATOM 2450 O O . ASP A 1 329 ? -3.503 22.283 -24.018 1.00 85.06 329 ASP A O 1
ATOM 2454 N N . ASP A 1 330 ? -2.911 20.867 -25.657 1.00 86.88 330 ASP A N 1
ATOM 2455 C CA . ASP A 1 330 ? -3.453 19.683 -24.986 1.00 86.88 330 ASP A CA 1
ATOM 2456 C C . ASP A 1 330 ? -2.483 19.075 -23.958 1.00 86.88 330 ASP A C 1
ATOM 2458 O O . ASP A 1 330 ? -2.919 18.655 -22.884 1.00 86.88 330 ASP A O 1
ATOM 2462 N N . LEU A 1 331 ? -1.170 19.113 -24.226 1.00 83.38 331 LEU A N 1
ATOM 2463 C CA . LEU A 1 331 ? -0.113 18.579 -23.351 1.00 83.38 331 LEU A CA 1
ATOM 2464 C C . LEU A 1 331 ? -0.199 18.972 -21.853 1.00 83.38 331 LEU A C 1
ATOM 2466 O O . LEU A 1 331 ? -0.021 18.092 -21.012 1.00 83.38 331 LEU A O 1
ATOM 2470 N N . PRO A 1 332 ? -0.455 20.237 -21.451 1.00 76.56 332 PRO A N 1
ATOM 2471 C CA . PRO A 1 332 ? -0.378 20.641 -20.039 1.00 76.56 332 PRO A CA 1
ATOM 2472 C C . PRO A 1 332 ? -1.584 20.222 -19.174 1.00 76.56 332 PRO A C 1
ATOM 2474 O O . PRO A 1 332 ? -1.566 20.390 -17.942 1.00 76.56 332 PRO A O 1
ATOM 2477 N N . ARG A 1 333 ? -2.663 19.719 -19.783 1.00 79.38 333 ARG A N 1
ATOM 2478 C CA . ARG A 1 333 ? -3.926 19.431 -19.086 1.00 79.38 333 ARG A CA 1
ATOM 2479 C C . ARG A 1 333 ? -3.773 18.277 -18.082 1.00 79.38 333 ARG A C 1
ATOM 2481 O O . ARG A 1 333 ? -2.996 17.354 -18.282 1.00 79.38 333 ARG A O 1
ATOM 2488 N N . SER A 1 334 ? -4.475 18.357 -16.947 1.00 71.75 334 SER A N 1
ATOM 2489 C CA . SER A 1 334 ? -4.320 17.409 -15.815 1.00 71.75 334 SER A CA 1
ATOM 2490 C C . SER A 1 334 ? -4.909 16.041 -16.023 1.00 71.75 334 SER A C 1
ATOM 2492 O O . SER A 1 334 ? -4.549 15.104 -15.327 1.00 71.75 334 SER A O 1
ATOM 2494 N N . ASP A 1 335 ? -5.830 15.971 -16.953 1.00 79.44 335 ASP A N 1
ATOM 2495 C CA . ASP A 1 335 ? -6.586 14.810 -17.351 1.00 79.44 335 ASP A CA 1
ATOM 2496 C C . ASP A 1 335 ? -6.029 14.229 -18.663 1.00 79.44 335 ASP A C 1
ATOM 2498 O O . ASP A 1 335 ? -6.744 13.547 -19.388 1.00 79.44 335 ASP A O 1
ATOM 2502 N N . ARG A 1 336 ? -4.774 14.523 -19.028 1.00 85.00 336 ARG A N 1
ATOM 2503 C CA . ARG A 1 336 ? -4.120 13.999 -20.237 1.00 85.00 336 ARG A CA 1
ATOM 2504 C C . ARG A 1 336 ? -2.860 13.215 -19.895 1.00 85.00 336 ARG A C 1
ATOM 2506 O O . ARG A 1 336 ? -2.111 13.598 -19.001 1.00 85.00 336 ARG A O 1
ATOM 2513 N N . THR A 1 337 ? -2.611 12.161 -20.663 1.00 87.12 337 THR A N 1
ATOM 2514 C CA . THR A 1 337 ? -1.322 11.459 -20.736 1.00 87.12 337 THR A CA 1
ATOM 2515 C C . THR A 1 337 ? -0.870 11.413 -22.191 1.00 87.12 337 THR A C 1
ATOM 2517 O O . THR A 1 337 ? -1.690 11.196 -23.086 1.00 87.12 337 THR A O 1
ATOM 2520 N N . TRP A 1 338 ? 0.419 11.651 -22.429 1.00 91.31 338 TRP A N 1
ATOM 2521 C CA . TRP A 1 338 ? 1.016 11.701 -23.759 1.00 91.31 338 TRP A CA 1
ATOM 2522 C C . TRP A 1 338 ? 2.403 11.059 -23.748 1.00 91.31 338 TRP A C 1
ATOM 2524 O O . TRP A 1 338 ? 3.266 11.436 -22.956 1.00 91.31 338 TRP A O 1
ATOM 2534 N N . TRP A 1 339 ? 2.633 10.135 -24.677 1.00 92.50 339 TRP A N 1
ATOM 2535 C CA . TRP A 1 339 ? 3.871 9.371 -24.812 1.00 92.50 339 TRP A CA 1
ATOM 2536 C C . TRP A 1 339 ? 4.388 9.409 -26.239 1.00 92.50 339 TRP A C 1
ATOM 2538 O O . TRP A 1 339 ? 3.605 9.433 -27.186 1.00 92.50 339 TRP A O 1
ATOM 2548 N N . ALA A 1 340 ? 5.705 9.372 -26.400 1.00 92.81 340 ALA A N 1
ATOM 2549 C CA . ALA A 1 340 ? 6.381 9.332 -27.685 1.00 92.81 340 ALA A CA 1
ATOM 2550 C C . ALA A 1 340 ? 7.455 8.241 -27.719 1.00 92.81 340 ALA A C 1
ATOM 2552 O O . ALA A 1 340 ? 8.084 7.919 -26.713 1.00 92.81 340 ALA A O 1
ATOM 2553 N N . ALA A 1 341 ? 7.640 7.664 -28.901 1.00 88.88 341 ALA A N 1
ATOM 2554 C CA . ALA A 1 341 ? 8.633 6.650 -29.204 1.00 88.88 341 ALA A CA 1
ATOM 2555 C C . ALA A 1 341 ? 9.716 7.260 -30.095 1.00 88.88 341 ALA A C 1
ATOM 2557 O O . ALA A 1 341 ? 9.408 7.865 -31.128 1.00 88.88 341 ALA A O 1
ATOM 2558 N N . PHE A 1 342 ? 10.972 7.060 -29.717 1.00 89.06 342 PHE A N 1
ATOM 2559 C CA . PHE A 1 342 ? 12.138 7.603 -30.396 1.00 89.06 342 PHE A CA 1
ATOM 2560 C C . PHE A 1 342 ? 13.083 6.490 -30.817 1.00 89.06 342 PHE A C 1
ATOM 2562 O O . PHE A 1 342 ? 13.370 5.586 -30.038 1.00 89.06 342 PHE A O 1
ATOM 2569 N N . LEU A 1 343 ? 13.595 6.578 -32.038 1.00 86.81 343 LEU A N 1
ATOM 2570 C CA . LEU A 1 343 ? 14.730 5.782 -32.470 1.00 86.81 343 LEU A CA 1
ATOM 2571 C C . LEU A 1 343 ? 16.014 6.439 -31.952 1.00 86.81 343 LEU A C 1
ATOM 2573 O O . LEU A 1 343 ? 16.267 7.601 -32.281 1.00 86.81 343 LEU A O 1
ATOM 2577 N N . THR A 1 344 ? 16.811 5.700 -31.180 1.00 82.12 344 THR A N 1
ATOM 2578 C CA . THR A 1 344 ? 18.063 6.184 -30.581 1.00 82.12 344 THR A CA 1
ATOM 2579 C C . THR A 1 344 ? 19.238 5.264 -30.898 1.00 82.12 344 THR A C 1
ATOM 2581 O O . THR A 1 344 ? 19.072 4.049 -30.963 1.00 82.12 344 THR A O 1
ATOM 2584 N N . SER A 1 345 ? 20.426 5.836 -31.111 1.00 76.19 345 SER A N 1
ATOM 2585 C CA . SER A 1 345 ? 21.680 5.088 -31.317 1.00 76.19 345 SER A CA 1
ATOM 2586 C C . SER A 1 345 ? 22.506 4.908 -30.039 1.00 76.19 345 SER A C 1
ATOM 2588 O O . SER A 1 345 ? 23.561 4.278 -30.079 1.00 76.19 345 SER A O 1
ATOM 2590 N N . ASP A 1 346 ? 22.089 5.519 -28.924 1.00 71.56 346 ASP A N 1
ATOM 2591 C CA . ASP A 1 346 ? 22.807 5.478 -27.647 1.00 71.56 346 ASP A CA 1
ATOM 2592 C C . ASP A 1 346 ? 21.948 4.790 -26.578 1.00 71.56 346 ASP A C 1
ATOM 2594 O O . ASP A 1 346 ? 21.143 5.411 -25.881 1.00 71.56 346 ASP A O 1
ATOM 2598 N N . ALA A 1 347 ? 22.139 3.477 -26.442 1.00 58.81 347 ALA A N 1
ATOM 2599 C CA . ALA A 1 347 ? 21.439 2.665 -25.448 1.00 58.81 347 ALA A CA 1
ATOM 2600 C C . ALA A 1 347 ? 21.744 3.104 -23.998 1.00 58.81 347 ALA A C 1
ATOM 2602 O O . ALA A 1 347 ? 20.916 2.923 -23.104 1.00 58.81 347 ALA A O 1
ATOM 2603 N N . ALA A 1 348 ? 22.909 3.723 -23.749 1.00 52.34 348 ALA A N 1
ATOM 2604 C CA . ALA A 1 348 ? 23.340 4.111 -22.407 1.00 52.34 348 ALA A CA 1
ATOM 2605 C C . ALA A 1 348 ? 22.691 5.420 -21.919 1.00 52.34 348 ALA A C 1
ATOM 2607 O O . ALA A 1 348 ? 22.531 5.615 -20.709 1.00 52.34 348 ALA A O 1
ATOM 2608 N N . LYS A 1 349 ? 22.300 6.319 -22.832 1.00 58.66 349 LYS A N 1
ATOM 2609 C CA . LYS A 1 349 ? 21.598 7.570 -22.502 1.00 58.66 349 LYS A CA 1
ATOM 2610 C C . LYS A 1 349 ? 20.093 7.358 -22.398 1.00 58.66 349 LYS A C 1
ATOM 2612 O O . LYS A 1 349 ? 19.455 6.929 -23.345 1.00 58.66 349 LYS A O 1
ATOM 2617 N N . ARG A 1 350 ? 19.499 7.742 -21.264 1.00 60.28 350 ARG A N 1
ATOM 2618 C CA . ARG A 1 350 ? 18.059 7.562 -20.988 1.00 60.28 350 ARG A CA 1
ATOM 2619 C C . ARG A 1 350 ? 17.151 8.717 -21.417 1.00 60.28 350 ARG A C 1
ATOM 2621 O O . ARG A 1 350 ? 15.933 8.595 -21.344 1.00 60.28 350 ARG A O 1
ATOM 2628 N N . THR A 1 351 ? 17.736 9.823 -21.854 1.00 68.81 351 THR A N 1
ATOM 2629 C CA . THR A 1 351 ? 17.037 11.006 -22.366 1.00 68.81 351 THR A CA 1
ATOM 2630 C C . THR A 1 351 ? 17.050 11.011 -23.887 1.00 68.81 351 THR A C 1
ATOM 2632 O O . THR A 1 351 ? 17.947 10.427 -24.487 1.00 68.81 351 THR A O 1
ATOM 2635 N N . VAL A 1 352 ? 16.098 11.718 -24.492 1.00 76.81 352 VAL A N 1
ATOM 2636 C CA . VAL A 1 352 ? 16.087 11.978 -25.936 1.00 76.81 352 VAL A CA 1
ATOM 2637 C C . VAL A 1 352 ? 16.573 13.398 -26.219 1.00 76.81 352 VAL A C 1
ATOM 2639 O O . VAL A 1 352 ? 16.242 14.336 -25.491 1.00 76.81 352 VAL A O 1
ATOM 2642 N N . GLU A 1 353 ? 17.381 13.553 -27.258 1.00 80.19 353 GLU A N 1
ATOM 2643 C CA . GLU A 1 353 ? 18.014 14.802 -27.664 1.00 80.19 353 GLU A CA 1
ATOM 2644 C C . GLU A 1 353 ? 17.663 15.132 -29.124 1.00 80.19 353 GLU A C 1
ATOM 2646 O O . GLU A 1 353 ? 17.707 14.292 -30.029 1.00 80.19 353 GLU A O 1
ATOM 2651 N N . HIS A 1 354 ? 17.334 16.403 -29.362 1.00 78.00 354 HIS A N 1
ATOM 2652 C CA . HIS A 1 354 ? 17.105 16.923 -30.708 1.00 78.00 354 HIS A CA 1
ATOM 2653 C C . HIS A 1 354 ? 18.352 16.745 -31.583 1.00 78.00 354 HIS A C 1
ATOM 2655 O O . HIS A 1 354 ? 19.465 17.081 -31.181 1.00 78.00 354 HIS A O 1
ATOM 2661 N N . GLY A 1 355 ? 18.154 16.253 -32.806 1.00 76.19 355 GLY A N 1
ATOM 2662 C CA . GLY A 1 355 ? 19.210 16.068 -33.806 1.00 76.19 355 GLY A CA 1
ATOM 2663 C C . GLY A 1 355 ? 19.970 14.740 -33.726 1.00 76.19 355 GLY A C 1
ATOM 2664 O O . GLY A 1 355 ? 20.563 14.352 -34.732 1.00 76.19 355 GLY A O 1
ATOM 2665 N N . SER A 1 356 ? 19.937 14.030 -32.592 1.00 80.12 356 SER A N 1
ATOM 2666 C CA . SER A 1 356 ? 20.478 12.664 -32.467 1.00 80.12 356 SER A CA 1
ATOM 2667 C C . SER A 1 356 ? 19.398 11.589 -32.467 1.00 80.12 356 SER A C 1
ATOM 2669 O O . SER A 1 356 ? 19.629 10.512 -33.012 1.00 80.12 356 SER A O 1
ATOM 2671 N N . ASP A 1 357 ? 18.227 11.880 -31.898 1.00 87.06 357 ASP A N 1
ATOM 2672 C CA . ASP A 1 357 ? 17.113 10.937 -31.812 1.00 87.06 357 ASP A CA 1
ATOM 2673 C C . ASP A 1 357 ? 15.980 11.330 -32.763 1.00 87.06 357 ASP A C 1
ATOM 2675 O O . ASP A 1 357 ? 15.771 12.505 -33.074 1.00 87.06 357 ASP A O 1
ATOM 2679 N N . THR A 1 358 ? 15.243 10.333 -33.254 1.00 91.31 358 THR A N 1
ATOM 2680 C CA . THR A 1 358 ? 14.159 10.540 -34.229 1.00 91.31 358 THR A CA 1
ATOM 2681 C C . THR A 1 358 ? 12.824 10.100 -33.653 1.00 91.31 358 THR A C 1
ATOM 2683 O O . THR A 1 358 ? 12.686 8.944 -33.268 1.00 91.31 358 THR A O 1
ATOM 2686 N N . LEU A 1 359 ? 11.821 10.982 -33.641 1.00 94.44 359 LEU A N 1
ATOM 2687 C CA . LEU A 1 359 ? 10.453 10.624 -33.256 1.00 94.44 359 LEU A CA 1
ATOM 2688 C C . LEU A 1 359 ? 9.838 9.687 -34.308 1.00 94.44 359 LEU A C 1
ATOM 2690 O O . LEU A 1 359 ? 9.685 10.058 -35.472 1.00 94.44 359 LEU A O 1
ATOM 2694 N N . ILE A 1 360 ? 9.479 8.474 -33.889 1.00 93.56 360 ILE A N 1
ATOM 2695 C CA . ILE A 1 360 ? 8.932 7.413 -34.753 1.00 93.56 360 ILE A CA 1
ATOM 2696 C C . ILE A 1 360 ? 7.505 6.997 -34.371 1.00 93.56 360 ILE A C 1
ATOM 2698 O O . ILE A 1 360 ? 6.862 6.236 -35.094 1.00 93.56 360 ILE A O 1
ATOM 2702 N N . GLY A 1 361 ? 6.970 7.508 -33.263 1.00 94.31 361 GLY A N 1
ATOM 2703 C CA . GLY A 1 361 ? 5.576 7.314 -32.874 1.00 94.31 361 GLY A CA 1
ATOM 2704 C C . GLY A 1 361 ? 5.187 8.168 -31.674 1.00 94.31 361 GLY A C 1
ATOM 2705 O O . GLY A 1 361 ? 6.053 8.669 -30.965 1.00 94.31 361 GLY A O 1
ATOM 2706 N N . TYR A 1 362 ? 3.889 8.334 -31.448 1.00 97.25 362 TYR A N 1
ATOM 2707 C CA . TYR A 1 362 ? 3.348 8.937 -30.230 1.00 97.25 362 TYR A CA 1
ATOM 2708 C C . TYR A 1 362 ? 1.902 8.489 -30.012 1.00 97.25 362 TYR A C 1
ATOM 2710 O O . TYR A 1 362 ? 1.232 8.025 -30.940 1.00 97.25 362 TYR A O 1
ATOM 2718 N N . ALA A 1 363 ? 1.424 8.618 -28.784 1.00 96.69 363 ALA A N 1
ATOM 2719 C CA . ALA A 1 363 ? 0.037 8.389 -28.435 1.00 96.69 363 ALA A CA 1
ATOM 2720 C C . ALA A 1 363 ? -0.392 9.307 -27.288 1.00 96.69 363 ALA A C 1
ATOM 2722 O O . ALA A 1 363 ? 0.444 9.753 -26.502 1.00 96.69 363 ALA A O 1
ATOM 2723 N N . GLY A 1 364 ? -1.695 9.562 -27.181 1.00 95.06 364 GLY A N 1
ATOM 2724 C CA . GLY A 1 364 ? -2.268 10.304 -26.066 1.00 95.06 364 GLY A CA 1
ATOM 2725 C C . GLY A 1 364 ? -3.652 9.829 -25.666 1.00 95.06 364 GLY A C 1
ATOM 2726 O O . GLY A 1 364 ? -4.419 9.337 -26.499 1.00 95.06 364 GLY A O 1
ATOM 2727 N N . GLY A 1 365 ? -3.963 10.002 -24.385 1.00 95.31 365 GLY A N 1
ATOM 2728 C CA . GLY A 1 365 ? -5.228 9.617 -23.776 1.00 95.31 365 GLY A CA 1
ATOM 2729 C C . GLY A 1 365 ? -5.792 10.695 -22.854 1.00 95.31 365 GLY A C 1
ATOM 2730 O O . GLY A 1 365 ? -5.053 11.458 -22.232 1.00 95.31 365 GLY A O 1
ATOM 2731 N N . TRP A 1 366 ? -7.118 10.741 -22.768 1.00 94.25 366 TRP A N 1
ATOM 2732 C CA . TRP A 1 366 ? -7.888 11.544 -21.826 1.00 94.25 366 TRP A CA 1
ATOM 2733 C C . TRP A 1 366 ? -8.428 10.658 -20.711 1.00 94.25 366 TRP A C 1
ATOM 2735 O O . TRP A 1 366 ? -9.207 9.749 -20.976 1.00 94.25 366 TRP A O 1
ATOM 2745 N N . ILE A 1 367 ? -8.036 10.933 -19.472 1.00 88.12 367 ILE A N 1
ATOM 2746 C CA . ILE A 1 367 ? -8.493 10.196 -18.294 1.00 88.12 367 ILE A CA 1
ATOM 2747 C C . ILE A 1 367 ? -9.677 10.934 -17.672 1.00 88.12 367 ILE A C 1
ATOM 2749 O O . ILE A 1 367 ? -9.548 12.086 -17.256 1.00 88.12 367 ILE A O 1
ATOM 2753 N N . VAL A 1 368 ? -10.833 10.277 -17.616 1.00 84.06 368 VAL A N 1
ATOM 2754 C CA . VAL A 1 368 ? -12.083 10.856 -17.111 1.00 84.06 368 VAL A CA 1
ATOM 2755 C C . VAL A 1 368 ? -12.995 9.756 -16.571 1.00 84.06 368 VAL A C 1
ATOM 2757 O O . VAL A 1 368 ? -13.055 8.668 -17.132 1.00 84.06 368 VAL A O 1
ATOM 2760 N N . ASP A 1 369 ? -13.681 10.031 -15.458 1.00 78.19 369 ASP A N 1
ATOM 2761 C CA . ASP A 1 369 ? -14.717 9.168 -14.866 1.00 78.19 369 ASP A CA 1
ATOM 2762 C C . ASP A 1 369 ? -14.320 7.689 -14.652 1.00 78.19 369 ASP A C 1
ATOM 2764 O O . ASP A 1 369 ? -15.147 6.790 -14.769 1.00 78.19 369 ASP A O 1
ATOM 2768 N N . GLY A 1 370 ? -13.058 7.418 -14.300 1.00 75.19 370 GLY A N 1
ATOM 2769 C CA . GLY A 1 370 ? -12.578 6.047 -14.067 1.00 75.19 370 GLY A CA 1
ATOM 2770 C C . GLY A 1 370 ? -12.265 5.254 -15.345 1.00 75.19 370 GLY A C 1
ATOM 2771 O O . GLY A 1 370 ? -12.021 4.048 -15.269 1.00 75.19 370 GLY A O 1
ATOM 2772 N N . GLY A 1 371 ? -12.206 5.920 -16.502 1.00 84.94 371 GLY A N 1
ATOM 2773 C CA . GLY A 1 371 ? -11.752 5.362 -17.776 1.00 84.94 371 GLY A CA 1
ATOM 2774 C C . GLY A 1 371 ? -10.700 6.236 -18.469 1.00 84.94 371 GLY A C 1
ATOM 2775 O O . GLY A 1 371 ? -10.423 7.365 -18.055 1.00 84.94 371 GLY A O 1
ATOM 2776 N N . VAL A 1 372 ? -10.106 5.712 -19.546 1.00 95.00 372 VAL A N 1
ATOM 2777 C CA . VAL A 1 372 ? -9.248 6.475 -20.468 1.00 95.00 372 VAL A CA 1
ATOM 2778 C C . VAL A 1 372 ? -9.777 6.406 -21.899 1.00 95.00 372 VAL A C 1
ATOM 2780 O O . VAL A 1 372 ? -10.000 5.327 -22.444 1.00 95.00 372 VAL A O 1
ATOM 2783 N N . GLN A 1 373 ? -9.960 7.561 -22.535 1.00 96.88 373 GLN A N 1
ATOM 2784 C CA . GLN A 1 373 ? -10.265 7.668 -23.959 1.00 96.88 373 GLN A CA 1
ATOM 2785 C C . GLN A 1 373 ? -8.981 7.952 -24.741 1.00 96.88 373 GLN A C 1
ATOM 2787 O O . GLN A 1 373 ? -8.347 8.987 -24.537 1.00 96.88 373 GLN A O 1
ATOM 2792 N N . ILE A 1 374 ? -8.596 7.072 -25.662 1.00 97.06 374 ILE A N 1
ATOM 2793 C CA . ILE A 1 374 ? -7.456 7.321 -26.550 1.00 97.06 374 ILE A CA 1
ATOM 2794 C C . ILE A 1 374 ? -7.825 8.415 -27.550 1.00 97.06 374 ILE A C 1
ATOM 2796 O O . ILE A 1 374 ? -8.779 8.285 -28.314 1.00 97.06 374 ILE A O 1
ATOM 2800 N N . LEU A 1 375 ? -7.038 9.488 -27.557 1.00 94.50 375 LEU A N 1
ATOM 2801 C CA . LEU A 1 375 ? -7.239 10.643 -28.429 1.00 94.50 375 LEU A CA 1
ATOM 2802 C C . LEU A 1 375 ? -6.509 10.473 -29.760 1.00 94.50 375 LEU A C 1
ATOM 2804 O O . LEU A 1 375 ? -7.046 10.783 -30.823 1.00 94.50 375 LEU A O 1
ATOM 2808 N N . LYS A 1 376 ? -5.258 10.013 -29.695 1.00 94.44 376 LYS A N 1
ATOM 2809 C CA . LYS A 1 376 ? -4.347 9.913 -30.838 1.00 94.44 376 LYS A CA 1
ATOM 2810 C C . LYS A 1 376 ? -3.400 8.739 -30.654 1.00 94.44 376 LYS A C 1
ATOM 2812 O O . LYS A 1 376 ? -2.906 8.520 -29.553 1.00 94.44 376 LYS A O 1
ATOM 2817 N N . VAL A 1 377 ? -3.108 8.026 -31.741 1.00 94.94 377 VAL A N 1
ATOM 2818 C CA . VAL A 1 377 ? -2.028 7.028 -31.817 1.00 94.94 377 VAL A CA 1
ATOM 2819 C C . VAL A 1 377 ? -1.440 7.059 -33.213 1.00 94.94 377 VAL A C 1
ATOM 2821 O O . VAL A 1 377 ? -2.133 6.764 -34.186 1.00 94.94 377 VAL A O 1
ATOM 2824 N N . ALA A 1 378 ? -0.157 7.366 -33.322 1.00 94.19 378 ALA A N 1
ATOM 2825 C CA . ALA A 1 378 ? 0.555 7.340 -34.583 1.00 94.19 378 ALA A CA 1
ATOM 2826 C C . ALA A 1 378 ? 1.851 6.545 -34.468 1.00 94.19 378 ALA A C 1
ATOM 2828 O O . ALA A 1 378 ? 2.586 6.619 -33.485 1.00 94.19 378 ALA A O 1
ATOM 2829 N N . THR A 1 379 ? 2.175 5.831 -35.537 1.00 92.75 379 THR A N 1
ATOM 2830 C CA . THR A 1 379 ? 3.497 5.248 -35.751 1.00 92.75 379 THR A CA 1
ATOM 2831 C C . THR A 1 379 ? 3.904 5.544 -37.180 1.00 92.75 379 THR A C 1
ATOM 2833 O O . THR A 1 379 ? 3.103 5.363 -38.112 1.00 92.75 379 THR A O 1
ATOM 2836 N N . ASP A 1 380 ? 5.137 6.011 -37.338 1.00 89.44 380 ASP A N 1
ATOM 2837 C CA . ASP A 1 380 ? 5.727 6.277 -38.637 1.00 89.44 380 ASP A CA 1
ATOM 2838 C C . ASP A 1 380 ? 5.666 5.004 -39.506 1.00 89.44 380 ASP A C 1
ATOM 2840 O O . ASP A 1 380 ? 5.986 3.916 -39.010 1.00 89.44 380 ASP A O 1
ATOM 2844 N N . PRO A 1 381 ? 5.206 5.093 -40.772 1.00 88.50 381 PRO A N 1
ATOM 2845 C CA . PRO A 1 381 ? 4.995 3.928 -41.627 1.00 88.50 381 PRO A CA 1
ATOM 2846 C C . PRO A 1 381 ? 6.196 2.986 -41.726 1.00 88.50 381 PRO A C 1
ATOM 2848 O O . PRO A 1 381 ? 5.992 1.774 -41.722 1.00 88.50 381 PRO A O 1
ATOM 2851 N N . CYS A 1 382 ? 7.421 3.523 -41.728 1.00 84.88 382 CYS A N 1
ATOM 2852 C CA . CYS A 1 382 ? 8.655 2.744 -41.845 1.00 84.88 382 CYS A CA 1
ATOM 2853 C C . CYS A 1 382 ? 8.929 1.843 -40.627 1.00 84.88 382 CYS A C 1
ATOM 2855 O O . CYS A 1 382 ? 9.702 0.893 -40.728 1.00 84.88 382 CYS A O 1
ATOM 2857 N N . TYR A 1 383 ? 8.293 2.125 -39.485 1.00 81.81 383 TYR A N 1
ATOM 2858 C CA . TYR A 1 383 ? 8.515 1.437 -38.209 1.00 81.81 383 TYR A CA 1
ATOM 2859 C C . TYR A 1 383 ? 7.256 0.732 -37.683 1.00 81.81 383 TYR A C 1
ATOM 2861 O O . TYR A 1 383 ? 7.194 0.298 -36.530 1.00 81.81 383 TYR A O 1
ATOM 2869 N N . ARG A 1 384 ? 6.215 0.602 -38.512 1.00 81.06 384 ARG A N 1
ATOM 2870 C CA . ARG A 1 384 ? 5.019 -0.175 -38.156 1.00 81.06 384 ARG A CA 1
ATOM 2871 C C . ARG A 1 384 ? 5.371 -1.652 -37.995 1.00 81.06 384 ARG A C 1
ATOM 2873 O O . ARG A 1 384 ? 6.419 -2.104 -38.422 1.00 81.06 384 ARG A O 1
ATOM 2880 N N . ARG A 1 385 ? 4.480 -2.414 -37.351 1.00 76.00 385 ARG A N 1
ATOM 2881 C CA . ARG A 1 385 ? 4.649 -3.862 -37.083 1.00 76.00 385 ARG A CA 1
ATOM 2882 C C . ARG A 1 385 ? 5.850 -4.238 -36.196 1.00 76.00 385 ARG A C 1
ATOM 2884 O O . ARG A 1 385 ? 6.040 -5.418 -35.941 1.00 76.00 385 ARG A O 1
ATOM 2891 N N . LEU A 1 386 ? 6.557 -3.259 -35.628 1.00 73.94 386 LEU A N 1
ATOM 2892 C CA . LEU A 1 386 ? 7.599 -3.444 -34.609 1.00 73.94 386 LEU A CA 1
ATOM 2893 C C . LEU A 1 386 ? 7.076 -3.404 -33.160 1.00 73.94 386 LEU A C 1
ATOM 2895 O O . LEU A 1 386 ? 7.857 -3.344 -32.223 1.00 73.94 386 LEU A O 1
ATOM 2899 N N . GLY A 1 387 ? 5.755 -3.373 -32.958 1.00 76.69 387 GLY A N 1
ATOM 2900 C CA . GLY A 1 387 ? 5.154 -3.292 -31.619 1.00 76.69 387 GLY A CA 1
ATOM 2901 C C . GLY A 1 387 ? 5.079 -1.883 -31.012 1.00 76.69 387 GLY A C 1
ATOM 2902 O O . GLY A 1 387 ? 4.466 -1.724 -29.968 1.00 76.69 387 GLY A O 1
ATOM 2903 N N . ILE A 1 388 ? 5.577 -0.840 -31.685 1.00 84.25 388 ILE A N 1
ATOM 2904 C CA . ILE A 1 388 ? 5.607 0.543 -31.158 1.00 84.25 388 ILE A CA 1
ATOM 2905 C C . ILE A 1 388 ? 4.232 1.034 -30.678 1.00 84.25 388 ILE A C 1
ATOM 2907 O O . ILE A 1 388 ? 4.109 1.541 -29.568 1.00 84.25 388 ILE A O 1
ATOM 2911 N N . ALA A 1 389 ? 3.184 0.864 -31.492 1.00 85.25 389 ALA A N 1
ATOM 2912 C CA . ALA A 1 389 ? 1.828 1.274 -31.119 1.00 85.25 389 ALA A CA 1
ATOM 2913 C C . ALA A 1 389 ? 1.289 0.506 -29.899 1.00 85.25 389 ALA A C 1
ATOM 2915 O O . ALA A 1 389 ? 0.554 1.081 -29.103 1.00 85.25 389 ALA A O 1
ATOM 2916 N N . ARG A 1 390 ? 1.666 -0.772 -29.740 1.00 86.06 390 ARG A N 1
ATOM 2917 C CA . ARG A 1 390 ? 1.311 -1.591 -28.572 1.00 86.06 390 ARG A CA 1
ATOM 2918 C C . ARG A 1 390 ? 1.949 -1.009 -27.318 1.00 86.06 390 ARG A C 1
ATOM 2920 O O . ARG A 1 390 ? 1.224 -0.667 -26.397 1.00 86.06 390 ARG A O 1
ATOM 2927 N N . SER A 1 391 ? 3.261 -0.793 -27.344 1.00 80.75 391 SER A N 1
ATOM 2928 C CA . SER A 1 391 ? 3.997 -0.238 -26.207 1.00 80.75 391 SER A CA 1
ATOM 2929 C C . SER A 1 391 ? 3.534 1.173 -25.836 1.00 80.75 391 SER A C 1
ATOM 2931 O O . SER A 1 391 ? 3.395 1.479 -24.661 1.00 80.75 391 SER A O 1
ATOM 2933 N N . LEU A 1 392 ? 3.215 2.030 -26.813 1.00 87.75 392 LEU A N 1
ATOM 2934 C CA . LEU A 1 392 ? 2.640 3.355 -26.544 1.00 87.75 392 LEU A CA 1
ATOM 2935 C C . LEU A 1 392 ? 1.267 3.275 -25.857 1.00 87.75 392 LEU A C 1
ATOM 2937 O O . LEU A 1 392 ? 0.996 4.037 -24.932 1.00 87.75 392 LEU A O 1
ATOM 2941 N N . ILE A 1 393 ? 0.405 2.356 -26.300 1.00 93.12 393 ILE A N 1
ATOM 2942 C CA . ILE A 1 393 ? -0.894 2.110 -25.664 1.00 93.12 393 ILE A CA 1
ATOM 2943 C C . ILE A 1 393 ? -0.721 1.532 -24.254 1.00 93.12 393 ILE A C 1
ATOM 2945 O O . ILE A 1 393 ? -1.434 1.953 -23.348 1.00 93.12 393 ILE A O 1
ATOM 2949 N N . GLU A 1 394 ? 0.240 0.631 -24.048 1.00 83.94 394 GLU A N 1
ATOM 2950 C CA . GLU A 1 394 ? 0.583 0.085 -22.729 1.00 83.94 394 GLU A CA 1
ATOM 2951 C C . GLU A 1 394 ? 1.049 1.194 -21.771 1.00 83.94 394 GLU A C 1
ATOM 2953 O O . GLU A 1 394 ? 0.581 1.241 -20.637 1.00 83.94 394 GLU A O 1
ATOM 2958 N N . GLN A 1 395 ? 1.879 2.145 -22.221 1.00 81.31 395 GLN A N 1
ATOM 2959 C CA . GLN A 1 395 ? 2.282 3.296 -21.395 1.00 81.31 395 GLN A CA 1
ATOM 2960 C C . GLN A 1 395 ? 1.085 4.170 -20.984 1.00 81.31 395 GLN A C 1
ATOM 2962 O O . GLN A 1 395 ? 0.965 4.558 -19.823 1.00 81.31 395 GLN A O 1
ATOM 2967 N N . ILE A 1 396 ? 0.150 4.429 -21.906 1.00 89.19 396 ILE A N 1
ATOM 2968 C CA . ILE A 1 396 ? -1.089 5.154 -21.583 1.00 89.19 396 ILE A CA 1
ATOM 2969 C C . ILE A 1 396 ? -1.952 4.360 -20.601 1.00 89.19 396 ILE A C 1
ATOM 2971 O O . ILE A 1 396 ? -2.514 4.938 -19.673 1.00 89.19 396 ILE A O 1
ATOM 2975 N N . ALA A 1 397 ? -2.072 3.046 -20.795 1.00 84.69 397 ALA A N 1
ATOM 2976 C CA . ALA A 1 397 ? -2.835 2.173 -19.912 1.00 84.69 397 ALA A CA 1
ATOM 2977 C C . ALA A 1 397 ? -2.253 2.161 -18.488 1.00 84.69 397 ALA A C 1
ATOM 2979 O O . ALA A 1 397 ? -3.013 2.182 -17.520 1.00 84.69 397 ALA A O 1
ATOM 2980 N N . LEU A 1 398 ? -0.924 2.183 -18.360 1.00 73.06 398 LEU A N 1
ATOM 2981 C CA . LEU A 1 398 ? -0.224 2.287 -17.080 1.00 73.06 398 LEU A CA 1
ATOM 2982 C C . LEU A 1 398 ? -0.514 3.614 -16.372 1.00 73.06 398 LEU A C 1
ATOM 2984 O O . LEU A 1 398 ? -0.959 3.597 -15.225 1.00 73.06 398 LEU A O 1
ATOM 2988 N N . ASP A 1 399 ? -0.344 4.746 -17.059 1.00 76.38 399 ASP A N 1
ATOM 2989 C CA . ASP A 1 399 ? -0.659 6.064 -16.492 1.00 76.38 399 ASP A CA 1
ATOM 2990 C C . ASP A 1 399 ? -2.143 6.168 -16.097 1.00 76.38 399 ASP A C 1
ATOM 2992 O O . ASP A 1 399 ? -2.485 6.690 -15.035 1.00 76.38 399 ASP A O 1
ATOM 2996 N N . ALA A 1 400 ? -3.039 5.638 -16.935 1.00 79.38 400 ALA A N 1
ATOM 2997 C CA . ALA A 1 400 ? -4.472 5.625 -16.677 1.00 79.38 400 ALA A CA 1
ATOM 2998 C C . ALA A 1 400 ? -4.822 4.805 -15.429 1.00 79.38 400 ALA A C 1
ATOM 3000 O O . ALA A 1 400 ? -5.570 5.287 -14.577 1.00 79.38 400 ALA A O 1
ATOM 3001 N N . ARG A 1 401 ? -4.251 3.603 -15.279 1.00 80.06 401 ARG A N 1
ATOM 3002 C CA . ARG A 1 401 ? -4.416 2.764 -14.081 1.00 80.06 401 ARG A CA 1
ATOM 3003 C C . ARG A 1 401 ? -3.958 3.497 -12.824 1.00 80.06 401 ARG A C 1
ATOM 3005 O O . ARG A 1 401 ? -4.680 3.506 -11.828 1.00 80.06 401 ARG A O 1
ATOM 3012 N N . ASP A 1 402 ? -2.776 4.108 -12.871 1.00 63.00 402 ASP A N 1
ATOM 3013 C CA . ASP A 1 402 ? -2.184 4.810 -11.727 1.00 63.00 402 ASP A CA 1
ATOM 3014 C C . ASP A 1 402 ? -3.028 6.040 -11.319 1.00 63.00 402 ASP A C 1
ATOM 3016 O O . ASP A 1 402 ? -3.023 6.453 -10.158 1.00 63.00 402 ASP A O 1
ATOM 3020 N N . LEU A 1 403 ? -3.836 6.567 -12.246 1.00 67.44 403 LEU A N 1
ATOM 3021 C CA . LEU A 1 403 ? -4.819 7.631 -12.025 1.00 67.44 403 LEU A CA 1
ATOM 3022 C C . LEU A 1 403 ? -6.249 7.122 -11.754 1.00 67.44 403 LEU A C 1
ATOM 3024 O O . LEU A 1 403 ? -7.191 7.915 -11.712 1.00 67.44 403 LEU A O 1
ATOM 3028 N N . GLY A 1 404 ? -6.415 5.821 -11.503 1.00 62.28 404 GLY A N 1
ATOM 3029 C CA . GLY A 1 404 ? -7.680 5.218 -11.078 1.00 62.28 404 GLY A CA 1
ATOM 3030 C C . GLY A 1 404 ? -8.620 4.821 -12.215 1.00 62.28 404 GLY A C 1
ATOM 3031 O O . GLY A 1 404 ? -9.797 4.584 -11.955 1.00 62.28 404 GLY A O 1
ATOM 3032 N N . ALA A 1 405 ? -8.133 4.747 -13.456 1.00 78.81 405 ALA A N 1
ATOM 3033 C CA . ALA A 1 405 ? -8.903 4.185 -14.556 1.00 78.81 405 ALA A CA 1
ATOM 3034 C C . ALA A 1 405 ? -8.896 2.649 -14.532 1.00 78.81 405 ALA A C 1
ATOM 3036 O O . ALA A 1 405 ? -7.924 2.016 -14.112 1.00 78.81 405 ALA A O 1
ATOM 3037 N N . HIS A 1 406 ? -9.971 2.041 -15.029 1.00 80.69 406 HIS A N 1
ATOM 3038 C CA . HIS A 1 406 ? -10.125 0.583 -15.101 1.00 80.69 406 HIS A CA 1
ATOM 3039 C C . HIS A 1 406 ? -10.434 0.073 -16.517 1.00 80.69 406 HIS A C 1
ATOM 3041 O O . HIS A 1 406 ? -10.312 -1.124 -16.785 1.00 80.69 406 HIS A O 1
ATOM 3047 N N . GLU A 1 407 ? -10.783 0.977 -17.431 1.00 89.62 407 GLU A N 1
ATOM 3048 C CA . GLU A 1 407 ? -11.201 0.671 -18.797 1.00 89.62 407 GLU A CA 1
ATOM 3049 C C . GLU A 1 407 ? -10.642 1.675 -19.811 1.00 89.62 407 GLU A C 1
ATOM 3051 O O . GLU A 1 407 ? -10.273 2.801 -19.468 1.00 89.62 407 GLU A O 1
ATOM 3056 N N . MET A 1 408 ? -10.574 1.245 -21.071 1.00 96.31 408 MET A N 1
ATOM 3057 C CA . MET A 1 408 ? -10.092 2.020 -22.208 1.00 96.31 408 MET A CA 1
ATOM 3058 C C . MET A 1 408 ? -11.153 2.075 -23.304 1.00 96.31 408 MET A C 1
ATOM 3060 O O . MET A 1 408 ? -11.767 1.059 -23.636 1.00 96.31 408 MET A O 1
ATOM 3064 N N . SER A 1 409 ? -11.312 3.249 -23.913 1.00 96.69 409 SER A N 1
ATOM 3065 C CA . SER A 1 409 ? -12.172 3.466 -25.076 1.00 96.69 409 SER A CA 1
ATOM 3066 C C . SER A 1 409 ? -11.459 4.242 -26.181 1.00 96.69 409 SER A C 1
ATOM 3068 O O . SER A 1 409 ? -10.494 4.966 -25.926 1.00 96.69 409 SER A O 1
ATOM 3070 N N . LEU A 1 410 ? -11.911 4.071 -27.426 1.00 96.75 410 LEU A N 1
ATOM 3071 C CA . LEU A 1 410 ? -11.373 4.783 -28.583 1.00 96.75 410 LEU A CA 1
ATOM 3072 C C . LEU A 1 410 ? -12.286 4.722 -29.813 1.00 96.75 410 LEU A C 1
ATOM 3074 O O . LEU A 1 410 ? -13.127 3.832 -29.955 1.00 96.75 410 LEU A O 1
ATOM 3078 N N . GLU A 1 411 ? -12.038 5.632 -30.751 1.00 96.31 411 GLU A N 1
ATOM 3079 C CA . GLU A 1 411 ? -12.702 5.705 -32.047 1.00 96.31 411 GLU A CA 1
ATOM 3080 C C . GLU A 1 411 ? -11.732 5.424 -33.203 1.00 96.31 411 GLU A C 1
ATOM 3082 O O . GLU A 1 411 ? -10.651 6.010 -33.298 1.00 96.31 411 GLU A O 1
ATOM 3087 N N . VAL A 1 412 ? -12.136 4.540 -34.119 1.00 95.31 412 VAL A N 1
ATOM 3088 C CA . VAL A 1 412 ? -11.307 4.083 -35.245 1.00 95.31 412 VAL A CA 1
ATOM 3089 C C . VAL A 1 412 ? -12.055 4.258 -36.564 1.00 95.31 412 VAL A C 1
ATOM 3091 O O . VAL A 1 412 ? -13.181 3.781 -36.697 1.00 95.31 412 VAL A O 1
ATOM 3094 N N . ARG A 1 413 ? -11.425 4.890 -37.566 1.00 94.56 413 ARG A N 1
ATOM 3095 C CA . ARG A 1 413 ? -11.947 4.988 -38.946 1.00 94.56 413 ARG A CA 1
ATOM 3096 C C . ARG A 1 413 ? -12.377 3.621 -39.450 1.00 94.56 413 ARG A C 1
ATOM 3098 O O . ARG A 1 413 ? -11.582 2.688 -39.392 1.00 94.56 413 ARG A O 1
ATOM 3105 N N . ILE A 1 414 ? -13.597 3.517 -39.977 1.00 94.75 414 ILE A N 1
ATOM 3106 C CA . ILE A 1 414 ? -14.165 2.242 -40.440 1.00 94.75 414 ILE A CA 1
ATOM 3107 C C . ILE A 1 414 ? -13.348 1.595 -41.571 1.00 94.75 414 ILE A C 1
ATOM 3109 O O . ILE A 1 414 ? -13.388 0.381 -41.766 1.00 94.75 414 ILE A O 1
ATOM 3113 N N . THR A 1 415 ? -12.588 2.393 -42.324 1.00 93.75 415 THR A N 1
ATOM 3114 C CA . THR A 1 415 ? -11.680 1.902 -43.370 1.00 93.75 415 THR A CA 1
ATOM 3115 C C . THR A 1 415 ? -10.338 1.386 -42.836 1.00 93.75 415 THR A C 1
ATOM 3117 O O . THR A 1 415 ? -9.603 0.720 -43.570 1.00 93.75 415 THR A O 1
ATOM 3120 N N . ASN A 1 416 ? -9.999 1.629 -41.564 1.00 90.75 416 ASN A N 1
ATOM 3121 C CA . ASN A 1 416 ? -8.703 1.276 -40.985 1.00 90.75 416 ASN A CA 1
ATOM 3122 C C . ASN A 1 416 ? -8.673 -0.174 -40.468 1.00 90.75 416 ASN A C 1
ATOM 3124 O O . ASN A 1 416 ? -8.598 -0.456 -39.271 1.00 90.75 416 ASN A O 1
ATOM 3128 N N . THR A 1 417 ? -8.681 -1.119 -41.408 1.00 90.62 417 THR A N 1
ATOM 3129 C CA . THR A 1 417 ? -8.668 -2.570 -41.137 1.00 90.62 417 THR A CA 1
ATOM 3130 C C . THR A 1 417 ? -7.481 -3.032 -40.290 1.00 90.62 417 THR A C 1
ATOM 3132 O O . THR A 1 417 ? -7.611 -3.964 -39.494 1.00 90.62 417 THR A O 1
ATOM 3135 N N . GLY A 1 418 ? -6.326 -2.372 -40.427 1.00 87.56 418 GLY A N 1
ATOM 3136 C CA . GLY A 1 418 ? -5.139 -2.654 -39.624 1.00 87.56 418 GLY A CA 1
ATOM 3137 C C . GLY A 1 418 ? -5.329 -2.302 -38.149 1.00 87.56 418 GLY A C 1
ATOM 3138 O O . GLY A 1 418 ? -4.942 -3.094 -37.291 1.00 87.56 418 GLY A O 1
ATOM 3139 N N . ALA A 1 419 ? -5.945 -1.152 -37.868 1.00 89.81 419 ALA A N 1
ATOM 3140 C CA . ALA A 1 419 ? -6.253 -0.711 -36.513 1.00 89.81 419 ALA A CA 1
ATOM 3141 C C . ALA A 1 419 ? -7.340 -1.575 -35.861 1.00 89.81 419 ALA A C 1
ATOM 3143 O O . ALA A 1 419 ? -7.169 -1.974 -34.715 1.00 89.81 419 ALA A O 1
ATOM 3144 N N . HIS A 1 420 ? -8.398 -1.942 -36.594 1.00 95.00 420 HIS A N 1
ATOM 3145 C CA . HIS A 1 420 ? -9.442 -2.841 -36.080 1.00 95.00 420 HIS A CA 1
ATOM 3146 C C . HIS A 1 420 ? -8.856 -4.145 -35.528 1.00 95.00 420 HIS A C 1
ATOM 3148 O O . HIS A 1 420 ? -9.076 -4.478 -34.367 1.00 95.00 420 HIS A O 1
ATOM 3154 N N . ARG A 1 421 ? -8.013 -4.824 -36.319 1.00 91.25 421 ARG A N 1
ATOM 3155 C CA . ARG A 1 421 ? -7.340 -6.053 -35.876 1.00 91.25 421 ARG A CA 1
ATOM 3156 C C . ARG A 1 421 ? -6.450 -5.816 -34.656 1.00 91.25 421 ARG A C 1
ATOM 3158 O O . ARG A 1 421 ? -6.466 -6.607 -33.724 1.00 91.25 421 ARG A O 1
ATOM 3165 N N . PHE A 1 422 ? -5.680 -4.730 -34.670 1.00 91.19 422 PHE A N 1
ATOM 3166 C CA . PHE A 1 422 ? -4.769 -4.391 -33.580 1.00 91.19 422 PHE A CA 1
ATOM 3167 C C . PHE A 1 422 ? -5.502 -4.184 -32.247 1.00 91.19 422 PHE A C 1
ATOM 3169 O O . PHE A 1 422 ? -5.082 -4.734 -31.234 1.00 91.19 422 PHE A O 1
ATOM 3176 N N . TYR A 1 423 ? -6.608 -3.438 -32.236 1.00 94.50 423 TYR A N 1
ATOM 3177 C CA . TYR A 1 423 ? -7.360 -3.186 -31.006 1.00 94.50 423 TYR A CA 1
ATOM 3178 C C . TYR A 1 423 ? -8.129 -4.420 -30.518 1.00 94.50 423 TYR A C 1
ATOM 3180 O O . TYR A 1 423 ? -8.203 -4.656 -29.314 1.00 94.50 423 TYR A O 1
ATOM 3188 N N . GLU A 1 424 ? -8.620 -5.263 -31.427 1.00 92.50 424 GLU A N 1
ATOM 3189 C CA . GLU A 1 424 ? -9.214 -6.558 -31.068 1.00 92.50 424 GLU A CA 1
ATOM 3190 C C . GLU A 1 424 ? -8.185 -7.503 -30.424 1.00 92.50 424 GLU A C 1
ATOM 3192 O O . GLU A 1 424 ? -8.494 -8.171 -29.439 1.00 92.50 424 GLU A O 1
ATOM 3197 N N . GLU A 1 425 ? -6.937 -7.512 -30.911 1.00 88.50 425 GLU A N 1
ATOM 3198 C CA . GLU A 1 425 ? -5.819 -8.255 -30.301 1.00 88.50 425 GLU A CA 1
ATOM 3199 C C . GLU A 1 425 ? -5.420 -7.727 -28.914 1.00 88.50 425 GLU A C 1
ATOM 3201 O O . GLU A 1 425 ? -4.835 -8.466 -28.124 1.00 88.50 425 GLU A O 1
ATOM 3206 N N . LEU A 1 426 ? -5.721 -6.463 -28.607 1.00 86.12 426 LEU A N 1
ATOM 3207 C CA . LEU A 1 426 ? -5.554 -5.881 -27.271 1.00 86.12 426 LEU A CA 1
ATOM 3208 C C . LEU A 1 426 ? -6.732 -6.194 -26.333 1.00 86.12 426 LEU A C 1
ATOM 3210 O O . LEU A 1 426 ? -6.722 -5.778 -25.179 1.00 86.12 426 LEU A O 1
ATOM 3214 N N . GLY A 1 427 ? -7.743 -6.933 -26.803 1.00 90.62 427 GLY A N 1
ATOM 3215 C CA . GLY A 1 427 ? -8.910 -7.321 -26.009 1.00 90.62 427 GLY A CA 1
ATOM 3216 C C . GLY A 1 427 ? -10.044 -6.291 -25.992 1.00 90.62 427 GLY A C 1
ATOM 3217 O O . GLY A 1 427 ? -11.031 -6.496 -25.279 1.00 90.62 427 GLY A O 1
ATOM 3218 N N . LEU A 1 428 ? -9.944 -5.218 -26.785 1.00 95.00 428 LEU A N 1
ATOM 3219 C CA . LEU A 1 428 ? -11.015 -4.235 -26.949 1.00 95.00 428 LEU A CA 1
ATOM 3220 C C . LEU A 1 428 ? -12.111 -4.790 -27.865 1.00 95.00 428 LEU A C 1
ATOM 3222 O O . LEU A 1 428 ? -11.849 -5.505 -28.834 1.00 95.00 428 LEU A O 1
ATOM 3226 N N . LYS A 1 429 ? -13.363 -4.433 -27.581 1.00 95.75 429 LYS A N 1
ATOM 3227 C CA . LYS A 1 429 ? -14.536 -4.908 -28.318 1.00 95.75 429 LYS A CA 1
ATOM 3228 C C . LYS A 1 429 ? -15.202 -3.764 -29.058 1.00 95.75 429 LYS A C 1
ATOM 3230 O O . LYS A 1 429 ? -15.398 -2.694 -28.496 1.00 95.75 429 LYS A O 1
ATOM 3235 N N . ASN A 1 430 ? -15.603 -4.019 -30.299 1.00 96.19 430 ASN A N 1
ATOM 3236 C CA . ASN A 1 430 ? -16.471 -3.116 -31.044 1.00 96.19 430 ASN A CA 1
ATOM 3237 C C . ASN A 1 430 ? -17.856 -3.073 -30.380 1.00 96.19 430 ASN A C 1
ATOM 3239 O O . ASN A 1 430 ? -18.542 -4.096 -30.312 1.00 96.19 430 ASN A O 1
ATOM 3243 N N . ILE A 1 431 ? -18.261 -1.892 -29.916 1.00 96.44 431 ILE A N 1
ATOM 3244 C CA . ILE A 1 431 ? -19.550 -1.667 -29.246 1.00 96.44 431 ILE A CA 1
ATOM 3245 C C . ILE A 1 431 ? -20.537 -0.848 -30.089 1.00 96.44 431 ILE A C 1
ATOM 3247 O O . ILE A 1 431 ? -21.697 -0.691 -29.706 1.00 96.44 431 ILE A O 1
ATOM 3251 N N . GLY A 1 432 ? -20.114 -0.331 -31.245 1.00 95.12 432 GLY A N 1
ATOM 3252 C CA . GLY A 1 432 ? -20.975 0.464 -32.114 1.00 95.12 432 GLY A CA 1
ATOM 3253 C C . GLY A 1 432 ? -20.226 1.318 -33.132 1.00 95.12 432 GLY A C 1
ATOM 3254 O O . GLY A 1 432 ? -19.010 1.238 -33.281 1.00 95.12 432 GLY A O 1
ATOM 3255 N N . VAL A 1 433 ? -20.981 2.160 -33.843 1.00 96.94 433 VAL A N 1
ATOM 3256 C CA . VAL A 1 433 ? -20.462 3.070 -34.874 1.00 96.94 433 VAL A CA 1
ATOM 3257 C C . VAL A 1 433 ? -21.002 4.481 -34.641 1.00 96.94 433 VAL A C 1
ATOM 3259 O O . VAL A 1 433 ? -22.210 4.669 -34.483 1.00 96.94 433 VAL A O 1
ATOM 3262 N N . ARG A 1 434 ? -20.117 5.483 -34.653 1.00 95.12 434 ARG A N 1
ATOM 3263 C CA . ARG A 1 434 ? -20.460 6.909 -34.692 1.00 95.12 434 ARG A CA 1
ATOM 3264 C C . ARG A 1 434 ? -20.512 7.384 -36.144 1.00 95.12 434 ARG A C 1
ATOM 3266 O O . ARG A 1 434 ? -19.470 7.414 -36.802 1.00 95.12 434 ARG A O 1
ATOM 3273 N N . PRO A 1 435 ? -21.687 7.786 -36.652 1.00 95.00 435 PRO A N 1
ATOM 3274 C CA . PRO A 1 435 ? -21.799 8.249 -38.023 1.00 95.00 435 PRO A CA 1
ATOM 3275 C C . PRO A 1 435 ? -21.169 9.636 -38.197 1.00 95.00 435 PRO A C 1
ATOM 3277 O O . PRO A 1 435 ? -21.456 10.542 -37.411 1.00 95.00 435 PRO A O 1
ATOM 3280 N N . ARG A 1 436 ? -20.406 9.831 -39.278 1.00 93.31 436 ARG A N 1
ATOM 3281 C CA . ARG A 1 436 ? -19.787 11.107 -39.686 1.00 93.31 436 ARG A CA 1
ATOM 3282 C C . ARG A 1 436 ? -18.946 11.750 -38.580 1.00 93.31 436 ARG A C 1
ATOM 3284 O O . ARG A 1 436 ? -19.086 12.942 -38.310 1.00 93.31 436 ARG A O 1
ATOM 3291 N N . TYR A 1 437 ? -18.136 10.936 -37.915 1.00 92.62 437 TYR A N 1
ATOM 3292 C CA . TYR A 1 437 ? -17.322 11.349 -36.776 1.00 92.62 437 TYR A CA 1
ATOM 3293 C C . TYR A 1 437 ? -16.097 12.165 -37.204 1.00 92.62 437 TYR A C 1
ATOM 3295 O O . TYR A 1 437 ? -15.812 13.196 -36.600 1.00 92.62 437 TYR A O 1
ATOM 3303 N N . TYR A 1 438 ? -15.401 11.729 -38.256 1.00 90.31 438 TYR A N 1
ATOM 3304 C CA . TYR A 1 438 ? -14.184 12.387 -38.734 1.00 90.31 438 TYR A CA 1
ATOM 3305 C C . TYR A 1 438 ? -14.488 13.628 -39.585 1.00 90.31 438 TYR A C 1
ATOM 3307 O O . TYR A 1 438 ? -15.593 13.793 -40.110 1.00 90.31 438 TYR A O 1
ATOM 3315 N N . SER A 1 439 ? -13.505 14.523 -39.732 1.00 89.06 439 SER A N 1
ATOM 3316 C CA . SER A 1 439 ? -13.647 15.806 -40.450 1.00 89.06 439 SER A CA 1
ATOM 3317 C C . SER A 1 439 ? -14.067 15.669 -41.921 1.00 89.06 439 SER A C 1
ATOM 3319 O O . SER A 1 439 ? -14.795 16.514 -42.450 1.00 89.06 439 SER A O 1
ATOM 3321 N N . ASP A 1 440 ? -13.679 14.577 -42.573 1.00 91.94 440 ASP A N 1
ATOM 3322 C CA . ASP A 1 440 ? -14.092 14.193 -43.929 1.00 91.94 440 ASP A CA 1
ATOM 3323 C C . ASP A 1 440 ? -15.446 13.460 -43.981 1.00 91.94 440 ASP A C 1
ATOM 3325 O O . ASP A 1 440 ? -15.904 13.067 -45.056 1.00 91.94 440 ASP A O 1
ATOM 3329 N N . ARG A 1 441 ? -16.132 13.365 -42.836 1.00 93.06 441 ARG A N 1
ATOM 3330 C CA . ARG A 1 441 ? -17.418 12.693 -42.615 1.00 93.06 441 ARG A CA 1
ATOM 3331 C C . ARG A 1 441 ? -17.360 11.170 -42.687 1.00 93.06 441 ARG A C 1
ATOM 3333 O O . ARG A 1 441 ? -18.418 10.559 -42.840 1.00 93.06 441 ARG A O 1
ATOM 3340 N N . GLU A 1 442 ? -16.184 10.561 -42.550 1.00 94.00 442 GLU A N 1
ATOM 3341 C CA . GLU A 1 442 ? -16.093 9.115 -42.351 1.00 94.00 442 GLU A CA 1
ATOM 3342 C C . GLU A 1 442 ? -16.682 8.704 -40.986 1.00 94.00 442 GLU A C 1
ATOM 3344 O O . GLU A 1 442 ? -16.624 9.445 -39.997 1.00 94.00 442 GLU A O 1
ATOM 3349 N N . ASP A 1 443 ? -17.277 7.513 -40.941 1.00 96.19 443 ASP A N 1
ATOM 3350 C CA . ASP A 1 443 ? -17.793 6.900 -39.721 1.00 96.19 443 ASP A CA 1
ATOM 3351 C C . ASP A 1 443 ? -16.647 6.331 -38.865 1.00 96.19 443 ASP A C 1
ATOM 3353 O O . ASP A 1 443 ? -15.630 5.858 -39.383 1.00 96.19 443 ASP A O 1
ATOM 3357 N N . ALA A 1 444 ? -16.830 6.338 -37.544 1.00 95.81 444 ALA A N 1
ATOM 3358 C CA . ALA A 1 444 ? -15.892 5.738 -36.599 1.00 95.81 444 ALA A CA 1
ATOM 3359 C C . ALA A 1 444 ? -16.511 4.533 -35.896 1.00 95.81 444 ALA A C 1
ATOM 3361 O O . ALA A 1 444 ? -17.609 4.624 -35.353 1.00 95.81 444 ALA A O 1
ATOM 3362 N N . VAL A 1 445 ? -15.796 3.419 -35.849 1.00 97.38 445 VAL A N 1
ATOM 3363 C CA . VAL A 1 445 ? -16.114 2.290 -34.975 1.00 97.38 445 VAL A CA 1
ATOM 3364 C C . VAL A 1 445 ? -15.648 2.622 -33.559 1.00 97.38 445 VAL A C 1
ATOM 3366 O O . VAL A 1 445 ? -14.517 3.071 -33.379 1.00 97.38 445 VAL A O 1
ATOM 3369 N N . ILE A 1 446 ? -16.507 2.398 -32.567 1.00 97.38 446 ILE A N 1
ATOM 3370 C CA . ILE A 1 446 ? -16.185 2.592 -31.151 1.00 97.38 446 ILE A CA 1
ATOM 3371 C C . ILE A 1 446 ? -15.690 1.266 -30.579 1.00 97.38 446 ILE A C 1
ATOM 3373 O O . ILE A 1 446 ? -16.390 0.254 -30.669 1.00 97.38 446 ILE A O 1
ATOM 3377 N N . TYR A 1 447 ? -14.516 1.297 -29.960 1.00 97.56 447 TYR A N 1
ATOM 3378 C CA . TYR A 1 447 ? -13.957 0.184 -29.203 1.00 97.56 447 TYR A CA 1
ATOM 3379 C C . TYR A 1 447 ? -13.931 0.503 -27.709 1.00 97.56 447 TYR A C 1
ATOM 3381 O O . TYR A 1 447 ? -13.614 1.629 -27.330 1.00 97.56 447 TYR A O 1
ATOM 3389 N N . GLU A 1 448 ? -14.234 -0.496 -26.879 1.00 96.62 448 GLU A N 1
ATOM 3390 C CA . GLU A 1 448 ? -14.189 -0.413 -25.413 1.00 96.62 448 GLU A CA 1
ATOM 3391 C C . GLU A 1 448 ? -13.728 -1.748 -24.803 1.00 96.62 448 GLU A C 1
ATOM 3393 O O . GLU A 1 448 ? -14.004 -2.822 -25.350 1.00 96.62 448 GLU A O 1
ATOM 3398 N N . GLY A 1 449 ? -12.999 -1.704 -23.689 1.00 93.56 449 GLY A N 1
ATOM 3399 C CA . GLY A 1 449 ? -12.465 -2.899 -23.038 1.00 93.56 449 GLY A CA 1
ATOM 3400 C C . GLY A 1 449 ? -11.571 -2.604 -21.831 1.00 93.56 449 GLY A C 1
ATOM 3401 O O . GLY A 1 449 ? -11.404 -1.445 -21.451 1.00 93.56 449 GLY A O 1
ATOM 3402 N N . PRO A 1 450 ? -10.994 -3.647 -21.207 1.00 88.12 450 PRO A N 1
ATOM 3403 C CA . PRO A 1 450 ? -10.064 -3.477 -20.093 1.00 88.12 450 PRO A CA 1
ATOM 3404 C C . PRO A 1 450 ? -8.775 -2.773 -20.540 1.00 88.12 450 PRO A C 1
ATOM 3406 O O . PRO A 1 450 ? -8.439 -2.762 -21.725 1.00 88.12 450 PRO A O 1
ATOM 3409 N N . LEU A 1 451 ? -8.025 -2.226 -19.580 1.00 85.69 451 LEU A N 1
ATOM 3410 C CA . LEU A 1 451 ? -6.695 -1.669 -19.837 1.00 85.69 451 LEU A CA 1
ATOM 3411 C C . LEU A 1 451 ? -5.733 -2.765 -20.357 1.00 85.69 451 LEU A C 1
ATOM 3413 O O . LEU A 1 451 ? -5.527 -3.761 -19.657 1.00 85.69 451 LEU A O 1
ATOM 3417 N N . PRO A 1 452 ? -5.125 -2.606 -21.548 1.00 83.31 452 PRO A N 1
ATOM 3418 C CA . PRO A 1 452 ? -4.162 -3.562 -22.088 1.00 83.31 452 PRO A CA 1
ATOM 3419 C C . PRO A 1 452 ? -2.790 -3.366 -21.424 1.00 83.31 452 PRO A C 1
ATOM 3421 O O . PRO A 1 452 ? -1.957 -2.603 -21.907 1.00 83.31 452 PRO A O 1
ATOM 3424 N N . LEU A 1 453 ? -2.581 -4.025 -20.283 1.00 74.50 453 LEU A N 1
ATOM 3425 C CA . LEU A 1 453 ? -1.322 -4.000 -19.530 1.00 74.50 453 LEU A CA 1
ATOM 3426 C C . LEU A 1 453 ? -0.337 -5.079 -20.042 1.00 74.50 453 LEU A C 1
ATOM 3428 O O . LEU A 1 453 ? -0.795 -6.122 -20.521 1.00 74.50 453 LEU A O 1
ATOM 3432 N N . PRO A 1 454 ? 0.993 -4.878 -19.933 1.00 60.03 454 PRO A N 1
ATOM 3433 C CA . PRO A 1 454 ? 1.996 -5.853 -20.376 1.00 60.03 454 PRO A CA 1
ATOM 3434 C C . PRO A 1 454 ? 1.868 -7.227 -19.689 1.00 60.03 454 PRO A C 1
ATOM 3436 O O . PRO A 1 454 ? 1.541 -7.330 -18.506 1.00 60.03 454 PRO A O 1
ATOM 3439 N N . HIS A 1 455 ? 2.181 -8.307 -20.414 1.00 46.75 455 HIS A N 1
ATOM 3440 C CA . HIS A 1 455 ? 2.336 -9.639 -19.815 1.00 46.75 455 HIS A CA 1
ATOM 3441 C C . HIS A 1 455 ? 3.660 -9.692 -19.029 1.00 46.75 455 HIS A C 1
ATOM 3443 O O . HIS A 1 455 ? 4.711 -9.444 -19.611 1.00 46.75 455 HIS A O 1
ATOM 3449 N N . HIS A 1 456 ? 3.586 -10.044 -17.739 1.00 50.88 456 HIS A N 1
ATOM 3450 C CA . HIS A 1 456 ? 4.622 -9.862 -16.697 1.00 50.88 456 HIS A CA 1
ATOM 3451 C C . HIS A 1 456 ? 4.705 -8.458 -16.090 1.00 50.88 456 HIS A C 1
ATOM 3453 O O . HIS A 1 456 ? 5.752 -8.063 -15.584 1.00 50.88 456 HIS A O 1
ATOM 3459 N N . ASP A 1 457 ? 3.589 -7.728 -16.082 1.00 55.88 457 ASP A N 1
ATOM 3460 C CA . ASP A 1 457 ? 3.495 -6.509 -15.296 1.00 55.88 457 ASP A CA 1
ATOM 3461 C C . ASP A 1 457 ? 3.206 -6.801 -13.814 1.00 55.88 457 ASP A C 1
ATOM 3463 O O . ASP A 1 457 ? 2.144 -7.323 -13.460 1.00 55.88 457 ASP A O 1
ATOM 3467 N N . VAL A 1 458 ? 4.117 -6.391 -12.930 1.00 56.75 458 VAL A N 1
ATOM 3468 C CA . VAL A 1 458 ? 3.816 -6.220 -11.506 1.00 56.75 458 VAL A CA 1
ATOM 3469 C C . VAL A 1 458 ? 3.813 -4.724 -11.216 1.00 56.75 458 VAL A C 1
ATOM 3471 O O . VAL A 1 458 ? 4.835 -4.152 -10.866 1.00 56.75 458 VAL A O 1
ATOM 3474 N N . ALA A 1 459 ? 2.647 -4.084 -11.326 1.00 59.16 459 ALA A N 1
ATOM 3475 C CA . ALA A 1 459 ? 2.445 -2.666 -10.998 1.00 59.16 459 ALA A CA 1
ATOM 3476 C C . ALA A 1 459 ? 3.188 -1.623 -11.867 1.00 59.16 459 ALA A C 1
ATOM 3478 O O . ALA A 1 459 ? 3.630 -0.566 -11.410 1.00 59.16 459 ALA A O 1
ATOM 3479 N N . GLY A 1 460 ? 3.232 -1.841 -13.169 1.00 57.53 460 GLY A N 1
ATOM 3480 C CA . GLY A 1 460 ? 3.980 -1.052 -14.149 1.00 57.53 460 GLY A CA 1
ATOM 3481 C C . GLY A 1 460 ? 5.484 -1.303 -14.137 1.00 57.53 460 GLY A C 1
ATOM 3482 O O . GLY A 1 460 ? 6.226 -0.382 -14.469 1.00 57.53 460 GLY A O 1
ATOM 3483 N N . MET A 1 461 ? 5.931 -2.479 -13.694 1.00 68.25 461 MET A N 1
ATOM 3484 C CA . MET A 1 461 ? 7.345 -2.853 -13.604 1.00 68.25 461 MET A CA 1
ATOM 3485 C C . MET A 1 461 ? 7.597 -4.175 -14.314 1.00 68.25 461 MET A C 1
ATOM 3487 O O . MET A 1 461 ? 6.828 -5.126 -14.150 1.00 68.25 461 MET A O 1
ATOM 3491 N N . ASP A 1 462 ? 8.727 -4.234 -15.017 1.00 68.06 462 ASP A N 1
ATOM 3492 C CA . ASP A 1 462 ? 9.218 -5.461 -15.628 1.00 68.06 462 ASP A CA 1
ATOM 3493 C C . ASP A 1 462 ? 9.639 -6.444 -14.538 1.00 68.06 462 ASP A C 1
ATOM 3495 O O . ASP A 1 462 ? 10.503 -6.155 -13.698 1.00 68.06 462 ASP A O 1
ATOM 3499 N N . LEU A 1 463 ? 8.997 -7.610 -14.552 1.00 71.81 463 LEU A N 1
ATOM 3500 C CA . LEU A 1 463 ? 9.323 -8.715 -13.669 1.00 71.81 463 LEU A CA 1
ATOM 3501 C C . LEU A 1 463 ? 10.432 -9.569 -14.289 1.00 71.81 463 LEU A C 1
ATOM 3503 O O . LEU A 1 463 ? 10.238 -10.244 -15.300 1.00 71.81 463 LEU A O 1
ATOM 3507 N N . MET A 1 464 ? 11.598 -9.556 -13.659 1.00 76.88 464 MET A N 1
ATOM 3508 C CA . MET A 1 464 ? 12.747 -10.378 -14.007 1.00 76.88 464 MET A CA 1
ATOM 3509 C C . MET A 1 464 ? 12.766 -11.607 -13.100 1.00 76.88 464 MET A C 1
ATOM 3511 O O . MET A 1 464 ? 12.872 -11.491 -11.878 1.00 76.88 464 MET A O 1
ATOM 3515 N N . ILE A 1 465 ? 12.661 -12.789 -13.702 1.00 74.94 465 ILE A N 1
ATOM 3516 C CA . ILE A 1 465 ? 12.779 -14.072 -13.006 1.00 74.94 465 ILE A CA 1
ATOM 3517 C C . ILE A 1 465 ? 14.138 -14.654 -13.380 1.00 74.94 465 ILE A C 1
ATOM 3519 O O . ILE A 1 465 ? 14.399 -14.928 -14.553 1.00 74.94 465 ILE A O 1
ATOM 3523 N N . ASN A 1 466 ? 15.021 -14.812 -12.397 1.00 72.50 466 ASN A N 1
ATOM 3524 C CA . ASN A 1 466 ? 16.349 -15.354 -12.647 1.00 72.50 466 ASN A CA 1
ATOM 3525 C C . ASN A 1 466 ? 16.295 -16.888 -12.678 1.00 72.50 466 ASN A C 1
ATOM 3527 O O . ASN A 1 466 ? 16.093 -17.542 -11.658 1.00 72.50 466 ASN A O 1
ATOM 3531 N N . ASP A 1 467 ? 16.579 -17.478 -13.843 1.00 62.84 467 ASP A N 1
ATOM 3532 C CA . ASP A 1 467 ? 16.654 -18.936 -14.054 1.00 62.84 467 ASP A CA 1
ATOM 3533 C C . ASP A 1 467 ? 17.854 -19.612 -13.342 1.00 62.84 467 ASP A C 1
ATOM 3535 O O . ASP A 1 467 ? 18.130 -20.791 -13.568 1.00 62.84 467 ASP A O 1
ATOM 3539 N N . ILE A 1 468 ? 18.587 -18.906 -12.469 1.00 58.12 468 ILE A N 1
ATOM 3540 C CA . ILE A 1 468 ? 19.753 -19.440 -11.737 1.00 58.12 468 ILE A CA 1
ATOM 3541 C C . ILE A 1 468 ? 19.370 -20.702 -10.941 1.00 58.12 468 ILE A C 1
ATOM 3543 O O . ILE A 1 468 ? 20.145 -21.657 -10.898 1.00 58.12 468 ILE A O 1
ATOM 3547 N N . ALA A 1 469 ? 18.140 -20.765 -10.420 1.00 52.59 469 ALA A N 1
ATOM 3548 C CA . ALA A 1 469 ? 17.598 -21.937 -9.729 1.00 52.59 469 ALA A CA 1
ATOM 3549 C C . ALA A 1 469 ? 17.560 -23.218 -10.597 1.00 52.59 469 ALA A C 1
ATOM 3551 O O . ALA A 1 469 ? 17.587 -24.329 -10.069 1.00 52.59 469 ALA A O 1
ATOM 3552 N N . ARG A 1 470 ? 17.542 -23.094 -11.934 1.00 50.06 470 ARG A N 1
ATOM 3553 C CA . ARG A 1 470 ? 17.486 -24.224 -12.883 1.00 50.06 470 ARG A CA 1
ATOM 3554 C C . ARG A 1 470 ? 18.858 -24.755 -13.306 1.00 50.06 470 ARG A C 1
ATOM 3556 O O . ARG A 1 470 ? 18.920 -25.727 -14.057 1.00 50.06 470 ARG A O 1
ATOM 3563 N N . ALA A 1 471 ? 19.954 -24.151 -12.845 1.00 52.44 471 ALA A N 1
ATOM 3564 C CA . ALA A 1 471 ? 21.311 -24.595 -13.174 1.00 52.44 471 ALA A CA 1
ATOM 3565 C C . ALA A 1 471 ? 21.780 -25.824 -12.362 1.00 52.44 471 ALA A C 1
ATOM 3567 O O . ALA A 1 471 ? 22.862 -26.349 -12.625 1.00 52.44 471 ALA A O 1
ATOM 3568 N N . HIS A 1 472 ? 20.990 -26.290 -11.388 1.00 55.06 472 HIS A N 1
ATOM 3569 C CA . HIS A 1 472 ? 21.341 -27.413 -10.517 1.00 55.06 472 HIS A CA 1
ATOM 3570 C C . HIS A 1 472 ? 20.997 -28.784 -11.132 1.00 55.06 472 HIS A C 1
ATOM 3572 O O . HIS A 1 472 ? 19.908 -29.001 -11.665 1.00 55.06 472 HIS A O 1
ATOM 3578 N N . GLU A 1 473 ? 21.910 -29.757 -11.004 1.00 57.75 473 GLU A N 1
ATOM 3579 C CA . GLU A 1 473 ? 21.613 -31.171 -11.270 1.00 57.75 473 GLU A CA 1
ATOM 3580 C C . GLU A 1 473 ? 20.860 -31.788 -10.073 1.00 57.75 473 GLU A C 1
ATOM 3582 O O . GLU A 1 473 ? 21.472 -32.252 -9.113 1.00 57.75 473 GLU A O 1
ATOM 3587 N N . GLY A 1 474 ? 19.524 -31.821 -10.131 1.00 67.31 474 GLY A N 1
ATOM 3588 C CA . GLY A 1 474 ? 18.665 -32.477 -9.129 1.00 67.31 474 GLY A CA 1
ATOM 3589 C C . GLY A 1 474 ? 17.724 -31.524 -8.383 1.00 67.31 474 GLY A C 1
ATOM 3590 O O . GLY A 1 474 ? 17.693 -30.332 -8.661 1.00 67.31 474 GLY A O 1
ATOM 3591 N N . VAL A 1 475 ? 16.917 -32.063 -7.458 1.00 75.31 475 VAL A N 1
ATOM 3592 C CA . VAL A 1 475 ? 16.012 -31.265 -6.606 1.00 75.31 475 VAL A CA 1
ATOM 3593 C C . VAL A 1 475 ? 16.787 -30.790 -5.365 1.00 75.31 475 VAL A C 1
ATOM 3595 O O . VAL A 1 475 ? 17.304 -31.653 -4.648 1.00 75.31 475 VAL A O 1
ATOM 3598 N N . PRO A 1 476 ? 16.880 -29.471 -5.096 1.00 76.94 476 PRO A N 1
ATOM 3599 C CA . PRO A 1 476 ? 17.602 -28.936 -3.938 1.00 76.94 476 PRO A CA 1
ATOM 3600 C C . PRO A 1 476 ? 16.993 -29.346 -2.589 1.00 76.94 476 PRO A C 1
ATOM 3602 O O . PRO A 1 476 ? 15.824 -29.730 -2.501 1.00 76.94 476 PRO A O 1
ATOM 3605 N N . SER A 1 477 ? 17.772 -29.211 -1.511 1.00 80.31 477 SER A N 1
ATOM 3606 C CA . SER A 1 477 ? 17.274 -29.439 -0.147 1.00 80.31 477 SER A CA 1
ATOM 3607 C C . SER A 1 477 ? 16.204 -28.416 0.244 1.00 80.31 477 SER A C 1
ATOM 3609 O O . SER A 1 477 ? 16.352 -27.216 0.005 1.00 80.31 477 SER A O 1
ATOM 3611 N N . SER A 1 478 ? 15.151 -28.893 0.914 1.00 81.62 478 SER A N 1
ATOM 3612 C CA . SER A 1 478 ? 14.053 -28.078 1.445 1.00 81.62 478 SER A CA 1
ATOM 3613 C C . SER A 1 478 ? 13.976 -28.087 2.979 1.00 81.62 478 SER A C 1
ATOM 3615 O O . SER A 1 478 ? 12.946 -27.706 3.529 1.00 81.62 478 SER A O 1
ATOM 3617 N N . GLU A 1 479 ? 15.007 -28.571 3.690 1.00 84.25 479 GLU A N 1
ATOM 3618 C CA . GLU A 1 479 ? 14.968 -28.697 5.163 1.00 84.25 479 GLU A CA 1
ATOM 3619 C C . GLU A 1 479 ? 14.945 -27.345 5.886 1.00 84.25 479 GLU A C 1
ATOM 3621 O O . GLU A 1 479 ? 14.384 -27.218 6.973 1.00 84.25 479 GLU A O 1
ATOM 3626 N N . THR A 1 480 ? 15.581 -26.331 5.307 1.00 93.50 480 THR A N 1
ATOM 3627 C CA . THR A 1 480 ? 15.596 -24.962 5.827 1.00 93.50 480 THR A CA 1
ATOM 3628 C C . THR A 1 480 ? 15.405 -24.027 4.657 1.00 93.50 480 THR A C 1
ATOM 3630 O O . THR A 1 480 ? 16.218 -24.060 3.741 1.00 93.50 480 THR A O 1
ATOM 3633 N N . LEU A 1 481 ? 14.355 -23.208 4.693 1.00 97.19 481 LEU A N 1
ATOM 3634 C CA . LEU A 1 481 ? 14.036 -22.245 3.640 1.00 97.19 481 LEU A CA 1
ATOM 3635 C C . LEU A 1 481 ? 13.893 -20.851 4.243 1.00 97.19 481 LEU A C 1
ATOM 3637 O O . LEU A 1 481 ? 13.172 -20.658 5.221 1.00 97.19 481 LEU A O 1
ATOM 3641 N N . ILE A 1 482 ? 14.575 -19.870 3.667 1.00 97.75 482 ILE A N 1
ATOM 3642 C CA . ILE A 1 482 ? 14.550 -18.480 4.123 1.00 97.75 482 ILE A CA 1
ATOM 3643 C C . ILE A 1 482 ? 14.012 -17.630 2.984 1.00 97.75 482 ILE A C 1
ATOM 3645 O O . ILE A 1 482 ? 14.582 -17.629 1.897 1.00 97.75 482 ILE A O 1
ATOM 3649 N N . PHE A 1 483 ? 12.939 -16.889 3.245 1.00 98.38 483 PHE A N 1
ATOM 3650 C CA . PHE A 1 483 ? 12.410 -15.904 2.307 1.00 98.38 483 PHE A CA 1
ATOM 3651 C C . PHE A 1 483 ? 13.005 -14.532 2.612 1.00 98.38 483 PHE A C 1
ATOM 3653 O O . PHE A 1 483 ? 12.882 -14.056 3.738 1.00 98.38 483 PHE A O 1
ATOM 3660 N N . ALA A 1 484 ? 13.648 -13.899 1.639 1.00 97.19 484 ALA A N 1
ATOM 3661 C CA . ALA A 1 484 ? 14.320 -12.615 1.778 1.00 97.19 484 ALA A CA 1
ATOM 3662 C C . ALA A 1 484 ? 13.672 -11.553 0.885 1.00 97.19 484 ALA A C 1
ATOM 3664 O O . ALA A 1 484 ? 13.322 -11.845 -0.253 1.00 97.19 484 ALA A O 1
ATOM 3665 N N . ILE A 1 485 ? 13.542 -10.326 1.395 1.00 97.25 485 ILE A N 1
ATOM 3666 C CA . ILE A 1 485 ? 12.997 -9.172 0.666 1.00 97.25 485 ILE A CA 1
ATOM 3667 C C . ILE A 1 485 ? 14.003 -8.021 0.661 1.00 97.25 485 ILE A C 1
ATOM 3669 O O . ILE A 1 485 ? 14.535 -7.645 1.710 1.00 97.25 485 ILE A O 1
ATOM 3673 N N . GLU A 1 486 ? 14.175 -7.400 -0.501 1.00 95.31 486 GLU A N 1
ATOM 3674 C CA . GLU A 1 486 ? 14.977 -6.195 -0.696 1.00 95.31 486 GLU A CA 1
ATOM 3675 C C . GLU A 1 486 ? 14.114 -5.071 -1.300 1.00 95.31 486 GLU A C 1
ATOM 3677 O O . GLU A 1 486 ? 13.457 -5.244 -2.326 1.00 95.31 486 GLU A O 1
ATOM 3682 N N . THR A 1 487 ? 14.098 -3.920 -0.619 1.00 94.50 487 THR A N 1
ATOM 3683 C CA . THR A 1 487 ? 13.388 -2.690 -1.020 1.00 94.50 487 THR A CA 1
ATOM 3684 C C . THR A 1 487 ? 14.176 -1.448 -0.578 1.00 94.50 487 THR A C 1
ATOM 3686 O O . THR A 1 487 ? 13.656 -0.578 0.127 1.00 94.50 487 THR A O 1
ATOM 3689 N N . SER A 1 488 ? 15.468 -1.376 -0.892 1.00 90.19 488 SER A N 1
ATOM 3690 C CA . SER A 1 488 ? 16.329 -0.262 -0.479 1.00 90.19 488 SER A CA 1
ATOM 3691 C C . SER A 1 488 ? 16.235 0.958 -1.394 1.00 90.19 488 SER A C 1
ATOM 3693 O O . SER A 1 488 ? 16.421 2.076 -0.906 1.00 90.19 488 SER A O 1
ATOM 3695 N N . CYS A 1 489 ? 15.970 0.774 -2.692 1.00 87.94 489 CYS A N 1
ATOM 3696 C CA . CYS A 1 489 ? 16.066 1.834 -3.697 1.00 87.94 489 CYS A CA 1
ATOM 3697 C C . CYS A 1 489 ? 14.950 1.769 -4.753 1.00 87.94 489 CYS A C 1
ATOM 3699 O O . CYS A 1 489 ? 13.847 2.217 -4.468 1.00 87.94 489 CYS A O 1
ATOM 3701 N N . ASP A 1 490 ? 15.233 1.277 -5.959 1.00 85.75 490 ASP A N 1
ATOM 3702 C CA . ASP A 1 490 ? 14.348 1.266 -7.131 1.00 85.75 490 ASP A CA 1
ATOM 3703 C C . ASP A 1 490 ? 13.950 -0.149 -7.583 1.00 85.75 490 ASP A C 1
ATOM 3705 O O . ASP A 1 490 ? 13.186 -0.311 -8.529 1.00 85.75 490 ASP A O 1
ATOM 3709 N N . GLU A 1 491 ? 14.373 -1.182 -6.863 1.00 88.88 491 GLU A N 1
ATOM 3710 C CA . GLU A 1 491 ? 14.026 -2.577 -7.144 1.00 88.88 491 GLU A CA 1
ATOM 3711 C C . GLU A 1 491 ? 13.230 -3.175 -5.986 1.00 88.88 491 GLU A C 1
ATOM 3713 O O . GLU A 1 491 ? 13.579 -3.007 -4.815 1.00 88.88 491 GLU A O 1
ATOM 3718 N N . THR A 1 492 ? 12.133 -3.856 -6.312 1.00 94.56 492 THR A N 1
ATOM 3719 C CA . THR A 1 492 ? 11.427 -4.725 -5.367 1.00 94.56 492 THR A CA 1
ATOM 3720 C C . THR A 1 492 ? 11.859 -6.146 -5.661 1.00 94.56 492 THR A C 1
ATOM 3722 O O . THR A 1 492 ? 11.403 -6.724 -6.644 1.00 94.56 492 THR A O 1
ATOM 3725 N N . ALA A 1 493 ? 12.732 -6.703 -4.832 1.00 94.12 493 ALA A N 1
ATOM 3726 C CA . ALA A 1 493 ? 13.249 -8.047 -5.041 1.00 94.12 493 ALA A CA 1
ATOM 3727 C C . ALA A 1 493 ? 12.845 -8.982 -3.904 1.00 94.12 493 ALA A C 1
ATOM 3729 O O . ALA A 1 493 ? 12.751 -8.570 -2.740 1.00 94.12 493 ALA A O 1
ATOM 3730 N N . ALA A 1 494 ? 12.618 -10.246 -4.245 1.00 96.56 494 ALA A N 1
ATOM 3731 C CA . ALA A 1 494 ? 12.467 -11.310 -3.274 1.00 96.56 494 ALA A CA 1
ATOM 3732 C C . ALA A 1 494 ? 13.142 -12.598 -3.740 1.00 96.56 494 ALA A C 1
ATOM 3734 O O . ALA A 1 494 ? 13.093 -12.954 -4.916 1.00 96.56 494 ALA A O 1
ATOM 3735 N N . ALA A 1 495 ? 13.717 -13.319 -2.783 1.00 95.56 495 ALA A N 1
ATOM 3736 C CA . ALA A 1 495 ? 14.363 -14.598 -3.023 1.00 95.56 495 ALA A CA 1
ATOM 3737 C C . ALA A 1 495 ? 13.976 -15.623 -1.954 1.00 95.56 495 ALA A C 1
ATOM 3739 O O . ALA A 1 495 ? 13.727 -15.268 -0.799 1.00 95.56 495 ALA A O 1
ATOM 3740 N N . ILE A 1 496 ? 13.972 -16.903 -2.322 1.00 96.31 496 ILE A N 1
ATOM 3741 C CA . ILE A 1 496 ? 13.968 -18.018 -1.371 1.00 96.31 496 ILE A CA 1
ATOM 3742 C C . ILE A 1 496 ? 15.305 -18.730 -1.503 1.00 96.31 496 ILE A C 1
ATOM 3744 O O . ILE A 1 496 ? 15.692 -19.125 -2.600 1.00 96.31 496 ILE A O 1
ATOM 3748 N N . ILE A 1 497 ? 15.995 -18.905 -0.379 1.00 92.62 497 ILE A N 1
ATOM 3749 C CA . ILE A 1 497 ? 17.251 -19.655 -0.300 1.00 92.62 497 ILE A CA 1
ATOM 3750 C C . ILE A 1 497 ? 17.111 -20.833 0.656 1.00 92.62 497 ILE A C 1
ATOM 3752 O O . ILE A 1 497 ? 16.286 -20.788 1.574 1.00 92.62 497 ILE A O 1
ATOM 3756 N N . ASN A 1 498 ? 17.932 -21.866 0.476 1.00 91.69 498 ASN A N 1
ATOM 3757 C CA . ASN A 1 498 ? 18.013 -22.957 1.440 1.00 91.69 498 ASN A CA 1
ATOM 3758 C C . ASN A 1 498 ? 19.086 -22.721 2.524 1.00 91.69 498 ASN A C 1
ATOM 3760 O O . ASN A 1 498 ? 19.835 -21.743 2.494 1.00 91.69 498 ASN A O 1
ATOM 3764 N N . GLY A 1 499 ? 19.166 -23.627 3.504 1.00 86.50 499 GLY A N 1
ATOM 3765 C CA . GLY A 1 499 ? 20.139 -23.560 4.604 1.00 86.50 499 GLY A CA 1
ATOM 3766 C C . GLY A 1 499 ? 21.613 -23.662 4.184 1.00 86.50 499 GLY A C 1
ATOM 3767 O O . GLY A 1 499 ? 22.489 -23.335 4.983 1.00 86.50 499 GLY A O 1
ATOM 3768 N N . GLU A 1 500 ? 21.891 -24.084 2.950 1.00 84.38 500 GLU A N 1
ATOM 3769 C CA . GLU A 1 500 ? 23.238 -24.175 2.372 1.00 84.38 500 GLU A CA 1
ATOM 3770 C C . GLU A 1 500 ? 23.625 -22.895 1.609 1.00 84.38 500 GLU A C 1
ATOM 3772 O O . GLU A 1 500 ? 24.781 -22.727 1.223 1.00 84.38 500 GLU A O 1
ATOM 3777 N N . GLY A 1 501 ? 22.686 -21.952 1.462 1.00 81.06 501 GLY A N 1
ATOM 3778 C CA . GLY A 1 501 ? 22.874 -20.700 0.732 1.00 81.06 501 GLY A CA 1
ATOM 3779 C C . GLY A 1 501 ? 22.567 -20.802 -0.762 1.00 81.06 501 GLY A C 1
ATOM 3780 O O . GLY A 1 501 ? 22.853 -19.858 -1.496 1.00 81.06 501 GLY A O 1
ATOM 3781 N N . GLU A 1 502 ? 21.984 -21.912 -1.218 1.00 85.81 502 GLU A N 1
ATOM 3782 C CA . GLU A 1 502 ? 21.551 -22.071 -2.607 1.00 85.81 502 GLU A CA 1
ATOM 3783 C C . GLU A 1 502 ? 20.270 -21.272 -2.868 1.00 85.81 502 GLU A C 1
ATOM 3785 O O . GLU A 1 502 ? 19.365 -21.232 -2.028 1.00 85.81 502 GLU A O 1
ATOM 3790 N N . ILE A 1 503 ? 20.183 -20.652 -4.047 1.00 89.00 503 ILE A N 1
ATOM 3791 C CA . ILE A 1 503 ? 19.017 -19.878 -4.482 1.00 89.00 503 ILE A CA 1
ATOM 3792 C C . ILE A 1 503 ? 17.977 -20.829 -5.078 1.00 89.00 503 ILE A C 1
ATOM 3794 O O . ILE A 1 503 ? 18.215 -21.470 -6.097 1.00 89.00 503 ILE A O 1
ATOM 3798 N N . ILE A 1 504 ? 16.804 -20.885 -4.451 1.00 92.00 504 ILE A N 1
ATOM 3799 C CA . ILE A 1 504 ? 15.659 -21.702 -4.874 1.00 92.00 504 ILE A CA 1
ATOM 3800 C C . ILE A 1 504 ? 14.725 -20.912 -5.799 1.00 92.00 504 ILE A C 1
ATOM 3802 O O . ILE A 1 504 ? 14.142 -21.473 -6.727 1.00 92.00 504 ILE A O 1
ATOM 3806 N N . ALA A 1 505 ? 14.583 -19.613 -5.537 1.00 92.25 505 ALA A N 1
ATOM 3807 C CA . ALA A 1 505 ? 13.829 -18.667 -6.350 1.00 92.25 505 ALA A CA 1
ATOM 3808 C C . ALA A 1 505 ? 14.422 -17.263 -6.195 1.00 92.25 505 ALA A C 1
ATOM 3810 O O . ALA A 1 505 ? 14.864 -16.911 -5.101 1.00 92.25 505 ALA A O 1
ATOM 3811 N N . ASP A 1 506 ? 14.398 -16.469 -7.265 1.00 90.69 506 ASP A N 1
ATOM 3812 C CA . ASP A 1 506 ? 14.873 -15.084 -7.281 1.00 90.69 506 ASP A CA 1
ATOM 3813 C C . ASP A 1 506 ? 14.071 -14.266 -8.299 1.00 90.69 506 ASP A C 1
ATOM 3815 O O . ASP A 1 506 ? 14.052 -14.568 -9.497 1.00 90.69 506 ASP A O 1
ATOM 3819 N N . VAL A 1 507 ? 13.350 -13.269 -7.789 1.00 90.31 507 VAL A N 1
ATOM 3820 C CA . VAL A 1 507 ? 12.373 -12.476 -8.533 1.00 90.31 507 VAL A CA 1
ATOM 3821 C C . VAL A 1 507 ? 12.611 -11.002 -8.247 1.00 90.31 507 VAL A C 1
ATOM 3823 O O . VAL A 1 507 ? 12.611 -10.577 -7.091 1.00 90.31 507 VAL A O 1
ATOM 3826 N N . VAL A 1 508 ? 12.754 -10.207 -9.304 1.00 90.31 508 VAL A N 1
ATOM 3827 C CA . VAL A 1 508 ? 13.017 -8.768 -9.222 1.00 90.31 508 VAL A CA 1
ATOM 3828 C C . VAL A 1 508 ? 11.995 -8.013 -10.060 1.00 90.31 508 VAL A C 1
ATOM 3830 O O . VAL A 1 508 ? 11.893 -8.234 -11.258 1.00 90.31 508 VAL A O 1
ATOM 3833 N N . ALA A 1 509 ? 11.256 -7.090 -9.449 1.00 85.88 509 ALA A N 1
ATOM 3834 C CA . ALA A 1 509 ? 10.484 -6.077 -10.167 1.00 85.88 509 ALA A CA 1
ATOM 3835 C C . ALA A 1 509 ? 11.269 -4.760 -10.172 1.00 85.88 509 ALA A C 1
ATOM 3837 O O . ALA A 1 509 ? 11.522 -4.177 -9.109 1.00 85.88 509 ALA A O 1
ATOM 3838 N N . SER A 1 510 ? 11.664 -4.303 -11.361 1.00 82.88 510 SER A N 1
ATOM 3839 C CA . SER A 1 510 ? 12.550 -3.147 -11.517 1.00 82.88 510 SER A CA 1
ATOM 3840 C C . SER A 1 510 ? 11.798 -1.874 -11.903 1.00 82.88 510 SER A C 1
ATOM 3842 O O . SER A 1 510 ? 10.968 -1.870 -12.809 1.00 82.88 510 SER A O 1
ATOM 3844 N N . GLN A 1 511 ? 12.121 -0.759 -11.241 1.00 74.75 511 GLN A N 1
ATOM 3845 C CA . GLN A 1 511 ? 11.603 0.575 -11.573 1.00 74.75 511 GLN A CA 1
ATOM 3846 C C . GLN A 1 511 ? 12.585 1.396 -12.417 1.00 74.75 511 GLN A C 1
ATOM 3848 O O . GLN A 1 511 ? 12.398 2.603 -12.584 1.00 74.75 511 GLN A O 1
ATOM 3853 N N . ILE A 1 512 ? 13.659 0.781 -12.909 1.00 69.56 512 ILE A N 1
ATOM 3854 C CA . ILE A 1 512 ? 14.759 1.468 -13.591 1.00 69.56 512 ILE A CA 1
ATOM 3855 C C . ILE A 1 512 ? 14.257 2.328 -14.760 1.00 69.56 512 ILE A C 1
ATOM 3857 O O . ILE A 1 512 ? 14.623 3.506 -14.862 1.00 69.56 512 ILE A O 1
ATOM 3861 N N . ASP A 1 513 ? 13.391 1.765 -15.602 1.00 61.06 513 ASP A N 1
ATOM 3862 C CA . ASP A 1 513 ? 12.813 2.465 -16.753 1.00 61.06 513 ASP A CA 1
ATOM 3863 C C . ASP A 1 513 ? 11.748 3.475 -16.335 1.00 61.06 513 ASP A C 1
ATOM 3865 O O . ASP A 1 513 ? 11.629 4.548 -16.928 1.00 61.06 513 ASP A O 1
ATOM 3869 N N . PHE A 1 514 ? 11.042 3.204 -15.236 1.00 64.38 514 PHE A N 1
ATOM 3870 C CA . PHE A 1 514 ? 10.109 4.161 -14.661 1.00 64.38 514 PHE A CA 1
ATOM 3871 C C . PHE A 1 514 ? 10.833 5.439 -14.206 1.00 64.38 514 PHE A C 1
ATOM 3873 O O . PHE A 1 514 ? 10.410 6.540 -14.560 1.00 64.38 514 PHE A O 1
ATOM 3880 N N . HIS A 1 515 ? 11.941 5.310 -13.463 1.00 68.19 515 HIS A N 1
ATOM 3881 C CA . HIS A 1 515 ? 12.710 6.447 -12.931 1.00 68.19 515 HIS A CA 1
ATOM 3882 C C . HIS A 1 515 ? 13.580 7.152 -13.975 1.00 68.19 515 HIS A C 1
ATOM 3884 O O . HIS A 1 515 ? 13.992 8.296 -13.768 1.00 68.19 515 HIS A O 1
ATOM 3890 N N . ALA A 1 516 ? 13.842 6.501 -15.111 1.00 64.50 516 ALA A N 1
ATOM 3891 C CA . ALA A 1 516 ? 14.607 7.060 -16.221 1.00 64.50 516 ALA A CA 1
ATOM 3892 C C . ALA A 1 516 ? 14.093 8.442 -16.661 1.00 64.50 516 ALA A C 1
ATOM 3894 O O . ALA A 1 516 ? 14.905 9.336 -16.913 1.00 64.50 516 ALA A O 1
ATOM 3895 N N . ARG A 1 517 ? 12.764 8.637 -16.671 1.00 62.78 517 ARG A N 1
ATOM 3896 C CA . ARG A 1 517 ? 12.115 9.901 -17.064 1.00 62.78 517 ARG A CA 1
ATOM 3897 C C . ARG A 1 517 ? 12.509 11.089 -16.171 1.00 62.78 517 ARG A C 1
ATOM 3899 O O . ARG A 1 517 ? 12.724 12.194 -16.661 1.00 62.78 517 ARG A O 1
ATOM 3906 N N . PHE A 1 518 ? 12.770 10.836 -14.886 1.00 63.06 518 PHE A N 1
ATOM 3907 C CA . PHE A 1 518 ? 13.145 11.865 -13.909 1.00 63.06 518 PHE A CA 1
ATOM 3908 C C . PHE A 1 518 ? 14.657 12.144 -13.846 1.00 63.06 518 PHE A C 1
ATOM 3910 O O . PHE A 1 518 ? 15.098 12.979 -13.054 1.00 63.06 518 PHE A O 1
ATOM 3917 N N . GLY A 1 519 ? 15.474 11.458 -14.656 1.00 63.38 519 GLY A N 1
ATOM 3918 C CA . GLY A 1 519 ? 16.936 11.577 -14.620 1.00 63.38 519 GLY A CA 1
ATOM 3919 C C . GLY A 1 519 ? 17.596 10.885 -13.420 1.00 63.38 519 GLY A C 1
ATOM 3920 O O . GLY A 1 519 ? 18.750 11.178 -13.105 1.00 63.38 519 GLY A O 1
ATOM 3921 N N . GLY A 1 520 ? 16.881 9.982 -12.743 1.00 72.81 520 GLY A N 1
ATOM 3922 C CA . GLY A 1 520 ? 17.362 9.238 -11.579 1.00 72.81 520 GLY A CA 1
ATOM 3923 C C . GLY A 1 520 ? 16.231 8.833 -10.635 1.00 72.81 520 GLY A C 1
ATOM 3924 O O . GLY A 1 520 ? 15.071 9.174 -10.850 1.00 72.81 520 GLY A O 1
ATOM 3925 N N . VAL A 1 521 ? 16.577 8.107 -9.569 1.00 79.25 521 VAL A N 1
ATOM 3926 C CA . VAL A 1 521 ? 15.593 7.577 -8.615 1.00 79.25 521 VAL A CA 1
ATOM 3927 C C . VAL A 1 521 ? 14.909 8.703 -7.840 1.00 79.25 521 VAL A C 1
ATOM 3929 O O . VAL A 1 521 ? 15.558 9.471 -7.126 1.00 79.25 521 VAL A O 1
ATOM 3932 N N . VAL A 1 522 ? 13.579 8.754 -7.923 1.00 80.62 522 VAL A N 1
ATOM 3933 C CA . VAL A 1 522 ? 12.729 9.642 -7.126 1.00 80.62 522 VAL A CA 1
ATOM 3934 C C . VAL A 1 522 ? 12.235 8.896 -5.884 1.00 80.62 522 VAL A C 1
ATOM 3936 O O . VAL A 1 522 ? 11.376 8.017 -5.999 1.00 80.62 522 VAL A O 1
ATOM 3939 N N . PRO A 1 523 ? 12.671 9.267 -4.664 1.00 82.69 523 PRO A N 1
ATOM 3940 C CA . PRO A 1 523 ? 12.370 8.474 -3.472 1.00 82.69 523 PRO A CA 1
ATOM 3941 C C . PRO A 1 523 ? 10.883 8.315 -3.149 1.00 82.69 523 PRO A C 1
ATOM 3943 O O . PRO A 1 523 ? 10.454 7.272 -2.646 1.00 82.69 523 PRO A O 1
ATOM 3946 N N . GLU A 1 524 ? 10.081 9.352 -3.408 1.00 80.69 524 GLU A N 1
ATOM 3947 C CA . GLU A 1 524 ? 8.649 9.304 -3.122 1.00 80.69 524 GLU A CA 1
ATOM 3948 C C . GLU A 1 524 ? 7.929 8.287 -4.009 1.00 80.69 524 GLU A C 1
ATOM 3950 O O . GLU A 1 524 ? 7.136 7.505 -3.479 1.00 80.69 524 GLU A O 1
ATOM 3955 N N . ILE A 1 525 ? 8.225 8.294 -5.313 1.00 80.25 525 ILE A N 1
ATOM 3956 C CA . ILE A 1 525 ? 7.644 7.375 -6.293 1.00 80.25 525 ILE A CA 1
ATOM 3957 C C . ILE A 1 525 ? 8.170 5.962 -6.063 1.00 80.25 525 ILE A C 1
ATOM 3959 O O . ILE A 1 525 ? 7.378 5.024 -6.037 1.00 80.25 525 ILE A O 1
ATOM 3963 N N . ALA A 1 526 ? 9.466 5.826 -5.761 1.00 85.19 526 ALA A N 1
ATOM 3964 C CA . ALA A 1 526 ? 10.066 4.534 -5.461 1.00 85.19 526 ALA A CA 1
ATOM 3965 C C . ALA A 1 526 ? 9.289 3.776 -4.380 1.00 85.19 526 ALA A C 1
ATOM 3967 O O . ALA A 1 526 ? 8.878 2.628 -4.532 1.00 85.19 526 ALA A O 1
ATOM 3968 N N . SER A 1 527 ? 8.953 4.501 -3.316 1.00 88.31 527 SER A N 1
ATOM 3969 C CA . SER A 1 527 ? 8.155 3.982 -2.209 1.00 88.31 527 SER A CA 1
ATOM 3970 C C . SER A 1 527 ? 6.712 3.604 -2.592 1.00 88.31 527 SER A C 1
ATOM 3972 O O . SER A 1 527 ? 6.117 2.776 -1.905 1.00 88.31 527 SER A O 1
ATOM 3974 N N . ARG A 1 528 ? 6.114 4.230 -3.622 1.00 87.38 528 ARG A N 1
ATOM 3975 C CA . ARG A 1 528 ? 4.769 3.886 -4.138 1.00 87.38 528 ARG A CA 1
ATOM 3976 C C . ARG A 1 528 ? 4.825 2.585 -4.941 1.00 87.38 528 ARG A C 1
ATOM 3978 O O . ARG A 1 528 ? 4.084 1.653 -4.655 1.00 87.38 528 ARG A O 1
ATOM 3985 N N . LYS A 1 529 ? 5.797 2.458 -5.837 1.00 85.69 529 LYS A N 1
ATOM 3986 C CA . LYS A 1 529 ? 5.957 1.243 -6.638 1.00 85.69 529 LYS A CA 1
ATOM 3987 C C . LYS A 1 529 ? 6.276 0.017 -5.784 1.00 85.69 529 LYS A C 1
ATOM 3989 O O . LYS A 1 529 ? 5.667 -1.025 -5.993 1.00 85.69 529 LYS A O 1
ATOM 3994 N N . HIS A 1 530 ? 7.087 0.141 -4.728 1.00 93.81 530 HIS A N 1
ATOM 3995 C CA . HIS A 1 530 ? 7.282 -0.978 -3.793 1.00 93.81 530 HIS A CA 1
ATOM 3996 C C . HIS A 1 530 ? 5.976 -1.472 -3.156 1.00 93.81 530 HIS A C 1
ATOM 3998 O O . HIS A 1 530 ? 5.783 -2.679 -3.035 1.00 93.81 530 HIS A O 1
ATOM 4004 N N . ILE A 1 531 ? 5.067 -0.579 -2.730 1.00 91.62 531 ILE A N 1
ATOM 4005 C CA . ILE A 1 531 ? 3.808 -1.025 -2.106 1.00 91.62 531 ILE A CA 1
ATOM 4006 C C . ILE A 1 531 ? 2.880 -1.698 -3.122 1.00 91.62 531 ILE A C 1
ATOM 4008 O O . ILE A 1 531 ? 2.140 -2.618 -2.760 1.00 91.62 531 ILE A O 1
ATOM 4012 N N . GLU A 1 532 ? 2.931 -1.267 -4.380 1.00 85.81 532 GLU A N 1
ATOM 4013 C CA . GLU A 1 532 ? 2.190 -1.893 -5.469 1.00 85.81 532 GLU A CA 1
ATOM 4014 C C . GLU A 1 532 ? 2.764 -3.288 -5.798 1.00 85.81 532 GLU A C 1
ATOM 4016 O O . GLU A 1 532 ? 1.996 -4.245 -5.887 1.00 85.81 532 GLU A O 1
ATOM 4021 N N . ALA A 1 533 ? 4.095 -3.444 -5.854 1.00 87.31 533 ALA A N 1
ATOM 4022 C CA . ALA A 1 533 ? 4.741 -4.698 -6.259 1.00 87.31 533 ALA A CA 1
ATOM 4023 C C . ALA A 1 533 ? 4.875 -5.780 -5.194 1.00 87.31 533 ALA A C 1
ATOM 4025 O O . ALA A 1 533 ? 4.818 -6.964 -5.525 1.00 87.31 533 ALA A O 1
ATOM 4026 N N . ILE A 1 534 ? 5.115 -5.406 -3.936 1.00 94.75 534 ILE A N 1
ATOM 4027 C CA . ILE A 1 534 ? 5.713 -6.315 -2.944 1.00 94.75 534 ILE A CA 1
ATOM 4028 C C . ILE A 1 534 ? 4.978 -7.649 -2.774 1.00 94.75 534 ILE A C 1
ATOM 4030 O O . ILE A 1 534 ? 5.614 -8.690 -2.638 1.00 94.75 534 ILE A O 1
ATOM 4034 N N . ALA A 1 535 ? 3.645 -7.643 -2.818 1.00 89.12 535 ALA A N 1
ATOM 4035 C CA . ALA A 1 535 ? 2.862 -8.867 -2.686 1.00 89.12 535 ALA A CA 1
ATOM 4036 C C . ALA A 1 535 ? 2.897 -9.733 -3.958 1.00 89.12 535 ALA A C 1
ATOM 4038 O O . ALA A 1 535 ? 2.877 -10.955 -3.843 1.00 89.12 535 ALA A O 1
ATOM 4039 N N . GLY A 1 536 ? 2.981 -9.121 -5.144 1.00 86.25 536 GLY A N 1
ATOM 4040 C CA . GLY A 1 536 ? 3.111 -9.838 -6.416 1.00 86.25 536 GLY A CA 1
ATOM 4041 C C . GLY A 1 536 ? 4.469 -10.520 -6.527 1.00 86.25 536 GLY A C 1
ATOM 4042 O O . GLY A 1 536 ? 4.530 -11.723 -6.748 1.00 86.25 536 GLY A O 1
ATOM 4043 N N . VAL A 1 537 ? 5.542 -9.774 -6.242 1.00 92.06 537 VAL A N 1
ATOM 4044 C CA . VAL A 1 537 ? 6.917 -10.300 -6.192 1.00 92.06 537 VAL A CA 1
ATOM 4045 C C . VAL A 1 537 ? 7.036 -11.445 -5.182 1.00 92.06 537 VAL A C 1
ATOM 4047 O O . VAL A 1 537 ? 7.623 -12.479 -5.487 1.00 92.06 537 VAL A O 1
ATOM 4050 N N . ALA A 1 538 ? 6.440 -11.303 -3.994 1.00 95.56 538 ALA A N 1
ATOM 4051 C CA . ALA A 1 538 ? 6.452 -12.357 -2.984 1.00 95.56 538 ALA A CA 1
ATOM 4052 C C . ALA A 1 538 ? 5.729 -13.633 -3.454 1.00 95.56 538 ALA A C 1
ATOM 4054 O O . ALA A 1 538 ? 6.265 -14.729 -3.297 1.00 95.56 538 ALA A O 1
ATOM 4055 N N . LEU A 1 539 ? 4.524 -13.507 -4.023 1.00 90.00 539 LEU A N 1
ATOM 4056 C CA . LEU A 1 539 ? 3.761 -14.662 -4.507 1.00 90.00 539 LEU A CA 1
ATOM 4057 C C . LEU A 1 539 ? 4.465 -15.373 -5.661 1.00 90.00 539 LEU A C 1
ATOM 4059 O O . LEU A 1 539 ? 4.548 -16.597 -5.631 1.00 90.00 539 LEU A O 1
ATOM 4063 N N . GLU A 1 540 ? 5.005 -14.620 -6.620 1.00 88.69 540 GLU A N 1
ATOM 4064 C CA . GLU A 1 540 ? 5.783 -15.195 -7.718 1.00 88.69 540 GLU A CA 1
ATOM 4065 C C . GLU A 1 540 ? 7.010 -15.939 -7.184 1.00 88.69 540 GLU A C 1
ATOM 4067 O O . GLU A 1 540 ? 7.258 -17.078 -7.560 1.00 88.69 540 GLU A O 1
ATOM 4072 N N . CYS A 1 541 ? 7.738 -15.347 -6.234 1.00 93.75 541 CYS A N 1
ATOM 4073 C CA . CYS A 1 541 ? 8.900 -15.983 -5.616 1.00 93.75 541 CYS A CA 1
ATOM 4074 C C . CYS A 1 541 ? 8.541 -17.320 -4.939 1.00 93.75 541 CYS A C 1
ATOM 4076 O O . CYS A 1 541 ? 9.266 -18.307 -5.076 1.00 93.75 541 CYS A O 1
ATOM 4078 N N . LEU A 1 542 ? 7.395 -17.386 -4.248 1.00 92.31 542 LEU A N 1
ATOM 4079 C CA . LEU A 1 542 ? 6.912 -18.637 -3.662 1.00 92.31 542 LEU A CA 1
ATOM 4080 C C . LEU A 1 542 ? 6.518 -19.663 -4.735 1.00 92.31 542 LEU A C 1
ATOM 4082 O O . LEU A 1 542 ? 6.788 -20.849 -4.555 1.00 92.31 542 LEU A O 1
ATOM 4086 N N . GLU A 1 543 ? 5.894 -19.229 -5.830 1.00 88.81 543 GLU A N 1
ATOM 4087 C CA . GLU A 1 543 ? 5.510 -20.121 -6.928 1.00 88.81 543 GLU A CA 1
ATOM 4088 C C . GLU A 1 543 ? 6.737 -20.699 -7.639 1.00 88.81 543 GLU A C 1
ATOM 4090 O O . GLU A 1 543 ? 6.841 -21.916 -7.785 1.00 88.81 543 GLU A O 1
ATOM 4095 N N . GLN A 1 544 ? 7.736 -19.868 -7.939 1.00 88.44 544 GLN A N 1
ATOM 4096 C CA . GLN A 1 544 ? 9.025 -20.326 -8.462 1.00 88.44 544 GLN A CA 1
ATOM 4097 C C . GLN A 1 544 ? 9.677 -21.355 -7.529 1.00 88.44 544 GLN A C 1
ATOM 4099 O O . GLN A 1 544 ? 10.172 -22.388 -7.978 1.00 88.44 544 GLN A O 1
ATOM 4104 N N . ALA A 1 545 ? 9.613 -21.149 -6.209 1.00 91.88 545 ALA A N 1
ATOM 4105 C CA . ALA A 1 545 ? 10.146 -22.127 -5.266 1.00 91.88 545 ALA A CA 1
ATOM 4106 C C . ALA A 1 545 ? 9.367 -23.454 -5.264 1.00 91.88 545 ALA A C 1
ATOM 4108 O O . ALA A 1 545 ? 9.975 -24.515 -5.103 1.00 91.88 545 ALA A O 1
ATOM 4109 N N . ARG A 1 546 ? 8.043 -23.431 -5.470 1.00 90.56 546 ARG A N 1
ATOM 4110 C CA . ARG A 1 546 ? 7.234 -24.654 -5.634 1.00 90.56 546 ARG A CA 1
ATOM 4111 C C . ARG A 1 546 ? 7.655 -25.437 -6.864 1.00 90.56 546 ARG A C 1
ATOM 4113 O O . ARG A 1 546 ? 7.755 -26.662 -6.778 1.00 90.56 546 ARG A O 1
ATOM 4120 N N . GLU A 1 547 ? 7.901 -24.746 -7.974 1.00 88.75 547 GLU A N 1
ATOM 4121 C CA . GLU A 1 547 ? 8.379 -25.360 -9.212 1.00 88.75 547 GLU A CA 1
ATOM 4122 C C . GLU A 1 547 ? 9.763 -25.990 -9.016 1.00 88.75 547 GLU A C 1
ATOM 4124 O O . GLU A 1 547 ? 9.924 -27.191 -9.248 1.00 88.75 547 GLU A O 1
ATOM 4129 N N . THR A 1 548 ? 10.735 -25.218 -8.515 1.00 88.50 548 THR A N 1
ATOM 4130 C CA . THR A 1 548 ? 12.118 -25.673 -8.291 1.00 88.50 548 THR A CA 1
ATOM 4131 C C . THR A 1 548 ? 12.183 -26.871 -7.341 1.00 88.50 548 THR A C 1
ATOM 4133 O O . THR A 1 548 ? 12.881 -27.849 -7.612 1.00 88.50 548 THR A O 1
ATOM 4136 N N . LEU A 1 549 ? 11.429 -26.835 -6.237 1.00 90.31 549 LEU A N 1
ATOM 4137 C CA . LEU A 1 549 ? 11.406 -27.910 -5.239 1.00 90.31 549 LEU A CA 1
ATOM 4138 C C . LEU A 1 549 ? 10.444 -29.054 -5.593 1.00 90.31 549 LEU A C 1
ATOM 4140 O O . LEU A 1 549 ? 10.355 -30.027 -4.845 1.00 90.31 549 LEU A O 1
ATOM 4144 N N . GLN A 1 550 ? 9.691 -28.938 -6.694 1.00 90.00 550 GLN A N 1
ATOM 4145 C CA . GLN A 1 550 ? 8.616 -29.864 -7.075 1.00 90.00 550 GLN A CA 1
ATOM 4146 C C . GLN A 1 550 ? 7.609 -30.110 -5.937 1.00 90.00 550 GLN A C 1
ATOM 4148 O O . GLN A 1 550 ? 7.082 -31.212 -5.760 1.00 90.00 550 GLN A O 1
ATOM 4153 N N . ASN A 1 551 ? 7.334 -29.068 -5.152 1.00 90.62 551 ASN A N 1
ATOM 4154 C CA . ASN A 1 551 ? 6.446 -29.121 -4.000 1.00 90.62 551 ASN A CA 1
ATOM 4155 C C . ASN A 1 551 ? 5.302 -28.110 -4.164 1.00 90.62 551 ASN A C 1
ATOM 4157 O O . ASN A 1 551 ? 5.383 -27.010 -3.619 1.00 90.62 551 ASN A O 1
ATOM 4161 N N . PRO A 1 552 ? 4.197 -28.472 -4.843 1.00 88.56 552 PRO A N 1
ATOM 4162 C CA . PRO A 1 552 ? 3.065 -27.563 -5.049 1.00 88.56 552 PRO A CA 1
ATOM 4163 C C . PRO A 1 552 ? 2.342 -27.184 -3.748 1.00 88.56 552 PRO A C 1
ATOM 4165 O O . PRO A 1 552 ? 1.541 -26.255 -3.732 1.00 88.56 552 PRO A O 1
ATOM 4168 N N . ASN A 1 553 ? 2.608 -27.900 -2.650 1.00 91.06 553 ASN A N 1
ATOM 4169 C CA . ASN A 1 553 ? 2.004 -27.639 -1.348 1.00 91.06 553 ASN A CA 1
ATOM 4170 C C . ASN A 1 553 ? 2.870 -26.735 -0.462 1.00 91.06 553 ASN A C 1
ATOM 4172 O O . ASN A 1 553 ? 2.484 -26.513 0.681 1.00 91.06 553 ASN A O 1
ATOM 4176 N N . LEU A 1 554 ? 4.013 -26.229 -0.948 1.00 93.88 554 LEU A N 1
ATOM 4177 C CA . LEU A 1 554 ? 4.843 -25.302 -0.182 1.00 93.88 554 LEU A CA 1
ATOM 4178 C C . LEU A 1 554 ? 4.038 -24.042 0.160 1.00 93.88 554 LEU A C 1
ATOM 4180 O O . LEU A 1 554 ? 3.458 -23.378 -0.708 1.00 93.88 554 LEU A O 1
ATOM 4184 N N . THR A 1 555 ? 4.014 -23.705 1.440 1.00 94.75 555 THR A N 1
ATOM 4185 C CA . THR A 1 555 ? 3.346 -22.529 1.987 1.00 94.75 555 THR A CA 1
ATOM 4186 C C . THR A 1 555 ? 4.330 -21.658 2.754 1.00 94.75 555 THR A C 1
ATOM 4188 O O . THR A 1 555 ? 5.419 -22.083 3.131 1.00 94.75 555 THR A O 1
ATOM 4191 N N . TRP A 1 556 ? 3.908 -20.436 3.076 1.00 96.75 556 TRP A N 1
ATOM 4192 C CA . TRP A 1 556 ? 4.669 -19.526 3.932 1.00 96.75 556 TRP A CA 1
ATOM 4193 C C . TRP A 1 556 ? 5.038 -20.124 5.299 1.00 96.75 556 TRP A C 1
ATOM 4195 O O . TRP A 1 556 ? 6.044 -19.733 5.880 1.00 96.75 556 TRP A O 1
ATOM 4205 N N . LYS A 1 557 ? 4.251 -21.080 5.811 1.00 95.19 557 LYS A N 1
ATOM 4206 C CA . LYS A 1 557 ? 4.483 -21.726 7.114 1.00 95.19 557 LYS A CA 1
ATOM 4207 C C . LYS A 1 557 ? 5.563 -22.802 7.088 1.00 95.19 557 LYS A C 1
ATOM 4209 O O . LYS A 1 557 ? 6.017 -23.208 8.150 1.00 95.19 557 LYS A O 1
ATOM 4214 N N . ASP A 1 558 ? 5.942 -23.264 5.901 1.00 96.00 558 ASP A N 1
ATOM 4215 C CA . ASP A 1 558 ? 7.009 -24.250 5.724 1.00 96.00 558 ASP A CA 1
ATOM 4216 C C . ASP A 1 558 ? 8.396 -23.586 5.704 1.00 96.00 558 ASP A C 1
ATOM 4218 O O . ASP A 1 558 ? 9.423 -24.262 5.740 1.00 96.00 558 ASP A O 1
ATOM 4222 N N . LEU A 1 559 ? 8.436 -22.252 5.661 1.00 97.62 559 LEU A N 1
ATOM 4223 C CA . LEU A 1 559 ? 9.664 -21.479 5.760 1.00 97.62 559 LEU A CA 1
ATOM 4224 C C . LEU A 1 559 ? 10.205 -21.490 7.193 1.00 97.62 559 LEU A C 1
ATOM 4226 O O . LEU A 1 559 ? 9.484 -21.674 8.168 1.00 97.62 559 LEU A O 1
ATOM 4230 N N . SER A 1 560 ? 11.502 -21.246 7.324 1.00 98.19 560 SER A N 1
ATOM 4231 C CA . SER A 1 560 ? 12.219 -21.213 8.599 1.00 98.19 560 SER A CA 1
ATOM 4232 C C . SER A 1 560 ? 12.457 -19.793 9.112 1.00 98.19 560 SER A C 1
ATOM 4234 O O . SER A 1 560 ? 12.632 -19.602 10.314 1.00 98.19 560 SER A O 1
ATOM 4236 N N . ALA A 1 561 ? 12.484 -18.796 8.223 1.00 98.19 561 ALA A N 1
ATOM 4237 C CA . ALA A 1 561 ? 12.667 -17.390 8.570 1.00 98.19 561 ALA A CA 1
ATOM 4238 C C . ALA A 1 561 ? 12.187 -16.460 7.448 1.00 98.19 561 ALA A C 1
ATOM 4240 O O . ALA A 1 561 ? 12.133 -16.847 6.278 1.00 98.19 561 ALA A O 1
ATOM 4241 N N . VAL A 1 562 ? 11.919 -15.207 7.816 1.00 98.62 562 VAL A N 1
ATOM 4242 C CA . VAL A 1 562 ? 11.758 -14.094 6.876 1.00 98.62 562 VAL A CA 1
ATOM 4243 C C . VAL A 1 562 ? 12.916 -13.124 7.089 1.00 98.62 562 VAL A C 1
ATOM 4245 O O . VAL A 1 562 ? 13.181 -12.710 8.214 1.00 98.62 562 VAL A O 1
ATOM 4248 N N . ALA A 1 563 ? 13.607 -12.744 6.026 1.00 97.62 563 ALA A N 1
ATOM 4249 C CA . ALA A 1 563 ? 14.667 -11.754 6.032 1.00 97.62 563 ALA A CA 1
ATOM 4250 C C . ALA A 1 563 ? 14.218 -10.498 5.278 1.00 97.62 563 ALA A C 1
ATOM 4252 O O . ALA A 1 563 ? 13.489 -10.575 4.291 1.00 97.62 563 ALA A O 1
ATOM 4253 N N . ALA A 1 564 ? 14.642 -9.327 5.742 1.00 97.56 564 ALA A N 1
ATOM 4254 C CA . ALA A 1 564 ? 14.364 -8.075 5.053 1.00 97.56 564 ALA A CA 1
ATOM 4255 C C . ALA A 1 564 ? 15.515 -7.091 5.197 1.00 97.56 564 ALA A C 1
ATOM 4257 O O . ALA A 1 564 ? 16.097 -6.942 6.280 1.00 97.56 564 ALA A O 1
ATOM 4258 N N . THR A 1 565 ? 15.797 -6.365 4.121 1.00 95.56 565 THR A N 1
ATOM 4259 C CA . THR A 1 565 ? 16.761 -5.273 4.165 1.00 95.56 565 THR A CA 1
ATOM 4260 C C . THR A 1 565 ? 16.267 -4.152 5.071 1.00 95.56 565 THR A C 1
ATOM 4262 O O . THR A 1 565 ? 15.148 -3.657 4.930 1.00 95.56 565 THR A O 1
ATOM 4265 N N . TYR A 1 566 ? 17.107 -3.740 6.026 1.00 91.50 566 TYR A N 1
ATOM 4266 C CA . TYR A 1 566 ? 16.734 -2.718 7.012 1.00 91.50 566 TYR A CA 1
ATOM 4267 C C . TYR A 1 566 ? 17.504 -1.399 6.868 1.00 91.50 566 TYR A C 1
ATOM 4269 O O . TYR A 1 566 ? 16.998 -0.369 7.316 1.00 91.50 566 TYR A O 1
ATOM 4277 N N . ALA A 1 567 ? 18.714 -1.420 6.295 1.00 89.25 567 ALA A N 1
ATOM 4278 C CA . ALA A 1 567 ? 19.550 -0.243 6.037 1.00 89.25 567 ALA A CA 1
ATOM 4279 C C . ALA A 1 567 ? 20.847 -0.611 5.286 1.00 89.25 567 ALA A C 1
ATOM 4281 O O . ALA A 1 567 ? 21.278 -1.761 5.364 1.00 89.25 567 ALA A O 1
ATOM 4282 N N . PRO A 1 568 ? 21.552 0.374 4.695 1.00 88.81 568 PRO A N 1
ATOM 4283 C CA . PRO A 1 568 ? 21.062 1.701 4.300 1.00 88.81 568 PRO A CA 1
ATOM 4284 C C . PRO A 1 568 ? 20.109 1.624 3.096 1.00 88.81 568 PRO A C 1
ATOM 4286 O O . PRO A 1 568 ? 20.004 0.593 2.446 1.00 88.81 568 PRO A O 1
ATOM 4289 N N . GLY A 1 569 ? 19.402 2.717 2.813 1.00 87.75 569 GLY A N 1
ATOM 4290 C CA . GLY A 1 569 ? 18.442 2.801 1.710 1.00 87.75 569 GLY A CA 1
ATOM 4291 C C . GLY A 1 569 ? 17.496 3.991 1.859 1.00 87.75 569 GLY A C 1
ATOM 4292 O O . GLY A 1 569 ? 17.533 4.723 2.855 1.00 87.75 569 GLY A O 1
ATOM 4293 N N . LEU A 1 570 ? 16.632 4.188 0.868 1.00 89.75 570 LEU A N 1
ATOM 4294 C CA . LEU A 1 570 ? 15.577 5.191 0.885 1.00 89.75 570 LEU A CA 1
ATOM 4295 C C . LEU A 1 570 ? 14.564 4.828 1.973 1.00 89.75 570 LEU A C 1
ATOM 4297 O O . LEU A 1 570 ? 13.920 3.785 1.923 1.00 89.75 570 LEU A O 1
ATOM 4301 N N . VAL A 1 571 ? 14.389 5.706 2.965 1.00 88.94 571 VAL A N 1
ATOM 4302 C CA . VAL A 1 571 ? 13.562 5.418 4.155 1.00 88.94 571 VAL A CA 1
ATOM 4303 C C . VAL A 1 571 ? 12.142 4.981 3.789 1.00 88.94 571 VAL A C 1
ATOM 4305 O O . VAL A 1 571 ? 11.605 4.065 4.404 1.00 88.94 571 VAL A O 1
ATOM 4308 N N . GLY A 1 572 ? 11.526 5.624 2.793 1.00 88.81 572 GLY A N 1
ATOM 4309 C CA . GLY A 1 572 ? 10.178 5.269 2.353 1.00 88.81 572 GLY A CA 1
ATOM 4310 C C . GLY A 1 572 ? 10.093 3.878 1.715 1.00 88.81 572 GLY A C 1
ATOM 4311 O O . GLY A 1 572 ? 9.099 3.194 1.942 1.00 88.81 572 GLY A O 1
ATOM 4312 N N . ALA A 1 573 ? 11.139 3.454 1.001 1.00 92.44 573 ALA A N 1
ATOM 4313 C CA . ALA A 1 573 ? 11.251 2.134 0.390 1.00 92.44 573 ALA A CA 1
ATOM 4314 C C . ALA A 1 573 ? 11.503 1.054 1.454 1.00 92.44 573 ALA A C 1
ATOM 4316 O O . ALA A 1 573 ? 10.713 0.121 1.581 1.00 92.44 573 ALA A O 1
ATOM 4317 N N . LEU A 1 574 ? 12.510 1.254 2.316 1.00 94.25 574 LEU A N 1
ATOM 4318 C CA . LEU A 1 574 ? 12.871 0.322 3.396 1.00 94.25 574 LEU A CA 1
ATOM 4319 C C . LEU A 1 574 ? 11.686 0.004 4.315 1.00 94.25 574 LEU A C 1
ATOM 4321 O O . LEU A 1 574 ? 11.510 -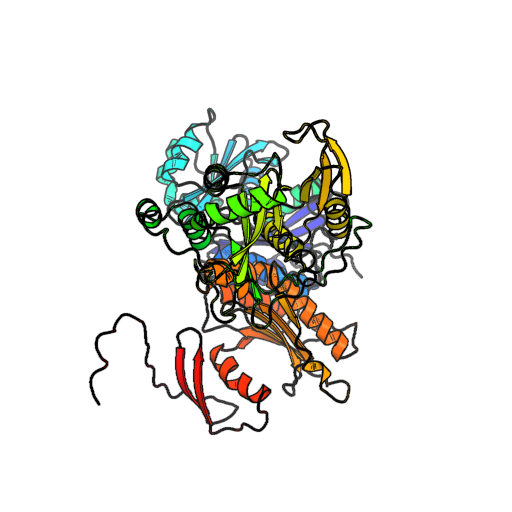1.122 4.778 1.00 94.25 574 LEU A O 1
ATOM 4325 N N . VAL A 1 575 ? 10.857 1.013 4.597 1.00 94.50 575 VAL A N 1
ATOM 4326 C CA . VAL A 1 575 ? 9.682 0.847 5.452 1.00 94.50 575 VAL A CA 1
ATOM 4327 C C . VAL A 1 575 ? 8.655 -0.105 4.836 1.00 94.50 575 VAL A C 1
ATOM 4329 O O . VAL A 1 575 ? 8.026 -0.835 5.598 1.00 94.50 575 VAL A O 1
ATOM 4332 N N . VAL A 1 576 ? 8.496 -0.133 3.508 1.00 96.75 576 VAL A N 1
ATOM 4333 C CA . VAL A 1 576 ? 7.552 -1.037 2.830 1.00 96.75 576 VAL A CA 1
ATOM 4334 C C . VAL A 1 576 ? 7.991 -2.491 3.001 1.00 96.75 576 VAL A C 1
ATOM 4336 O O . VAL A 1 576 ? 7.222 -3.281 3.552 1.00 96.75 576 VAL A O 1
ATOM 4339 N N . GLY A 1 577 ? 9.230 -2.824 2.619 1.00 97.31 577 GLY A N 1
ATOM 4340 C CA . GLY A 1 577 ? 9.780 -4.176 2.762 1.00 97.31 577 GLY A CA 1
ATOM 4341 C C . GLY A 1 577 ? 9.752 -4.668 4.203 1.00 97.31 577 GLY A C 1
ATOM 4342 O O . GLY A 1 577 ? 9.223 -5.740 4.495 1.00 97.31 577 GLY A O 1
ATOM 4343 N N . LEU A 1 578 ? 10.227 -3.842 5.140 1.00 97.50 578 LEU A N 1
ATOM 4344 C CA . LEU A 1 578 ? 10.278 -4.215 6.552 1.00 97.50 578 LEU A CA 1
ATOM 4345 C C . LEU A 1 578 ? 8.883 -4.384 7.180 1.00 97.50 578 LEU A C 1
ATOM 4347 O O . LEU A 1 578 ? 8.699 -5.260 8.024 1.00 97.50 578 LEU A O 1
ATOM 4351 N N . ALA A 1 579 ? 7.903 -3.553 6.812 1.00 98.25 579 ALA A N 1
ATOM 4352 C CA . ALA A 1 579 ? 6.533 -3.666 7.318 1.00 98.25 579 ALA A CA 1
ATOM 4353 C C . ALA A 1 579 ? 5.834 -4.927 6.786 1.00 98.25 579 ALA A C 1
ATOM 4355 O O . ALA A 1 579 ? 5.219 -5.663 7.559 1.00 98.25 579 ALA A O 1
ATOM 4356 N N . PHE A 1 580 ? 5.991 -5.222 5.492 1.00 98.62 580 PHE A N 1
ATOM 4357 C CA . PHE A 1 580 ? 5.489 -6.458 4.893 1.00 98.62 580 PHE A CA 1
ATOM 4358 C C . PHE A 1 580 ? 6.124 -7.695 5.537 1.00 98.62 580 PHE A C 1
ATOM 4360 O O . PHE A 1 580 ? 5.405 -8.583 5.994 1.00 98.62 580 PHE A O 1
ATOM 4367 N N . ALA A 1 581 ? 7.455 -7.717 5.662 1.00 98.50 581 ALA A N 1
ATOM 4368 C CA . ALA A 1 581 ? 8.187 -8.818 6.279 1.00 98.50 581 ALA A CA 1
ATOM 4369 C C . ALA A 1 581 ? 7.759 -9.062 7.732 1.00 98.50 581 ALA A C 1
ATOM 4371 O O . ALA A 1 581 ? 7.594 -10.208 8.138 1.00 98.50 581 ALA A O 1
ATOM 4372 N N . LYS A 1 582 ? 7.500 -8.001 8.509 1.00 98.56 582 LYS A N 1
ATOM 4373 C CA . LYS A 1 582 ? 6.936 -8.119 9.864 1.00 98.56 582 LYS A CA 1
ATOM 4374 C C . LYS A 1 582 ? 5.555 -8.761 9.868 1.00 98.56 582 LYS A C 1
ATOM 4376 O O . LYS A 1 582 ? 5.315 -9.637 10.691 1.00 98.56 582 LYS A O 1
ATOM 4381 N N . GLY A 1 583 ? 4.662 -8.338 8.972 1.00 98.50 583 GLY A N 1
ATOM 4382 C CA . GLY A 1 583 ? 3.328 -8.929 8.847 1.00 98.50 583 GLY A CA 1
ATOM 4383 C C . GLY A 1 583 ? 3.377 -10.414 8.473 1.00 98.50 583 GLY A C 1
ATOM 4384 O O . GLY A 1 583 ? 2.670 -11.232 9.065 1.00 98.50 583 GLY A O 1
ATOM 4385 N N . LEU A 1 584 ? 4.257 -10.777 7.536 1.00 98.62 584 LEU A N 1
ATOM 4386 C CA . LEU A 1 584 ? 4.450 -12.157 7.085 1.00 98.62 584 LEU A CA 1
ATOM 4387 C C . LEU A 1 584 ? 5.096 -13.043 8.165 1.00 98.62 584 LEU A C 1
ATOM 4389 O O . LEU A 1 584 ? 4.603 -14.129 8.464 1.00 98.62 584 LEU A O 1
ATOM 4393 N N . ALA A 1 585 ? 6.162 -12.563 8.805 1.00 98.56 585 ALA A N 1
ATOM 4394 C CA . ALA A 1 585 ? 6.828 -13.281 9.888 1.00 98.56 585 ALA A CA 1
ATOM 4395 C C . ALA A 1 585 ? 5.877 -13.507 11.072 1.00 98.56 585 ALA A C 1
ATOM 4397 O O . ALA A 1 585 ? 5.744 -14.623 11.571 1.00 98.56 585 ALA A O 1
ATOM 4398 N N . TRP A 1 586 ? 5.143 -12.463 11.472 1.00 98.38 586 TRP A N 1
ATOM 4399 C CA . TRP A 1 586 ? 4.168 -12.541 12.557 1.00 98.38 586 TRP A CA 1
ATOM 4400 C C . TRP A 1 586 ? 3.023 -13.512 12.250 1.00 98.38 586 TRP A C 1
ATOM 4402 O O . TRP A 1 586 ? 2.641 -14.313 13.104 1.00 98.38 586 TRP A O 1
ATOM 4412 N N . SER A 1 587 ? 2.479 -13.490 11.031 1.00 98.00 587 SER A N 1
ATOM 4413 C CA . SER A 1 587 ? 1.384 -14.392 10.648 1.00 98.00 587 SER A CA 1
ATOM 4414 C C . SER A 1 587 ? 1.788 -15.868 10.686 1.00 98.00 587 SER A C 1
ATOM 4416 O O . SER A 1 587 ? 0.969 -16.707 11.067 1.00 98.00 587 SER A O 1
ATOM 4418 N N . CYS A 1 588 ? 3.047 -16.170 10.364 1.00 97.75 588 CYS A N 1
ATOM 4419 C CA . CYS A 1 588 ? 3.568 -17.535 10.279 1.00 97.75 588 CYS A CA 1
ATOM 4420 C C . CYS A 1 588 ? 4.332 -18.011 11.530 1.00 97.75 588 CYS A C 1
ATOM 4422 O O . CYS A 1 588 ? 4.793 -19.145 11.534 1.00 97.75 588 CYS A O 1
ATOM 4424 N N . ASP A 1 589 ? 4.451 -17.186 12.581 1.00 97.62 589 ASP A N 1
ATOM 4425 C CA . ASP A 1 589 ? 5.292 -17.463 13.766 1.00 97.62 589 ASP A CA 1
ATOM 4426 C C . ASP A 1 589 ? 6.778 -17.674 13.428 1.00 97.62 589 ASP A C 1
ATOM 4428 O O . ASP A 1 589 ? 7.469 -18.483 14.048 1.00 97.62 589 ASP A O 1
ATOM 4432 N N . LEU A 1 590 ? 7.282 -16.931 12.440 1.00 98.12 590 LEU A N 1
ATOM 4433 C CA . LEU A 1 590 ? 8.657 -17.049 11.965 1.00 98.12 590 LEU A CA 1
ATOM 4434 C C . LEU A 1 590 ? 9.566 -15.962 12.547 1.00 98.12 590 LEU A C 1
ATOM 4436 O O . LEU A 1 590 ? 9.125 -14.831 12.776 1.00 98.12 590 LEU A O 1
ATOM 4440 N N . PRO A 1 591 ? 10.861 -16.262 12.750 1.00 97.81 591 PRO A N 1
ATOM 4441 C CA . PRO A 1 591 ? 11.842 -15.240 13.074 1.00 97.81 591 PRO A CA 1
ATOM 4442 C C . PRO A 1 591 ? 11.999 -14.252 11.911 1.00 97.81 591 PRO A C 1
ATOM 4444 O O . PRO A 1 591 ? 12.021 -14.636 10.739 1.00 97.81 591 PRO A O 1
ATOM 4447 N N . LEU A 1 592 ? 12.152 -12.972 12.260 1.00 97.75 592 LEU A N 1
ATOM 4448 C CA . LEU A 1 592 ? 12.484 -11.897 11.328 1.00 97.75 592 LEU A CA 1
ATOM 4449 C C . LEU A 1 592 ? 13.975 -11.555 11.434 1.00 97.75 592 LEU A C 1
ATOM 4451 O O . LEU A 1 592 ? 14.457 -11.210 12.515 1.00 97.75 592 LEU A O 1
ATOM 4455 N N . VAL A 1 593 ? 14.687 -11.595 10.312 1.00 96.12 593 VAL A N 1
ATOM 4456 C CA . VAL A 1 593 ? 16.121 -11.299 10.215 1.00 96.12 593 VAL A CA 1
ATOM 4457 C C . VAL A 1 593 ? 16.327 -9.982 9.466 1.00 96.12 593 VAL A C 1
ATOM 4459 O O . VAL A 1 593 ? 15.873 -9.814 8.339 1.00 96.12 593 VAL A O 1
ATOM 4462 N N . GLY A 1 594 ? 17.011 -9.025 10.091 1.00 94.69 594 GLY A N 1
ATOM 4463 C CA . GLY A 1 594 ? 17.408 -7.784 9.425 1.00 94.69 594 GLY A CA 1
ATOM 4464 C C . GLY A 1 594 ? 18.707 -7.978 8.648 1.00 94.69 594 GLY A C 1
ATOM 4465 O O . GLY A 1 594 ? 19.700 -8.396 9.237 1.00 94.69 594 GLY A O 1
ATOM 4466 N N . VAL A 1 595 ? 18.709 -7.638 7.360 1.00 92.06 595 VAL A N 1
ATOM 4467 C CA . VAL A 1 595 ? 19.891 -7.725 6.488 1.00 92.06 595 VAL A CA 1
ATOM 4468 C C . VAL A 1 595 ? 20.398 -6.326 6.144 1.00 92.06 595 VAL A C 1
ATOM 4470 O O . VAL A 1 595 ? 19.615 -5.413 5.865 1.00 92.06 595 VAL A O 1
ATOM 4473 N N . ASN A 1 596 ? 21.715 -6.128 6.207 1.00 90.56 596 ASN A N 1
ATOM 4474 C CA . ASN A 1 596 ? 22.329 -4.876 5.785 1.00 90.56 596 ASN A CA 1
ATOM 4475 C C . ASN A 1 596 ? 22.528 -4.877 4.263 1.00 90.56 596 ASN A C 1
ATOM 4477 O O . ASN A 1 596 ? 23.181 -5.762 3.714 1.00 90.56 596 ASN A O 1
ATOM 4481 N N . HIS A 1 597 ? 22.015 -3.851 3.592 1.00 88.31 597 HIS A N 1
ATOM 4482 C CA . HIS A 1 597 ? 22.065 -3.721 2.138 1.00 88.31 597 HIS A CA 1
ATOM 4483 C C . HIS A 1 597 ? 23.503 -3.730 1.583 1.00 88.31 597 HIS A C 1
ATOM 4485 O O . HIS A 1 597 ? 23.794 -4.365 0.572 1.00 88.31 597 HIS A O 1
ATOM 4491 N N . LEU A 1 598 ? 24.439 -3.060 2.268 1.00 85.88 598 LEU A N 1
ATOM 4492 C CA . LEU A 1 598 ? 25.839 -2.992 1.829 1.00 85.88 598 LEU A CA 1
ATOM 4493 C C . LEU A 1 598 ? 26.560 -4.329 2.006 1.00 85.88 598 LEU A C 1
ATOM 4495 O O . LEU A 1 598 ? 27.427 -4.667 1.204 1.00 85.88 598 LEU A O 1
ATOM 4499 N N . GLU A 1 599 ? 26.199 -5.093 3.037 1.00 85.06 599 GLU A N 1
ATOM 4500 C CA . GLU A 1 599 ? 26.691 -6.463 3.192 1.00 85.06 599 GLU A CA 1
ATOM 4501 C C . GLU A 1 599 ? 26.167 -7.343 2.053 1.00 85.06 599 GLU A C 1
ATOM 4503 O O . GLU A 1 599 ? 26.943 -8.108 1.485 1.00 85.06 599 GLU A O 1
ATOM 4508 N N . GLY A 1 600 ? 24.909 -7.159 1.639 1.00 85.56 600 GLY A N 1
ATOM 4509 C CA . GLY A 1 600 ? 24.345 -7.798 0.447 1.00 85.56 600 GLY A CA 1
ATOM 4510 C C . GLY A 1 600 ? 25.207 -7.587 -0.803 1.00 85.56 600 GLY A C 1
ATOM 4511 O O . GLY A 1 600 ? 25.590 -8.559 -1.450 1.00 85.56 600 GLY A O 1
ATOM 4512 N N . HIS A 1 601 ? 25.622 -6.347 -1.090 1.00 84.19 601 HIS A N 1
ATOM 4513 C CA . HIS A 1 601 ? 26.537 -6.054 -2.206 1.00 84.19 601 HIS A CA 1
ATOM 4514 C C . HIS A 1 601 ? 27.886 -6.776 -2.104 1.00 84.19 601 HIS A C 1
ATOM 4516 O O . HIS A 1 601 ? 28.450 -7.180 -3.120 1.00 84.19 601 HIS A O 1
ATOM 4522 N N . ILE A 1 602 ? 28.424 -6.933 -0.894 1.00 83.62 602 ILE A N 1
ATOM 4523 C CA . ILE A 1 602 ? 29.673 -7.667 -0.675 1.00 83.62 602 ILE A CA 1
ATOM 4524 C C . ILE A 1 602 ? 29.460 -9.149 -1.004 1.00 83.62 602 ILE A C 1
ATOM 4526 O O . ILE A 1 602 ? 30.216 -9.708 -1.802 1.00 83.62 602 ILE A O 1
ATOM 4530 N N . TYR A 1 603 ? 28.417 -9.762 -0.438 1.00 80.62 603 TYR A N 1
ATOM 4531 C CA . TYR A 1 603 ? 28.126 -11.187 -0.600 1.00 80.62 603 TYR A CA 1
ATOM 4532 C C . TYR A 1 603 ? 27.637 -11.565 -2.001 1.00 80.62 603 TYR A C 1
ATOM 4534 O O . TYR A 1 603 ? 27.905 -12.683 -2.432 1.00 80.62 603 TYR A O 1
ATOM 4542 N N . ALA A 1 604 ? 27.028 -10.647 -2.755 1.00 81.69 604 ALA A N 1
ATOM 4543 C CA . ALA A 1 604 ? 26.626 -10.888 -4.143 1.00 81.69 604 ALA A CA 1
ATOM 4544 C C . ALA A 1 604 ? 27.804 -11.339 -5.030 1.00 81.69 604 ALA A C 1
ATOM 4546 O O . ALA A 1 604 ? 27.627 -12.150 -5.936 1.00 81.69 604 ALA A O 1
ATOM 4547 N N . ASN A 1 605 ? 29.035 -10.906 -4.725 1.00 79.19 605 ASN A N 1
ATOM 4548 C CA . ASN A 1 605 ? 30.230 -11.361 -5.445 1.00 79.19 605 ASN A CA 1
ATOM 4549 C C . ASN A 1 605 ? 30.488 -12.868 -5.287 1.00 79.19 605 ASN A C 1
ATOM 4551 O O . ASN A 1 605 ? 31.054 -13.468 -6.197 1.00 79.19 605 ASN A O 1
ATOM 4555 N N . LYS A 1 606 ? 30.059 -13.493 -4.179 1.00 75.56 606 LYS A N 1
ATOM 4556 C CA . LYS A 1 606 ? 30.162 -14.951 -4.007 1.00 75.56 606 LYS A CA 1
ATOM 4557 C C . LYS A 1 606 ? 29.221 -15.716 -4.938 1.00 75.56 606 LYS A C 1
ATOM 4559 O O . LYS A 1 606 ? 29.540 -16.840 -5.295 1.00 75.56 606 LYS A O 1
ATOM 4564 N N . LEU A 1 607 ? 28.107 -15.120 -5.370 1.00 75.31 607 LEU A N 1
ATOM 4565 C CA . LEU A 1 607 ? 27.212 -15.757 -6.344 1.00 75.31 607 LEU A CA 1
ATOM 4566 C C . LEU A 1 607 ? 27.878 -15.850 -7.722 1.00 75.31 607 LEU A C 1
ATOM 4568 O O . LEU A 1 607 ? 27.824 -16.888 -8.371 1.00 75.31 607 LEU A O 1
ATOM 4572 N N . ALA A 1 608 ? 28.551 -14.777 -8.149 1.00 73.00 608 ALA A N 1
ATOM 4573 C CA . ALA A 1 608 ? 29.275 -14.750 -9.421 1.00 73.00 608 ALA A CA 1
ATOM 4574 C C . ALA A 1 608 ? 30.611 -15.514 -9.365 1.00 73.00 608 ALA A C 1
ATOM 4576 O O . ALA A 1 608 ? 31.037 -16.102 -10.358 1.00 73.00 608 ALA A O 1
ATOM 4577 N N . CYS A 1 609 ? 31.271 -15.505 -8.205 1.00 80.12 609 CYS A N 1
ATOM 4578 C CA . CYS A 1 609 ? 32.574 -16.120 -7.982 1.00 80.12 609 CYS A CA 1
ATOM 4579 C C . CYS A 1 609 ? 32.571 -16.931 -6.667 1.00 80.12 609 CYS A C 1
ATOM 4581 O O . CYS A 1 609 ? 33.086 -16.442 -5.654 1.00 80.12 609 CYS A O 1
ATOM 4583 N N . PRO A 1 610 ? 32.040 -18.172 -6.667 1.00 77.50 610 PRO A N 1
ATOM 4584 C CA . PRO A 1 610 ? 31.894 -18.995 -5.456 1.00 77.50 610 PRO A CA 1
ATOM 4585 C C . PRO A 1 610 ? 33.205 -19.271 -4.712 1.00 77.50 610 PRO A C 1
ATOM 4587 O O . PRO A 1 610 ? 33.214 -19.392 -3.493 1.00 77.50 610 PRO A O 1
ATOM 4590 N N . GLU A 1 611 ? 34.320 -19.299 -5.443 1.00 82.69 611 GLU A N 1
ATOM 4591 C CA . GLU A 1 611 ? 35.667 -19.557 -4.916 1.00 82.69 611 GLU A CA 1
ATOM 4592 C C . GLU A 1 611 ? 36.256 -18.381 -4.111 1.00 82.69 611 GLU A C 1
ATOM 4594 O O . GLU A 1 611 ? 37.352 -18.492 -3.556 1.00 82.69 611 GLU A O 1
ATOM 4599 N N . ILE A 1 612 ? 35.587 -17.219 -4.080 1.00 84.06 612 ILE A N 1
ATOM 4600 C CA . ILE A 1 612 ? 36.058 -16.065 -3.309 1.00 84.06 612 ILE A CA 1
ATOM 4601 C C . ILE A 1 612 ? 35.923 -16.362 -1.813 1.00 84.06 612 ILE A C 1
ATOM 4603 O O . ILE A 1 612 ? 34.820 -16.431 -1.262 1.00 84.06 612 ILE A O 1
ATOM 4607 N N . GLU A 1 613 ? 37.068 -16.433 -1.135 1.00 81.81 613 GLU A N 1
ATOM 4608 C CA . GLU A 1 613 ? 37.153 -16.583 0.314 1.00 81.81 613 GLU A CA 1
ATOM 4609 C C . GLU A 1 613 ? 37.898 -15.415 0.979 1.00 81.81 613 GLU A C 1
ATOM 4611 O O . GLU A 1 613 ? 38.874 -14.901 0.425 1.00 81.81 613 GLU A O 1
ATOM 4616 N N . PRO A 1 614 ? 37.472 -14.983 2.181 1.00 82.56 614 PRO A N 1
ATOM 4617 C CA . PRO A 1 614 ? 38.252 -14.063 3.000 1.00 82.56 614 PRO A CA 1
ATOM 4618 C C . PRO A 1 614 ? 39.653 -14.622 3.357 1.00 82.56 614 PRO A C 1
ATOM 4620 O O . PRO A 1 614 ? 39.813 -15.836 3.497 1.00 82.56 614 PRO A O 1
ATOM 4623 N N . PRO A 1 615 ? 40.664 -13.760 3.587 1.00 87.56 615 PRO A N 1
ATOM 4624 C CA . PRO A 1 615 ? 40.556 -12.308 3.621 1.00 87.56 615 PRO A CA 1
ATOM 4625 C C . PRO A 1 615 ? 40.517 -11.688 2.219 1.00 87.56 615 PRO A C 1
ATOM 4627 O O . PRO A 1 615 ? 41.315 -12.033 1.352 1.00 87.56 615 PRO A O 1
ATOM 4630 N N . MET A 1 616 ? 39.623 -10.721 2.016 1.00 85.38 616 MET A N 1
ATOM 4631 C CA . MET A 1 616 ? 39.493 -9.989 0.752 1.00 85.38 616 MET A CA 1
ATOM 4632 C C . MET A 1 616 ? 39.280 -8.495 0.991 1.00 85.38 616 MET A C 1
ATOM 4634 O O . MET A 1 616 ? 38.848 -8.080 2.066 1.00 85.38 616 MET A O 1
ATOM 4638 N N . VAL A 1 617 ? 39.565 -7.682 -0.025 1.00 86.88 617 VAL A N 1
ATOM 4639 C CA . VAL A 1 617 ? 39.229 -6.254 -0.034 1.00 86.88 617 VAL A CA 1
ATOM 4640 C C . VAL A 1 617 ? 38.182 -6.017 -1.111 1.00 86.88 617 VAL A C 1
ATOM 4642 O O . VAL A 1 617 ? 38.412 -6.337 -2.274 1.00 86.88 617 VAL A O 1
ATOM 4645 N N . VAL A 1 618 ? 37.047 -5.440 -0.723 1.00 85.69 618 VAL A N 1
ATOM 4646 C CA . VAL A 1 618 ? 35.941 -5.121 -1.628 1.00 85.69 618 VAL A CA 1
ATOM 4647 C C . VAL A 1 618 ? 35.856 -3.615 -1.815 1.00 85.69 618 VAL A C 1
ATOM 4649 O O . VAL A 1 618 ? 35.751 -2.864 -0.846 1.00 85.69 618 VAL A O 1
ATOM 4652 N N . SER A 1 619 ? 35.891 -3.169 -3.069 1.00 87.81 619 SER A N 1
ATOM 4653 C CA . SER A 1 619 ? 35.563 -1.791 -3.429 1.00 87.81 619 SER A CA 1
ATOM 4654 C C . SER A 1 619 ? 34.064 -1.687 -3.670 1.00 87.81 619 SER A C 1
ATOM 4656 O O . SER A 1 619 ? 33.577 -2.086 -4.724 1.00 87.81 619 SER A O 1
ATOM 4658 N N . LEU A 1 620 ? 33.335 -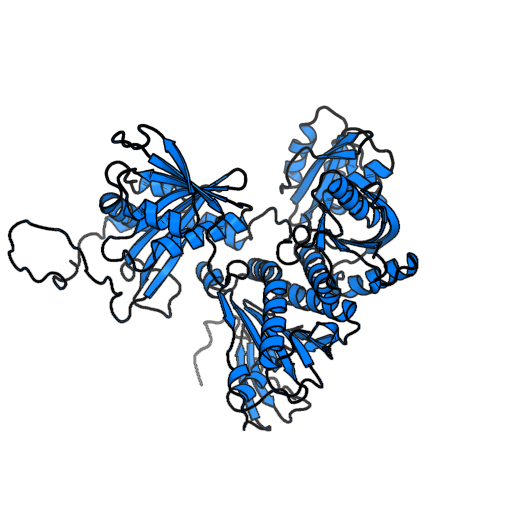1.150 -2.696 1.00 84.62 620 LEU A N 1
ATOM 4659 C CA . LEU A 1 620 ? 31.898 -0.940 -2.794 1.00 84.62 620 LEU A CA 1
ATOM 4660 C C . LEU A 1 620 ? 31.627 0.478 -3.297 1.00 84.62 620 LEU A C 1
ATOM 4662 O O . LEU A 1 620 ? 31.981 1.459 -2.639 1.00 84.62 620 LEU A O 1
ATOM 4666 N N . VAL A 1 621 ? 30.966 0.557 -4.452 1.00 83.12 621 VAL A N 1
ATOM 4667 C CA . VAL A 1 621 ? 30.480 1.798 -5.063 1.00 83.12 621 VAL A CA 1
ATOM 4668 C C . VAL A 1 621 ? 28.986 1.629 -5.339 1.00 83.12 621 VAL A C 1
ATOM 4670 O O . VAL A 1 621 ? 28.610 1.020 -6.334 1.00 83.12 621 VAL A O 1
ATOM 4673 N N . SER A 1 622 ? 28.130 2.103 -4.430 1.00 74.12 622 SER A N 1
ATOM 4674 C CA . SER A 1 622 ? 26.672 1.907 -4.512 1.00 74.12 622 SER A CA 1
ATOM 4675 C C . SER A 1 622 ? 25.896 3.070 -3.895 1.00 74.12 622 SER A C 1
ATOM 4677 O O . SER A 1 622 ? 26.133 3.441 -2.745 1.00 74.12 622 SER A O 1
ATOM 4679 N N . GLY A 1 623 ? 24.957 3.655 -4.649 1.00 63.50 623 GLY A N 1
ATOM 4680 C CA . GLY A 1 623 ? 23.945 4.580 -4.117 1.00 63.50 623 GLY A CA 1
ATOM 4681 C C . GLY A 1 623 ? 24.501 5.729 -3.265 1.00 63.50 623 GLY A C 1
ATOM 4682 O O . GLY A 1 623 ? 24.009 5.978 -2.167 1.00 63.50 623 GLY A O 1
ATOM 4683 N N . GLY A 1 624 ? 25.574 6.382 -3.724 1.00 70.12 624 GLY A N 1
ATOM 4684 C CA . GLY A 1 624 ? 26.256 7.463 -2.993 1.00 70.12 624 GLY A CA 1
ATOM 4685 C C . GLY A 1 624 ? 27.286 7.005 -1.950 1.00 70.12 624 GLY A C 1
ATOM 4686 O O . GLY A 1 624 ? 27.904 7.841 -1.292 1.00 70.12 624 GLY A O 1
ATOM 4687 N N . HIS A 1 625 ? 27.509 5.699 -1.808 1.00 74.81 625 HIS A N 1
ATOM 4688 C CA . HIS A 1 625 ? 28.544 5.126 -0.958 1.00 74.81 625 HIS A CA 1
ATOM 4689 C C . HIS A 1 625 ? 29.751 4.716 -1.797 1.00 74.81 625 HIS A C 1
ATOM 4691 O O . HIS A 1 625 ? 29.614 3.928 -2.728 1.00 74.81 625 HIS A O 1
ATOM 4697 N N . THR A 1 626 ? 30.930 5.193 -1.404 1.00 83.06 626 THR A N 1
ATOM 4698 C CA . THR A 1 626 ? 32.222 4.727 -1.915 1.00 83.06 626 THR A CA 1
ATOM 4699 C C . THR A 1 626 ? 33.067 4.310 -0.722 1.00 83.06 626 THR A C 1
ATOM 4701 O O . THR A 1 626 ? 33.403 5.141 0.127 1.00 83.06 626 THR A O 1
ATOM 4704 N N . MET A 1 627 ? 33.376 3.020 -0.619 1.00 82.50 627 MET A N 1
ATOM 4705 C CA . MET A 1 627 ? 34.165 2.477 0.484 1.00 82.50 627 MET A CA 1
ATOM 4706 C C . MET A 1 627 ? 35.045 1.312 0.039 1.00 82.50 627 MET A C 1
ATOM 4708 O O . MET A 1 627 ? 34.659 0.506 -0.802 1.00 82.50 627 MET A O 1
ATOM 4712 N N . LEU A 1 628 ? 36.221 1.210 0.653 1.00 85.38 628 LEU A N 1
ATOM 4713 C CA . LEU A 1 628 ? 37.036 -0.000 0.630 1.00 85.38 628 LEU A CA 1
ATOM 4714 C C . LEU A 1 628 ? 36.757 -0.772 1.915 1.00 85.38 628 LEU A C 1
ATOM 4716 O O . LEU A 1 628 ? 36.917 -0.223 3.004 1.00 85.38 628 LEU A O 1
ATOM 4720 N N . VAL A 1 629 ? 36.322 -2.021 1.783 1.00 83.44 629 VAL A N 1
ATOM 4721 C CA . VAL A 1 629 ? 35.946 -2.885 2.902 1.00 83.44 629 VAL A CA 1
ATOM 4722 C C . VAL A 1 629 ? 36.931 -4.039 2.992 1.00 83.44 629 VAL A C 1
ATOM 4724 O O . VAL A 1 629 ? 37.060 -4.822 2.057 1.00 83.44 629 VAL A O 1
ATOM 4727 N N . GLU A 1 630 ? 37.619 -4.153 4.124 1.00 85.69 630 GLU A N 1
ATOM 4728 C CA . GLU A 1 630 ? 38.401 -5.341 4.470 1.00 85.69 630 GLU A CA 1
ATOM 4729 C C . GLU A 1 630 ? 37.455 -6.410 5.039 1.00 85.69 630 GLU A C 1
ATOM 4731 O O . GLU A 1 630 ? 36.876 -6.231 6.105 1.00 85.69 630 GLU A O 1
ATOM 4736 N N . VAL A 1 631 ? 37.288 -7.534 4.347 1.00 83.81 631 VAL A N 1
ATOM 4737 C CA . VAL A 1 631 ? 36.502 -8.674 4.836 1.00 83.81 631 VAL A CA 1
ATOM 4738 C C . VAL A 1 631 ? 37.472 -9.701 5.396 1.00 83.81 631 VAL A C 1
ATOM 4740 O O . VAL A 1 631 ? 38.243 -10.292 4.645 1.00 83.81 631 VAL A O 1
ATOM 4743 N N . LYS A 1 632 ? 37.464 -9.886 6.721 1.00 82.06 632 LYS A N 1
ATOM 4744 C CA . LYS A 1 632 ? 38.423 -10.755 7.427 1.00 82.06 632 LYS A CA 1
ATOM 4745 C C . LYS A 1 632 ? 37.989 -12.212 7.479 1.00 82.06 632 LYS A C 1
ATOM 4747 O O . LYS A 1 632 ? 38.817 -13.097 7.302 1.00 82.06 632 LYS A O 1
ATOM 4752 N N . ASP A 1 633 ? 36.705 -12.443 7.723 1.00 77.62 633 ASP A N 1
ATOM 4753 C CA . ASP A 1 633 ? 36.088 -13.763 7.762 1.00 77.62 633 ASP A CA 1
ATOM 4754 C C . ASP A 1 633 ? 34.608 -13.678 7.339 1.00 77.62 633 ASP A C 1
ATOM 4756 O O . ASP A 1 633 ? 34.062 -12.589 7.149 1.00 77.62 633 ASP A O 1
ATOM 4760 N N . THR A 1 634 ? 33.969 -14.836 7.165 1.00 68.06 634 THR A N 1
ATOM 4761 C CA . THR A 1 634 ? 32.563 -14.974 6.745 1.00 68.06 634 THR A CA 1
ATOM 4762 C C . THR A 1 634 ? 31.549 -14.803 7.885 1.00 68.06 634 THR A C 1
ATOM 4764 O O . THR A 1 634 ? 30.348 -14.819 7.638 1.00 68.06 634 THR A O 1
ATOM 4767 N N . LYS A 1 635 ? 31.995 -14.652 9.140 1.00 60.47 635 LYS A N 1
ATOM 4768 C CA . LYS A 1 635 ? 31.142 -14.555 10.343 1.00 60.47 635 LYS A CA 1
ATOM 4769 C C . LYS A 1 635 ? 31.078 -13.138 10.922 1.00 60.47 635 LYS A C 1
ATOM 4771 O O . LYS A 1 635 ? 30.230 -12.851 11.765 1.00 60.47 635 LYS A O 1
ATOM 4776 N N . SER A 1 636 ? 31.988 -12.257 10.525 1.00 48.97 636 SER A N 1
ATOM 4777 C CA . SER A 1 636 ? 32.102 -10.872 10.969 1.00 48.97 636 SER A CA 1
ATOM 4778 C C . SER A 1 636 ? 32.864 -10.063 9.917 1.00 48.97 636 SER A C 1
ATOM 4780 O O . SER A 1 636 ? 34.097 -9.987 9.967 1.00 48.97 636 SER A O 1
ATOM 4782 N N . PRO A 1 637 ? 32.167 -9.408 8.971 1.00 47.59 637 PRO A N 1
ATOM 4783 C CA . PRO A 1 637 ? 32.811 -8.424 8.118 1.00 47.59 637 PRO A CA 1
ATOM 4784 C C . PRO A 1 637 ? 33.232 -7.239 9.000 1.00 47.59 637 PRO A C 1
ATOM 4786 O O . PRO A 1 637 ? 32.443 -6.361 9.336 1.00 47.59 637 PRO A O 1
ATOM 4789 N N . VAL A 1 638 ? 34.486 -7.225 9.452 1.00 46.47 638 VAL A N 1
ATOM 4790 C CA . VAL A 1 638 ? 35.054 -6.078 10.167 1.00 46.47 638 VAL A CA 1
ATOM 4791 C C . VAL A 1 638 ? 35.254 -4.947 9.162 1.00 46.47 638 VAL A C 1
ATOM 4793 O O . VAL A 1 638 ? 36.283 -4.863 8.507 1.00 46.47 638 VAL A O 1
ATOM 4796 N N . ILE A 1 639 ? 34.275 -4.051 9.059 1.00 52.19 639 ILE A N 1
ATOM 4797 C CA . ILE A 1 639 ? 34.334 -2.879 8.180 1.00 52.19 639 ILE A CA 1
ATOM 4798 C C . ILE A 1 639 ? 35.379 -1.885 8.720 1.00 52.19 639 ILE A C 1
ATOM 4800 O O . ILE A 1 639 ? 35.088 -1.077 9.603 1.00 52.19 639 ILE A O 1
ATOM 4804 N N . SER A 1 640 ? 36.607 -1.919 8.196 1.00 44.59 640 SER A N 1
ATOM 4805 C CA . SER A 1 640 ? 37.571 -0.826 8.391 1.00 44.59 640 SER A CA 1
ATOM 4806 C C . SER A 1 640 ? 37.245 0.311 7.416 1.00 44.59 640 SER A C 1
ATOM 4808 O O . SER A 1 640 ? 37.360 0.154 6.205 1.00 44.59 640 SER A O 1
ATOM 4810 N N . LEU A 1 641 ? 36.767 1.443 7.942 1.00 49.56 641 LEU A N 1
ATOM 4811 C CA . LEU A 1 641 ? 36.270 2.583 7.166 1.00 49.56 641 LEU A CA 1
ATOM 4812 C C . LEU A 1 641 ? 37.410 3.509 6.713 1.00 49.56 641 LEU A C 1
ATOM 4814 O O . LEU A 1 641 ? 38.040 4.155 7.545 1.00 49.56 641 LEU A O 1
ATOM 4818 N N . ASN A 1 642 ? 37.551 3.709 5.402 1.00 44.78 642 ASN A N 1
ATOM 4819 C CA . ASN A 1 642 ? 37.978 4.999 4.851 1.00 44.78 642 ASN A CA 1
ATOM 4820 C C . ASN A 1 642 ? 36.784 5.590 4.086 1.00 44.78 642 ASN A C 1
ATOM 4822 O O . ASN A 1 642 ? 36.479 5.172 2.971 1.00 44.78 642 ASN A O 1
ATOM 4826 N N . ARG A 1 643 ? 36.052 6.517 4.718 1.00 43.56 643 ARG A N 1
ATOM 4827 C CA . ARG A 1 643 ? 34.953 7.259 4.079 1.00 43.56 643 ARG A CA 1
ATOM 4828 C C . ARG A 1 643 ? 35.535 8.446 3.318 1.00 43.56 643 ARG A C 1
ATOM 4830 O O . ARG A 1 643 ? 36.071 9.352 3.946 1.00 43.56 643 ARG A O 1
ATOM 4837 N N . SER A 1 644 ? 35.347 8.490 2.003 1.00 40.06 644 SER A N 1
ATOM 4838 C CA . SER A 1 644 ? 35.328 9.756 1.265 1.00 40.06 644 SER A CA 1
ATOM 4839 C C . SER A 1 644 ? 33.901 9.969 0.763 1.00 40.06 644 SER A C 1
ATOM 4841 O O . SER A 1 644 ? 33.413 9.262 -0.112 1.00 40.06 644 SER A O 1
ATOM 4843 N N . SER A 1 645 ? 33.171 10.890 1.390 1.00 36.50 645 SER A N 1
ATOM 4844 C CA . SER A 1 645 ? 31.880 11.340 0.875 1.00 36.50 645 SER A CA 1
ATOM 4845 C C . SER A 1 645 ? 32.148 12.353 -0.232 1.00 36.50 645 SER A C 1
ATOM 4847 O O . SER A 1 645 ? 32.456 13.506 0.061 1.00 36.50 645 SER A O 1
ATOM 4849 N N . ILE A 1 646 ? 32.032 11.949 -1.496 1.00 34.12 646 ILE A N 1
ATOM 4850 C CA . ILE A 1 646 ? 31.933 12.911 -2.598 1.00 34.12 646 ILE A CA 1
ATOM 4851 C C . ILE A 1 646 ? 30.463 13.331 -2.680 1.00 34.12 646 ILE A C 1
ATOM 4853 O O . ILE A 1 646 ? 29.689 12.844 -3.498 1.00 34.12 646 ILE A O 1
ATOM 4857 N N . THR A 1 647 ? 30.047 14.214 -1.775 1.00 31.80 647 THR A N 1
ATOM 4858 C CA . THR A 1 647 ? 28.853 15.036 -1.991 1.00 31.80 647 THR A CA 1
ATOM 4859 C C . THR A 1 647 ? 29.281 16.222 -2.847 1.00 31.80 647 THR A C 1
ATOM 4861 O O . THR A 1 647 ? 30.213 16.934 -2.483 1.00 31.80 647 THR A O 1
ATOM 4864 N N . GLY A 1 648 ? 28.645 16.404 -4.005 1.00 31.66 648 GLY A N 1
ATOM 4865 C CA . GLY A 1 648 ? 29.041 17.344 -5.058 1.00 31.66 648 GLY A CA 1
ATOM 4866 C C . GLY A 1 648 ? 28.922 18.837 -4.729 1.00 31.66 648 GLY A C 1
ATOM 4867 O O . GLY A 1 648 ? 28.201 19.547 -5.423 1.00 31.66 648 GLY A O 1
ATOM 4868 N N . SER A 1 649 ? 29.664 19.335 -3.738 1.00 29.23 649 SER A N 1
ATOM 4869 C CA . SER A 1 649 ? 29.888 20.775 -3.531 1.00 29.23 649 SER A CA 1
ATOM 4870 C C . SER A 1 649 ? 31.331 21.235 -3.759 1.00 29.23 649 SER A C 1
ATOM 4872 O O . SER A 1 649 ? 31.529 22.432 -3.930 1.00 29.23 649 SER A O 1
ATOM 4874 N N . ASP A 1 650 ? 32.320 20.341 -3.857 1.00 30.67 650 ASP A N 1
ATOM 4875 C CA . ASP A 1 650 ? 33.718 20.733 -4.092 1.00 30.67 650 ASP A CA 1
ATOM 4876 C C . ASP A 1 650 ? 34.211 20.313 -5.479 1.00 30.67 650 ASP A C 1
ATOM 4878 O O . ASP A 1 650 ? 34.758 19.234 -5.692 1.00 30.67 650 ASP A O 1
ATOM 4882 N N . ARG A 1 651 ? 34.034 21.215 -6.451 1.00 30.31 651 ARG A N 1
ATOM 4883 C CA . ARG A 1 651 ? 34.730 21.174 -7.751 1.00 30.31 651 ARG A CA 1
ATOM 4884 C C . ARG A 1 651 ? 36.058 21.952 -7.741 1.00 30.31 651 ARG A C 1
ATOM 4886 O O . ARG A 1 651 ? 36.619 22.186 -8.808 1.00 30.31 651 ARG A O 1
ATOM 4893 N N . SER A 1 652 ? 36.570 22.365 -6.579 1.00 29.41 652 SER A N 1
ATOM 4894 C CA . SER A 1 652 ? 37.753 23.239 -6.487 1.00 29.41 652 SER A CA 1
ATOM 4895 C C . SER A 1 652 ? 39.080 22.571 -6.123 1.00 29.41 652 SER A C 1
ATOM 4897 O O . SER A 1 652 ? 40.105 23.232 -6.267 1.00 29.41 652 SER A O 1
ATOM 4899 N N . GLU A 1 653 ? 39.132 21.295 -5.739 1.00 31.31 653 GLU A N 1
ATOM 4900 C CA . GLU A 1 653 ? 40.398 20.675 -5.309 1.00 31.31 653 GLU A CA 1
ATOM 4901 C C . GLU A 1 653 ? 40.721 19.389 -6.078 1.00 31.31 653 GLU A C 1
ATOM 4903 O O . GLU A 1 653 ? 40.686 18.279 -5.566 1.00 31.31 653 GLU A O 1
ATOM 4908 N N . LEU A 1 654 ? 41.081 19.564 -7.350 1.00 30.95 654 LEU A N 1
ATOM 4909 C CA . LEU A 1 654 ? 41.939 18.633 -8.087 1.00 30.95 654 LEU A CA 1
ATOM 4910 C C . LEU A 1 654 ? 43.127 19.433 -8.636 1.00 30.95 654 LEU A C 1
ATOM 4912 O O . LEU A 1 654 ? 43.173 19.816 -9.806 1.00 30.95 654 LEU A O 1
ATOM 4916 N N . LYS A 1 655 ? 44.080 19.734 -7.748 1.00 28.58 655 LYS A N 1
ATOM 4917 C CA . LYS A 1 655 ? 45.452 20.132 -8.090 1.00 28.58 655 LYS A CA 1
ATOM 4918 C C . LYS A 1 655 ? 46.421 19.546 -7.061 1.00 28.58 655 LYS A C 1
ATOM 4920 O O . LYS A 1 655 ? 46.419 20.018 -5.932 1.00 28.58 655 LYS A O 1
ATOM 4925 N N . ALA A 1 656 ? 47.281 18.641 -7.547 1.00 31.23 656 ALA A N 1
ATOM 4926 C CA . ALA A 1 656 ? 48.438 18.017 -6.880 1.00 31.23 656 ALA A CA 1
ATOM 4927 C C . ALA A 1 656 ? 48.068 17.126 -5.669 1.00 31.23 656 ALA A C 1
ATOM 4929 O O . ALA A 1 656 ? 47.214 17.494 -4.878 1.00 31.23 656 ALA A O 1
ATOM 4930 N N . GLU A 1 657 ? 48.598 15.918 -5.484 1.00 29.12 657 GLU A N 1
ATOM 4931 C CA . GLU A 1 657 ? 49.874 15.303 -5.893 1.00 29.12 657 GLU A CA 1
ATOM 4932 C C . GLU A 1 657 ? 49.699 13.870 -6.413 1.00 29.12 657 GLU A C 1
ATOM 4934 O O . GLU A 1 657 ? 48.757 13.179 -5.959 1.00 29.12 657 GLU A O 1
#

Radius of gyration: 28.37 Å; chains: 1; bounding box: 80×64×89 Å

pLDDT: mean 82.65, std 18.94, range [25.05, 98.88]

Secondary structure (DSSP, 8-state):
-PPP-EEEEEE-SSSEEEEEEEEEETTTTEEEEEEEEEEE-TTTHHHHHHHHHHHHHHHHT--GGGEEEEEEE--SS-HHHHHHHHHHHHHHHHHHT--EEEE-HHHHHHHHHHHTT--EEEEEEEE-STTEEEEEEEEE-SS-EEE-S----EEHHHHHHHHHT-SS-EEEESTTHHHHHHHHGGGEEEPPGGGSS--HHHHHHHHHHHHHTTS--TT-TTTT-TTT------S--HHHHHHHHHHTS--TTHHHHTT---------S-S-------S----------PPTT-EEEEEEPPGGGHHHHHHHHHHHSGGGPPPHHHHHHHTT-TTEEEEEEEEES-TT--S--BTTBEEEEEEEEEEETTEEEEEEEEE-GGGTTSSHHHHHHHHHHHHHHHTT--EEEEEEETT-HHHHHHHHHTT-EEEEEETT-STT---EEEEEEE--PPTTBSSSSEEEE-GGGGGSSSPPP-SSEEEEEE-SSSEEEEEEEETTS-EEEEEEEE-HHHHHTTTS--HHHHHHHHHHHHHHHHHHHHHHHHHHTT-TT--GGG-SEEEEEEESS-HHHHHHHHHHHHHHHHHHTPPEEEEEHHHHHHHHHHHH-TT--SSEEEEEEETTEEEEEEE--SS------------TT--S-----

Sequence (657 aa):
MSQKNYILAFDTANEIIAVGVGKLERETATIKVLASCETPAFRASNTKLIAKIDAALEDAGVAKSELACVACGRGPGSFTGVRICTATAKGIALGLDLPLFGVSTLDAQAWDQWAKGVRGEVVVLGDAMRKEVYPVRYVLNDEGPVRQNADFVIKAEAAKEWLAASAERQTITGDALGKFAELFAPFGTLAPESDWHPTGAGLLRCAHAAWRDGAFAPDDRALGNPLALLPVYTRLSDAEEHERIKLAKMPEGAERAQELRVGVADPKEGCCASGSAEPGHEDDQSSSVLPAGFEVRFVPLDASWAGEVEALEARVMGSDAWNAAQVIDDLPRSDRTWWAAFLTSDAAKRTVEHGSDTLIGYAGGWIVDGGVQILKVATDPCYRRLGIARSLIEQIALDARDLGAHEMSLEVRITNTGAHRFYEELGLKNIGVRPRYYSDREDAVIYEGPLPLPHHDVAGMDLMINDIARAHEGVPSSETLIFAIETSCDETAAAIINGEGEIIADVVASQIDFHARFGGVVPEIASRKHIEAIAGVALECLEQARETLQNPNLTWKDLSAVAATYAPGLVGALVVGLAFAKGLAWSCDLPLVGVNHLEGHIYANKLACPEIEPPMVVSLVSGGHTMLVEVKDTKSPVISLNRSSITGSDRSELKAE